Protein AF-A0A7R8ZU08-F1 (afdb_monomer_lite)

pLDDT: mean 76.24, std 17.75, range [22.89, 97.31]

Organism: NCBI:txid163714

Radius of gyration: 22.76 Å; chains: 1; bounding box: 67×49×66 Å

InterPro domains:
  IPR000109 Proton-dependent oligopeptide transporter family [PF00854] (139-379)
  IPR005279 Dipeptide/tripeptide permease [TIGR00924] (139-374)
  IPR005279 Dipeptide/tripeptide permease [cd17346] (44-387)
  IPR018456 PTR2 family proton/oligopeptide symporter, conserved site [PS01023] (153-165)
  IPR036259 MFS transporter superfamily [G3DSA:1.20.1250.20] (1-42)
  IPR036259 MFS transporter superfamily [G3DSA:1.20.1250.20] (43-139)
  IPR036259 MFS transporter superfamily [G3DSA:1.20.1250.20] (140-387)
  IPR036259 MFS transporter superfamily [SSF103473] (39-378)
  IPR050171 Major Facilitator Superfamily (MFS) Transporters [PTHR23517] (40-138)

Foldseek 3Di:
DVLLLLLLLLLLLLCLLQVCVVVVVCLVVDDPVCNCVVVDPDAPLVVVLVLLLLLLLLLLVLLCLLCQQVCQQVPVCVVVPNVRSQVLSCLLSVLVVVCVVVCVVVLVVLCQAAAFQLNSSLLVLVVSLVVLLVQLVVQPDDDDDDDDDDDDDDDDDRRNLCSNQVNLVQLVCCPVPPHNSRSSNVSSVSSVSSSVSCVVSVVSVPPHRGTPDPCQQQAQDPPRRGVVVVVSVVVVVVVVVSVVCSSVSVCVVPVVVVVVVVVLVVLLVVLVVCVVVVNPVSSVVSVVVSVVVVLVCVSCVLSVCQSHVSLVCCQPPNPPVPDHSSSSSSSSSVSCVVCVVVSVVVQVVCVVVVNRDDSVVSSVSSVVSSVVSVVSVVVSCVVRPDD

Structure (mmCIF, N/CA/C/O backbone):
data_AF-A0A7R8ZU08-F1
#
_entry.id   AF-A0A7R8ZU08-F1
#
loop_
_atom_site.group_PDB
_atom_site.id
_atom_site.type_symbol
_atom_site.label_atom_id
_atom_site.label_alt_id
_atom_site.label_comp_id
_atom_site.label_asym_id
_atom_site.label_entity_id
_atom_site.label_seq_id
_atom_site.pdbx_PDB_ins_code
_atom_site.Cartn_x
_atom_site.Cartn_y
_atom_site.Cartn_z
_atom_site.occupancy
_atom_site.B_iso_or_equiv
_atom_site.auth_seq_id
_atom_site.auth_comp_id
_atom_site.auth_asym_id
_atom_site.auth_atom_id
_atom_site.pdbx_PDB_model_num
ATOM 1 N N . MET A 1 1 ? 22.075 -8.139 -9.410 1.00 83.44 1 MET A N 1
ATOM 2 C CA . MET A 1 1 ? 20.985 -8.718 -8.588 1.00 83.44 1 MET A CA 1
ATOM 3 C C . MET A 1 1 ? 21.236 -8.792 -7.065 1.00 83.44 1 MET A C 1
ATOM 5 O O . MET A 1 1 ? 20.370 -8.357 -6.317 1.00 83.44 1 MET A O 1
ATOM 9 N N . ILE A 1 2 ? 22.359 -9.332 -6.556 1.00 86.75 2 ILE A N 1
ATOM 10 C CA . ILE A 1 2 ? 22.494 -9.688 -5.116 1.00 86.75 2 ILE A CA 1
ATOM 11 C C . ILE A 1 2 ? 22.321 -8.525 -4.121 1.00 86.75 2 ILE A C 1
ATOM 13 O O . ILE A 1 2 ? 21.662 -8.677 -3.098 1.00 86.75 2 ILE A O 1
ATOM 17 N N . TRP A 1 3 ? 22.860 -7.345 -4.424 1.00 88.62 3 TRP A N 1
ATOM 18 C CA . TRP A 1 3 ? 22.737 -6.171 -3.557 1.00 88.62 3 TRP A CA 1
ATOM 19 C C . TRP A 1 3 ? 21.302 -5.625 -3.532 1.00 88.62 3 TRP A C 1
ATOM 21 O O . TRP A 1 3 ? 20.865 -5.122 -2.503 1.00 88.62 3 TRP A O 1
ATOM 31 N N . LEU A 1 4 ? 20.539 -5.788 -4.619 1.00 90.00 4 LEU A N 1
ATOM 32 C CA . LEU A 1 4 ? 19.126 -5.412 -4.669 1.00 90.00 4 LEU A CA 1
ATOM 33 C C . LEU A 1 4 ? 18.317 -6.330 -3.748 1.00 90.00 4 LEU A C 1
ATOM 35 O O . LEU A 1 4 ? 17.561 -5.852 -2.910 1.00 90.00 4 LEU A O 1
ATOM 39 N N . VAL A 1 5 ? 18.554 -7.642 -3.825 1.00 92.62 5 VAL A N 1
ATOM 40 C CA . VAL A 1 5 ? 17.949 -8.633 -2.918 1.00 92.62 5 VAL A CA 1
ATOM 41 C C . VAL A 1 5 ? 18.252 -8.291 -1.454 1.00 92.62 5 VAL A C 1
ATOM 43 O O . VAL A 1 5 ? 17.348 -8.306 -0.619 1.00 92.62 5 VAL A O 1
ATOM 46 N N . LEU A 1 6 ? 19.498 -7.914 -1.142 1.00 93.25 6 LEU A N 1
ATOM 47 C CA . LEU A 1 6 ? 19.881 -7.462 0.198 1.00 93.25 6 LEU A CA 1
ATOM 48 C C . LEU A 1 6 ? 19.168 -6.163 0.605 1.00 93.25 6 LEU A C 1
ATOM 50 O O . LEU A 1 6 ? 18.709 -6.064 1.739 1.00 93.25 6 LEU A O 1
ATOM 54 N N . ALA A 1 7 ? 19.020 -5.190 -0.293 1.00 94.19 7 ALA A N 1
ATOM 55 C CA . ALA A 1 7 ? 18.277 -3.966 0.000 1.00 94.19 7 ALA A CA 1
ATOM 56 C C . ALA A 1 7 ? 16.815 -4.266 0.383 1.00 94.19 7 ALA A C 1
ATOM 58 O O . ALA A 1 7 ? 16.359 -3.832 1.441 1.00 94.19 7 ALA A O 1
ATOM 59 N N . TYR A 1 8 ? 16.115 -5.095 -0.403 1.00 94.25 8 TYR A N 1
ATOM 60 C CA . TYR A 1 8 ? 14.749 -5.538 -0.084 1.00 94.25 8 TYR A CA 1
ATOM 61 C C . TYR A 1 8 ? 14.681 -6.329 1.231 1.00 94.25 8 TYR A C 1
ATOM 63 O O . TYR A 1 8 ? 13.723 -6.168 1.994 1.00 94.25 8 TYR A O 1
ATOM 71 N N . LEU A 1 9 ? 15.696 -7.145 1.538 1.00 96.38 9 LEU A N 1
ATOM 72 C CA . LEU A 1 9 ? 15.795 -7.858 2.814 1.00 96.38 9 LEU A CA 1
ATOM 73 C C . LEU A 1 9 ? 15.839 -6.873 3.987 1.00 96.38 9 LEU A C 1
ATOM 75 O O . LEU A 1 9 ? 15.064 -7.007 4.933 1.00 96.38 9 LEU A O 1
ATOM 79 N N . PHE A 1 10 ? 16.702 -5.861 3.912 1.00 96.94 10 PHE A N 1
ATOM 80 C CA . PHE A 1 10 ? 16.844 -4.858 4.965 1.00 96.94 10 PHE A CA 1
ATOM 81 C C . PHE A 1 10 ? 15.614 -3.956 5.099 1.00 96.94 10 PHE A C 1
ATOM 83 O O . PHE A 1 10 ? 15.187 -3.680 6.221 1.00 96.94 10 PHE A O 1
ATOM 90 N N . HIS A 1 11 ? 14.976 -3.575 3.991 1.00 95.88 11 HIS A N 1
ATOM 91 C CA . HIS A 1 11 ? 13.705 -2.845 4.031 1.00 95.88 11 HIS A CA 1
ATOM 92 C C . HIS A 1 11 ? 12.614 -3.671 4.728 1.00 95.88 11 HIS A C 1
ATOM 94 O O . HIS A 1 11 ? 11.907 -3.154 5.593 1.00 95.88 11 HIS A O 1
ATOM 100 N N . THR A 1 12 ? 12.539 -4.973 4.433 1.00 93.88 12 THR A N 1
ATOM 101 C CA . THR A 1 12 ? 11.566 -5.893 5.047 1.00 93.88 12 THR A CA 1
ATOM 102 C C . THR A 1 12 ? 11.857 -6.145 6.527 1.00 93.88 12 THR A C 1
ATOM 104 O O . THR A 1 12 ? 10.948 -6.171 7.353 1.00 93.88 12 THR A O 1
ATOM 107 N N . ILE A 1 13 ? 13.127 -6.289 6.909 1.00 94.19 13 ILE A N 1
ATOM 108 C CA . ILE A 1 13 ? 13.530 -6.352 8.321 1.00 94.19 13 ILE A CA 1
ATOM 109 C C . ILE A 1 13 ? 13.126 -5.060 9.042 1.00 94.19 13 ILE A C 1
ATOM 111 O O . ILE A 1 13 ? 12.638 -5.114 10.173 1.00 94.19 13 ILE A O 1
ATOM 115 N N . GLY A 1 14 ? 13.301 -3.907 8.391 1.00 93.19 14 GLY A N 1
ATOM 116 C CA . GLY A 1 14 ? 12.873 -2.617 8.919 1.00 93.19 14 GLY A CA 1
ATOM 117 C C . GLY A 1 14 ? 11.361 -2.555 9.145 1.00 93.19 14 GLY A C 1
ATOM 118 O O . GLY A 1 14 ? 10.907 -2.150 10.218 1.00 93.19 14 GLY A O 1
ATOM 119 N N . GLU A 1 15 ? 10.588 -3.049 8.181 1.00 91.38 15 GLU A N 1
ATOM 120 C CA . GLU A 1 15 ? 9.133 -3.179 8.276 1.00 91.38 15 GLU A CA 1
ATOM 121 C C . GLU A 1 15 ? 8.738 -4.095 9.439 1.00 91.38 15 GLU A C 1
ATOM 123 O O . GLU A 1 15 ? 7.965 -3.693 10.303 1.00 91.38 15 GLU A O 1
ATOM 128 N N . LEU A 1 16 ? 9.328 -5.287 9.553 1.00 85.81 16 LEU A N 1
ATOM 129 C CA . LEU A 1 16 ? 9.045 -6.234 10.640 1.00 85.81 16 LEU A CA 1
ATOM 130 C C . LEU A 1 16 ? 9.432 -5.707 12.034 1.00 85.81 16 LEU A C 1
ATOM 132 O O . LEU A 1 16 ? 8.894 -6.182 13.041 1.00 85.81 16 LEU A O 1
ATOM 136 N N . CYS A 1 17 ? 10.327 -4.719 12.120 1.00 87.06 17 CYS A N 1
ATOM 137 C CA . CYS A 1 17 ? 10.595 -3.997 13.364 1.00 87.06 17 CYS A CA 1
ATOM 138 C C . CYS A 1 17 ? 9.434 -3.063 13.752 1.00 87.06 17 CYS A C 1
ATOM 140 O O . CYS A 1 17 ? 9.086 -2.982 14.935 1.00 87.06 17 CYS A O 1
ATOM 142 N N . ILE A 1 18 ? 8.819 -2.379 12.780 1.00 81.19 18 ILE A N 1
ATOM 143 C CA . ILE A 1 18 ? 7.777 -1.358 12.999 1.00 81.19 18 ILE A CA 1
ATOM 144 C C . ILE A 1 18 ? 6.359 -1.961 13.009 1.00 81.19 18 ILE A C 1
ATOM 146 O O . ILE A 1 18 ? 5.546 -1.599 13.861 1.00 81.19 18 ILE A O 1
ATOM 150 N N . SER A 1 19 ? 6.046 -2.915 12.134 1.00 67.50 19 SER A N 1
ATOM 151 C CA . SER A 1 19 ? 4.699 -3.476 11.919 1.00 67.50 19 SER A CA 1
ATOM 152 C C . SER A 1 19 ? 4.030 -4.111 13.157 1.00 67.50 19 SER A C 1
ATOM 154 O O . SER A 1 19 ? 2.831 -3.889 13.360 1.00 67.50 19 SER A O 1
ATOM 156 N N . PRO A 1 20 ? 4.742 -4.806 14.076 1.00 51.31 20 PRO A N 1
ATOM 157 C CA . PRO A 1 20 ? 4.151 -5.300 15.327 1.00 51.31 20 PRO A CA 1
ATOM 158 C C . PRO A 1 20 ? 3.705 -4.177 16.276 1.00 51.31 20 PRO A C 1
ATOM 160 O O . PRO A 1 20 ? 2.881 -4.392 17.171 1.00 51.31 20 PRO A O 1
ATOM 163 N N . VAL A 1 21 ? 4.242 -2.966 16.112 1.00 44.94 21 VAL A N 1
ATOM 164 C CA . VAL A 1 21 ? 3.836 -1.800 16.900 1.00 44.94 21 VAL A CA 1
ATOM 165 C C . VAL A 1 21 ? 2.462 -1.316 16.443 1.00 44.94 21 VAL A C 1
ATOM 167 O O . VAL A 1 21 ? 1.608 -1.095 17.292 1.00 44.94 21 VAL A O 1
ATOM 170 N N . ALA A 1 22 ? 2.189 -1.242 15.139 1.00 32.88 22 ALA A N 1
ATOM 171 C CA . ALA A 1 22 ? 0.900 -0.761 14.636 1.00 32.88 22 ALA A CA 1
ATOM 172 C C . ALA A 1 22 ? -0.268 -1.690 15.029 1.00 32.88 22 ALA A C 1
ATOM 174 O O . ALA A 1 22 ? -1.240 -1.234 15.634 1.00 32.88 22 ALA A O 1
ATOM 175 N N . LEU A 1 23 ? -0.147 -3.007 14.800 1.00 32.75 23 LEU A N 1
ATOM 176 C CA . LEU A 1 23 ? -1.212 -3.959 15.159 1.00 32.75 23 LEU A CA 1
ATOM 177 C C . LEU A 1 23 ? -1.347 -4.190 16.671 1.00 32.75 23 LEU A C 1
ATOM 179 O O . LEU A 1 23 ? -2.468 -4.374 17.155 1.00 32.75 23 LEU A O 1
ATOM 183 N N . SER A 1 24 ? -0.248 -4.170 17.441 1.00 37.25 24 SER A N 1
ATOM 184 C CA . SER A 1 24 ? -0.348 -4.336 18.900 1.00 37.25 24 SER A CA 1
ATOM 185 C C . SER A 1 24 ? -0.843 -3.076 19.613 1.00 37.25 24 SER A C 1
ATOM 187 O O . SER A 1 24 ? -1.470 -3.203 20.659 1.00 37.25 24 SER A O 1
ATOM 189 N N . PHE A 1 25 ? -0.641 -1.869 19.065 1.00 36.38 25 PHE A N 1
ATOM 190 C CA . PHE A 1 25 ? -1.242 -0.650 19.622 1.00 36.38 25 PHE A CA 1
ATOM 191 C C . PHE A 1 25 ? -2.732 -0.550 19.307 1.00 36.38 25 PHE A C 1
ATOM 193 O O . PHE A 1 25 ? -3.496 -0.200 20.201 1.00 36.38 25 PHE A O 1
ATOM 200 N N . ILE A 1 26 ? -3.167 -0.920 18.097 1.00 31.89 26 ILE A N 1
ATOM 201 C CA . ILE A 1 26 ? -4.595 -0.924 17.744 1.00 31.89 26 ILE A CA 1
ATOM 202 C C . ILE A 1 26 ? -5.356 -1.928 18.618 1.00 31.89 26 ILE A C 1
ATOM 204 O O . ILE A 1 26 ? -6.399 -1.590 19.161 1.00 31.89 26 ILE A O 1
ATOM 208 N N . THR A 1 27 ? -4.808 -3.123 18.852 1.00 34.28 27 THR A N 1
ATOM 209 C CA . THR A 1 27 ? -5.440 -4.122 19.737 1.00 34.28 27 THR A CA 1
ATOM 210 C C . THR A 1 27 ? -5.373 -3.756 21.224 1.00 34.28 27 THR A C 1
ATOM 212 O O . THR A 1 27 ? -6.292 -4.095 21.965 1.00 34.28 27 THR A O 1
ATOM 215 N N . LYS A 1 28 ? -4.332 -3.038 21.677 1.00 37.06 28 LYS A N 1
ATOM 216 C CA . LYS A 1 28 ? -4.210 -2.557 23.070 1.00 37.06 28 LYS A CA 1
ATOM 217 C C . LYS A 1 28 ? -5.029 -1.294 23.369 1.00 37.06 28 LYS A C 1
ATOM 219 O O . LYS A 1 28 ? -5.341 -1.058 24.533 1.00 37.06 28 LYS A O 1
ATOM 224 N N . LEU A 1 29 ? -5.340 -0.478 22.360 1.00 35.97 29 LEU A N 1
ATOM 225 C CA . LEU A 1 29 ? -6.128 0.758 22.489 1.00 35.97 29 LEU A CA 1
ATOM 226 C C . LEU A 1 29 ? -7.598 0.576 22.082 1.00 35.97 29 LEU A C 1
ATOM 228 O O . LEU A 1 29 ? -8.438 1.381 22.484 1.00 35.97 29 LEU A O 1
ATOM 232 N N . ALA A 1 30 ? -7.926 -0.461 21.305 1.00 28.73 30 ALA A N 1
ATOM 233 C CA . ALA A 1 30 ? -9.303 -0.784 20.958 1.00 28.73 30 ALA A CA 1
ATOM 234 C C . ALA A 1 30 ? -10.071 -1.284 22.198 1.00 28.73 30 ALA A C 1
ATOM 236 O O . ALA A 1 30 ? -9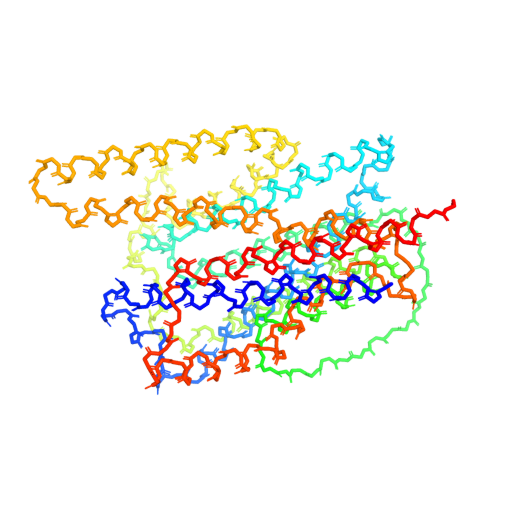.561 -2.124 22.945 1.00 28.73 30 ALA A O 1
ATOM 237 N N . PRO A 1 31 ? -11.314 -0.819 22.424 1.00 34.34 31 PRO A N 1
ATOM 238 C CA . PRO A 1 31 ? -12.162 -1.333 23.493 1.00 34.34 31 PRO A CA 1
ATOM 239 C C . PRO A 1 31 ? -12.294 -2.860 23.400 1.00 34.34 31 PRO A C 1
ATOM 241 O O . PRO A 1 31 ? -12.586 -3.392 22.329 1.00 34.34 31 PRO A O 1
ATOM 244 N N . VAL A 1 32 ? -12.152 -3.563 24.531 1.00 40.62 32 VAL A N 1
ATOM 245 C CA . VAL A 1 32 ? -12.192 -5.042 24.646 1.00 40.62 32 VAL A CA 1
ATOM 246 C C . VAL A 1 32 ? -13.411 -5.668 23.945 1.00 40.62 32 VAL A C 1
ATOM 248 O O . VAL A 1 32 ? -13.330 -6.783 23.438 1.00 40.62 32 VAL A O 1
ATOM 251 N N . LYS A 1 33 ? -14.514 -4.917 23.837 1.00 40.44 33 LYS A N 1
ATOM 252 C CA . LYS A 1 33 ? -15.749 -5.299 23.137 1.00 40.44 33 LYS A CA 1
ATOM 253 C C . LYS A 1 33 ? -15.556 -5.624 21.641 1.00 40.44 33 LYS A C 1
ATOM 255 O O . LYS A 1 33 ? -16.355 -6.379 21.103 1.00 40.44 33 LYS A O 1
ATOM 260 N N . TYR A 1 34 ? -14.510 -5.104 20.989 1.00 39.84 34 TYR A N 1
ATOM 261 C CA . TYR A 1 34 ? -14.218 -5.336 19.562 1.00 39.84 34 TYR A CA 1
ATOM 262 C C . TYR A 1 34 ? -13.004 -6.246 19.314 1.00 39.84 34 TYR A C 1
ATOM 264 O O . TYR A 1 34 ? -12.820 -6.748 18.208 1.00 39.84 34 TYR A O 1
ATOM 272 N N . ALA A 1 35 ? -12.185 -6.508 20.337 1.00 34.28 35 ALA A N 1
ATOM 273 C CA . ALA A 1 35 ? -10.999 -7.359 20.213 1.00 34.28 35 ALA A CA 1
ATOM 274 C C . ALA A 1 35 ? -11.354 -8.848 20.015 1.00 34.28 35 ALA A C 1
ATOM 276 O O . ALA A 1 35 ? -10.639 -9.574 19.325 1.00 34.28 35 ALA A O 1
ATOM 277 N N . SER A 1 36 ? -12.480 -9.300 20.578 1.00 38.19 36 SER A N 1
ATOM 278 C CA . SER A 1 36 ? -12.984 -10.676 20.458 1.00 38.19 36 SER A CA 1
ATOM 279 C C . SER A 1 36 ? -13.634 -10.992 19.104 1.00 38.19 36 SER A C 1
ATOM 281 O O . SER A 1 36 ? -13.660 -12.157 18.715 1.00 38.19 36 SER A O 1
ATOM 283 N N . LEU A 1 37 ? -14.093 -9.979 18.358 1.00 39.31 37 LEU A N 1
ATOM 284 C CA . LEU A 1 37 ? -14.611 -10.119 16.987 1.00 39.31 37 LEU A CA 1
ATOM 285 C C . LEU A 1 37 ? -13.497 -10.429 15.969 1.00 39.31 37 LEU A C 1
ATOM 287 O O . LEU A 1 37 ? -13.734 -11.128 14.990 1.00 39.31 37 LEU A O 1
ATOM 291 N N . MET A 1 38 ? -12.269 -9.968 16.231 1.00 37.38 38 MET A N 1
ATOM 292 C CA . MET A 1 38 ? -11.101 -10.144 15.350 1.00 37.38 38 MET A CA 1
ATOM 293 C C . MET A 1 38 ? -10.306 -11.433 15.624 1.00 37.38 38 MET A C 1
ATOM 295 O O . MET A 1 38 ? -9.441 -11.808 14.839 1.00 37.38 38 MET A O 1
ATOM 299 N N . MET A 1 39 ? -10.583 -12.131 16.729 1.00 38.97 39 MET A N 1
ATOM 300 C CA . MET A 1 39 ? -9.895 -13.368 17.134 1.00 38.97 39 MET A CA 1
ATOM 301 C C . MET A 1 39 ? -10.908 -14.504 17.310 1.00 38.97 39 MET A C 1
ATOM 303 O O . MET A 1 39 ? -10.998 -15.147 18.359 1.00 38.97 39 MET A O 1
ATOM 307 N N . GLY A 1 40 ? -11.725 -14.709 16.276 1.00 35.41 40 GLY A N 1
ATOM 308 C CA . GLY A 1 40 ? -12.855 -15.628 16.287 1.00 35.41 40 GLY A CA 1
ATOM 309 C C . GLY A 1 40 ? -12.448 -17.086 16.501 1.00 35.41 40 GLY A C 1
ATOM 310 O O . GLY A 1 40 ? -12.093 -17.795 15.564 1.00 35.41 40 GLY A O 1
ATOM 311 N N . LYS A 1 41 ? -12.628 -17.570 17.734 1.00 37.62 41 LYS A N 1
ATOM 312 C CA . LYS A 1 41 ? -12.643 -18.998 18.105 1.00 37.62 41 LYS A CA 1
ATOM 313 C C . LYS A 1 41 ? -13.879 -19.747 17.560 1.00 37.62 41 LYS A C 1
ATOM 315 O O . LYS A 1 41 ? -14.052 -20.927 17.836 1.00 37.62 41 LYS A O 1
ATOM 320 N N . TYR A 1 42 ? -14.721 -19.079 16.769 1.00 42.31 42 TYR A N 1
ATOM 321 C CA . TYR A 1 42 ? -15.928 -19.621 16.154 1.00 42.31 42 TYR A CA 1
ATOM 322 C C . TYR A 1 42 ? -16.154 -18.944 14.793 1.00 42.31 42 TYR A C 1
ATOM 324 O O . TYR A 1 42 ? -16.754 -17.879 14.773 1.00 42.31 42 TYR A O 1
ATOM 332 N N . HIS A 1 43 ? -15.653 -19.527 13.692 1.00 49.97 43 HIS A N 1
ATOM 333 C CA . HIS A 1 43 ? -16.273 -19.619 12.342 1.00 49.97 43 HIS A CA 1
ATOM 334 C C . HIS A 1 43 ? -15.207 -19.883 11.243 1.00 49.97 43 HIS A C 1
ATOM 336 O O . HIS A 1 43 ? -14.846 -18.983 10.482 1.00 49.97 43 HIS A O 1
ATOM 342 N N . PRO A 1 44 ? -14.716 -21.133 11.096 1.00 55.25 44 PRO A N 1
ATOM 343 C CA . PRO A 1 44 ? -13.686 -21.486 10.108 1.00 55.25 44 PRO A CA 1
ATOM 344 C C . PRO A 1 44 ? -14.074 -21.192 8.649 1.00 55.25 44 PRO A C 1
ATOM 346 O O . PRO A 1 44 ? -13.216 -20.853 7.842 1.00 55.25 44 PRO A O 1
ATOM 349 N N . LYS A 1 45 ? -15.365 -21.300 8.299 1.00 55.41 45 LYS A N 1
ATOM 350 C CA . LYS A 1 45 ? -15.838 -21.153 6.911 1.00 55.41 45 LYS A CA 1
ATOM 351 C C . LYS A 1 45 ? -15.998 -19.682 6.471 1.00 55.41 45 LYS A C 1
ATOM 353 O O . LYS A 1 45 ? -15.626 -19.309 5.360 1.00 55.41 45 LYS A O 1
ATOM 358 N N . ALA A 1 46 ? -16.454 -18.818 7.380 1.00 56.81 46 ALA A N 1
ATOM 359 C CA . ALA A 1 46 ? -16.489 -17.370 7.166 1.00 56.81 46 ALA A CA 1
ATOM 360 C C . ALA A 1 46 ? -15.068 -16.798 7.016 1.00 56.81 46 ALA A C 1
ATOM 362 O O . ALA A 1 46 ? -14.794 -16.038 6.088 1.00 56.81 46 ALA A O 1
ATOM 363 N N . LEU A 1 47 ? -14.143 -17.233 7.882 1.00 57.09 47 LEU A N 1
ATOM 364 C CA . LEU A 1 47 ? -12.732 -16.853 7.798 1.00 57.09 47 LEU A CA 1
ATOM 365 C C . LEU A 1 47 ? -12.102 -17.302 6.477 1.00 57.09 47 LEU A C 1
ATOM 367 O O . LEU A 1 47 ? -11.374 -16.534 5.863 1.00 57.09 47 LEU A O 1
ATOM 371 N N . PHE A 1 48 ? -12.413 -18.517 6.021 1.00 63.97 48 PHE A N 1
ATOM 372 C CA . PHE A 1 48 ? -11.990 -19.012 4.714 1.00 63.97 48 PHE A CA 1
ATOM 373 C C . PHE A 1 48 ? -12.464 -18.087 3.589 1.00 63.97 48 PHE A C 1
ATOM 375 O O . PHE A 1 48 ? -11.669 -17.666 2.758 1.00 63.97 48 PHE A O 1
ATOM 382 N N . THR A 1 49 ? -13.741 -17.708 3.593 1.00 64.62 49 THR A N 1
ATOM 383 C CA . THR A 1 49 ? -14.307 -16.806 2.579 1.00 64.62 49 THR A CA 1
ATOM 384 C C . THR A 1 49 ? -13.580 -15.462 2.540 1.00 64.62 49 THR A C 1
ATOM 386 O O . THR A 1 49 ? -13.171 -15.018 1.469 1.00 64.62 49 THR A O 1
ATOM 389 N N . LEU A 1 50 ? -13.379 -14.836 3.704 1.00 63.56 50 LEU A N 1
ATOM 390 C CA . LEU A 1 50 ? -12.658 -13.565 3.808 1.00 63.56 50 LEU A CA 1
ATOM 391 C C . LEU A 1 50 ? -11.194 -13.709 3.400 1.00 63.56 50 LEU A C 1
ATO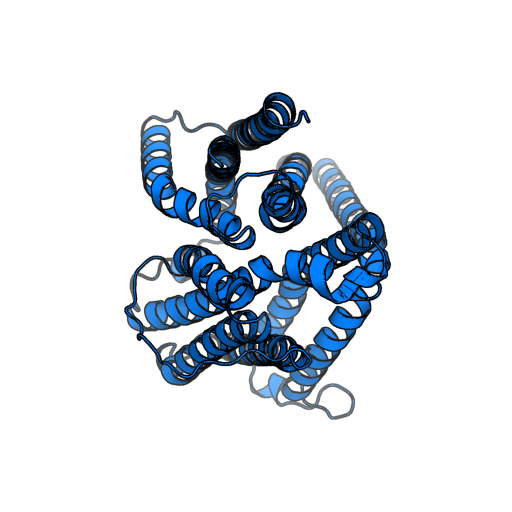M 393 O O . LEU A 1 50 ? -10.677 -12.860 2.687 1.00 63.56 50 LEU A O 1
ATOM 397 N N . PHE A 1 51 ? -10.547 -14.805 3.791 1.00 66.44 51 PHE A N 1
ATOM 398 C CA . PHE A 1 51 ? -9.175 -15.103 3.402 1.00 66.44 51 PHE A CA 1
ATOM 399 C C . PHE A 1 51 ? -9.019 -15.172 1.882 1.00 66.44 51 PHE A C 1
ATOM 401 O O . PHE A 1 51 ? -8.063 -14.619 1.352 1.00 66.44 51 PHE A O 1
ATOM 408 N N . PHE A 1 52 ? -9.939 -15.835 1.176 1.00 70.19 52 PHE A N 1
ATOM 409 C CA . PHE A 1 52 ? -9.875 -15.930 -0.283 1.00 70.19 52 PHE A CA 1
ATOM 410 C C . PHE A 1 52 ? -10.207 -14.623 -0.977 1.00 70.19 52 PHE A C 1
ATOM 412 O O . PHE A 1 52 ? -9.522 -14.269 -1.932 1.00 70.19 52 PHE A O 1
ATOM 419 N N . ALA A 1 53 ? -11.237 -13.920 -0.508 1.00 69.00 53 ALA A N 1
ATOM 420 C CA . ALA A 1 53 ? -11.572 -12.607 -1.038 1.00 69.00 53 ALA A CA 1
ATOM 421 C C . ALA A 1 53 ? -10.368 -11.658 -0.914 1.00 69.00 53 ALA A C 1
ATOM 423 O O . ALA A 1 53 ? -9.964 -11.054 -1.902 1.00 69.00 53 ALA A O 1
ATOM 424 N N . GLU A 1 54 ? -9.736 -11.624 0.262 1.00 70.06 54 GLU A N 1
ATOM 425 C CA . GLU A 1 54 ? -8.534 -10.831 0.523 1.00 70.06 54 GLU A CA 1
ATOM 426 C C . GLU A 1 54 ? -7.338 -11.306 -0.314 1.00 70.06 54 GLU A C 1
ATOM 428 O O . GLU A 1 54 ? -6.617 -10.493 -0.876 1.00 70.06 54 GLU A O 1
ATOM 433 N N . LEU A 1 55 ? -7.124 -12.620 -0.450 1.00 74.88 55 LEU A N 1
ATOM 434 C CA . LEU A 1 55 ? -6.033 -13.169 -1.262 1.00 74.88 55 LEU A CA 1
ATOM 435 C C . LEU A 1 55 ? -6.117 -12.680 -2.709 1.00 74.88 55 LEU A C 1
ATOM 437 O O . LEU A 1 55 ? -5.113 -12.246 -3.271 1.00 74.88 55 LEU A O 1
ATOM 441 N N . TRP A 1 56 ? -7.305 -12.754 -3.305 1.00 78.00 56 TRP A N 1
ATOM 442 C CA . TRP A 1 56 ? -7.530 -12.386 -4.700 1.00 78.00 56 TRP A CA 1
ATOM 443 C C . TRP A 1 56 ? -7.517 -10.879 -4.939 1.00 78.00 56 TRP A C 1
ATOM 445 O O . TRP A 1 56 ? -6.983 -10.432 -5.953 1.00 78.00 56 TRP A O 1
ATOM 455 N N . GLU A 1 57 ? -8.042 -10.104 -3.992 1.00 80.38 57 GLU A N 1
ATOM 456 C CA . GLU A 1 57 ? -7.930 -8.644 -3.983 1.00 80.38 57 GLU A CA 1
ATOM 457 C C . GLU A 1 57 ? -6.453 -8.229 -3.978 1.00 80.38 57 GLU A C 1
ATOM 459 O O . GLU A 1 57 ? -6.014 -7.502 -4.872 1.00 80.38 57 GLU A O 1
ATOM 464 N N . ARG A 1 58 ? -5.659 -8.786 -3.054 1.00 78.62 58 ARG A N 1
ATOM 465 C CA . ARG A 1 58 ? -4.229 -8.477 -2.924 1.00 78.62 58 ARG A CA 1
ATOM 466 C C . ARG A 1 58 ? -3.450 -8.947 -4.137 1.00 78.62 58 ARG A C 1
ATOM 468 O O . ARG A 1 58 ? -2.581 -8.223 -4.614 1.00 78.62 58 ARG A O 1
ATOM 475 N N . PHE A 1 59 ? -3.779 -10.125 -4.663 1.00 78.19 59 PHE A N 1
ATOM 476 C CA . PHE A 1 59 ? -3.197 -10.606 -5.909 1.00 78.19 59 PHE A CA 1
ATOM 477 C C . PHE A 1 59 ? -3.441 -9.601 -7.044 1.00 78.19 59 PHE A C 1
ATOM 479 O O . PHE A 1 59 ? -2.496 -9.141 -7.675 1.00 78.19 59 PHE A O 1
ATOM 486 N N . SER A 1 60 ? -4.687 -9.176 -7.261 1.00 74.88 60 SER A N 1
ATOM 487 C CA . SER A 1 60 ? -4.998 -8.195 -8.306 1.00 74.88 60 SER A CA 1
ATOM 488 C C . SER A 1 60 ? -4.236 -6.884 -8.098 1.00 74.88 60 SER A C 1
ATOM 490 O O . SER A 1 60 ? -3.566 -6.400 -9.011 1.00 74.88 60 SER A O 1
ATOM 492 N N . PHE A 1 61 ? -4.295 -6.338 -6.882 1.00 82.50 61 PHE A N 1
ATOM 493 C CA . PHE A 1 61 ? -3.700 -5.049 -6.549 1.00 82.50 61 PHE A CA 1
ATOM 494 C C . PHE A 1 61 ? -2.179 -5.043 -6.729 1.00 82.50 61 PHE A C 1
ATOM 496 O O . PHE A 1 61 ? -1.651 -4.179 -7.428 1.00 82.50 61 PHE A O 1
ATOM 503 N N . TYR A 1 62 ? -1.465 -6.002 -6.132 1.00 82.12 62 TYR A N 1
ATOM 504 C CA . TYR A 1 62 ? -0.002 -6.042 -6.206 1.00 82.12 62 TYR A CA 1
ATOM 505 C C . TYR A 1 62 ? 0.504 -6.453 -7.591 1.00 82.12 62 TYR A C 1
ATOM 507 O O . TYR A 1 62 ? 1.545 -5.958 -8.015 1.00 82.12 62 TYR A O 1
ATOM 515 N N . GLY A 1 63 ? -0.236 -7.293 -8.323 1.00 72.31 63 GLY A N 1
ATOM 516 C CA . GLY A 1 63 ? 0.094 -7.645 -9.706 1.00 72.31 63 GLY A CA 1
ATOM 517 C C . GLY A 1 63 ? 0.024 -6.438 -10.633 1.00 72.31 63 GLY A C 1
ATOM 518 O O . GLY A 1 63 ? 0.989 -6.137 -11.333 1.00 72.31 63 GLY A O 1
ATOM 519 N N . MET A 1 64 ? -1.079 -5.688 -10.573 1.00 83.88 64 MET A N 1
ATOM 520 C CA . MET A 1 64 ? -1.234 -4.442 -11.327 1.00 83.88 64 MET A CA 1
ATOM 521 C C . MET A 1 64 ? -0.178 -3.409 -10.913 1.00 83.88 64 MET A C 1
ATOM 523 O O . MET A 1 64 ? 0.511 -2.845 -11.764 1.00 83.88 64 MET A O 1
ATOM 527 N N . ARG A 1 65 ? 0.014 -3.211 -9.603 1.00 82.19 65 ARG A N 1
ATOM 528 C CA . ARG A 1 65 ? 0.982 -2.258 -9.039 1.00 82.19 65 ARG A CA 1
ATOM 529 C C . ARG A 1 65 ? 2.432 -2.566 -9.446 1.00 82.19 65 ARG A C 1
ATOM 531 O O . ARG A 1 65 ? 3.225 -1.631 -9.582 1.00 82.19 65 ARG A O 1
ATOM 538 N N . ALA A 1 66 ? 2.765 -3.841 -9.664 1.00 75.69 66 ALA A N 1
ATOM 539 C CA . ALA A 1 66 ? 4.074 -4.273 -10.147 1.00 75.69 66 ALA A CA 1
ATOM 540 C C . ALA A 1 66 ? 4.369 -3.834 -11.586 1.00 75.69 66 ALA A C 1
ATOM 542 O O . ALA A 1 66 ? 5.503 -3.477 -11.906 1.00 75.69 66 ALA A O 1
ATOM 543 N N . LEU A 1 67 ? 3.336 -3.818 -12.428 1.00 76.19 67 LEU A N 1
ATOM 544 C CA . LEU A 1 67 ? 3.423 -3.448 -13.839 1.00 76.19 67 LEU A CA 1
ATOM 545 C C . LEU A 1 67 ? 3.277 -1.939 -14.060 1.00 76.19 67 LEU A C 1
ATOM 547 O O . LEU A 1 67 ? 3.897 -1.388 -14.965 1.00 76.19 67 LEU A O 1
ATOM 551 N N . LEU A 1 68 ? 2.473 -1.263 -13.235 1.00 76.75 68 LEU A N 1
ATOM 552 C CA . LEU A 1 68 ? 1.991 0.097 -13.486 1.00 76.75 68 LEU A CA 1
ATOM 553 C C . LEU A 1 68 ? 3.108 1.110 -13.783 1.00 76.75 68 LEU A C 1
ATOM 555 O O . LEU A 1 68 ? 3.010 1.863 -14.748 1.00 76.75 68 LEU A O 1
ATOM 559 N N . ILE A 1 69 ? 4.179 1.130 -12.981 1.00 86.56 69 ILE A N 1
ATOM 560 C CA . ILE A 1 69 ? 5.281 2.087 -13.176 1.00 86.56 69 ILE A CA 1
ATOM 561 C C . ILE A 1 69 ? 6.066 1.809 -14.468 1.00 86.56 69 ILE A C 1
ATOM 563 O O . ILE A 1 69 ? 6.455 2.744 -15.171 1.00 86.56 69 ILE A O 1
ATOM 567 N N . LEU A 1 70 ? 6.255 0.534 -14.818 1.00 76.25 70 LEU A N 1
ATOM 568 C CA . LEU A 1 70 ? 6.945 0.125 -16.042 1.00 76.25 70 LEU A CA 1
ATOM 569 C C . LEU A 1 70 ? 6.087 0.430 -17.269 1.00 76.25 70 LEU A C 1
ATOM 571 O O . LEU A 1 70 ? 6.587 1.018 -18.219 1.00 76.25 70 LEU A O 1
ATOM 575 N N . TYR A 1 71 ? 4.789 0.129 -17.222 1.00 76.12 71 TYR A N 1
ATOM 576 C CA . TYR A 1 71 ? 3.850 0.460 -18.293 1.00 76.12 71 TYR A CA 1
ATOM 577 C C . TYR A 1 71 ? 3.792 1.971 -18.555 1.00 76.12 71 TYR A C 1
ATOM 579 O O . TYR A 1 71 ? 3.903 2.415 -19.698 1.00 76.12 71 TYR A O 1
ATOM 587 N N . MET A 1 72 ? 3.682 2.784 -17.498 1.00 82.25 72 MET A N 1
ATOM 588 C CA . MET A 1 72 ? 3.634 4.239 -17.654 1.00 82.25 72 MET A CA 1
ATOM 589 C C . MET A 1 72 ? 4.912 4.799 -18.286 1.00 82.25 72 MET A C 1
ATOM 591 O O . MET A 1 72 ? 4.832 5.667 -19.151 1.00 82.25 72 MET A O 1
ATOM 595 N N . THR A 1 73 ? 6.081 4.306 -17.874 1.00 80.12 73 THR A N 1
ATOM 596 C CA . THR A 1 73 ? 7.370 4.832 -18.353 1.00 80.12 73 THR A CA 1
ATOM 597 C C . THR A 1 73 ? 7.792 4.292 -19.713 1.00 80.12 73 THR A C 1
ATOM 599 O O . THR A 1 73 ? 8.376 5.037 -20.494 1.00 80.12 73 THR A O 1
ATOM 602 N N . LYS A 1 74 ? 7.502 3.020 -20.007 1.00 76.38 74 LYS A N 1
ATOM 603 C CA . LYS A 1 74 ? 7.919 2.354 -21.248 1.00 76.38 74 LYS A CA 1
ATOM 604 C C . LYS A 1 74 ? 6.904 2.449 -22.380 1.00 76.38 74 LYS A C 1
ATOM 606 O O . LYS A 1 74 ? 7.289 2.244 -23.519 1.00 76.38 74 LYS A O 1
ATOM 611 N N . VAL A 1 75 ? 5.630 2.701 -22.078 1.00 73.75 75 VAL A N 1
ATOM 612 C CA . VAL A 1 75 ? 4.557 2.686 -23.084 1.00 73.75 75 VAL A CA 1
ATOM 613 C C . VAL A 1 75 ? 3.794 4.004 -23.073 1.00 73.75 75 VAL A C 1
ATOM 615 O O . VAL A 1 75 ? 3.811 4.743 -24.053 1.00 73.75 75 VAL A O 1
ATOM 618 N N . LEU A 1 76 ? 3.147 4.343 -21.955 1.00 69.38 76 LEU A N 1
ATOM 619 C CA . LEU A 1 76 ? 2.189 5.455 -21.931 1.00 69.38 76 LEU A CA 1
ATOM 620 C C . LEU A 1 76 ? 2.848 6.823 -22.176 1.00 69.38 76 LEU A C 1
ATOM 622 O O . LEU A 1 76 ? 2.306 7.666 -22.893 1.00 69.38 76 LEU A O 1
ATOM 626 N N . PHE A 1 77 ? 4.021 7.048 -21.583 1.00 79.19 77 PHE A N 1
ATOM 627 C CA . PHE A 1 77 ? 4.736 8.324 -21.645 1.00 79.19 77 PHE A CA 1
ATOM 628 C C . PHE A 1 77 ? 6.064 8.247 -22.397 1.00 79.19 77 PHE A C 1
ATOM 630 O O . PHE A 1 77 ? 6.852 9.184 -22.316 1.00 79.19 77 PHE A O 1
ATOM 637 N N . GLU A 1 78 ? 6.298 7.184 -23.170 1.00 75.62 78 GLU A N 1
ATOM 638 C CA . GLU A 1 78 ? 7.533 7.002 -23.947 1.00 75.62 78 GLU A CA 1
ATOM 639 C C . GLU A 1 78 ? 7.848 8.229 -24.827 1.00 75.62 78 GLU A C 1
ATOM 641 O O . GLU A 1 78 ? 8.975 8.724 -24.860 1.00 75.62 78 GLU A O 1
ATOM 646 N N . HIS A 1 79 ? 6.814 8.801 -25.454 1.00 76.69 79 HIS A N 1
ATOM 647 C CA . HIS A 1 79 ? 6.896 9.995 -26.305 1.00 76.69 79 HIS A CA 1
ATOM 648 C C . HIS A 1 79 ? 7.426 11.261 -25.600 1.00 76.69 79 HIS A C 1
ATOM 650 O O . HIS A 1 79 ? 7.782 12.227 -26.274 1.00 76.69 79 HIS A O 1
ATOM 656 N N . MET A 1 80 ? 7.464 11.289 -24.264 1.00 82.31 80 MET A N 1
ATOM 657 C CA . MET A 1 80 ? 7.945 12.426 -23.466 1.00 82.31 80 MET A CA 1
ATOM 658 C C . MET A 1 80 ? 9.460 12.377 -23.205 1.00 82.31 80 MET A C 1
ATOM 660 O O . MET A 1 80 ? 9.999 13.284 -22.569 1.00 82.31 80 MET A O 1
ATOM 664 N N . GLY A 1 81 ? 10.149 11.329 -23.674 1.00 83.50 81 GLY A N 1
ATOM 665 C CA . GLY A 1 81 ? 11.534 11.042 -23.309 1.00 83.50 81 GLY A CA 1
ATOM 666 C C . GLY A 1 81 ? 11.649 10.491 -21.884 1.00 83.50 81 GLY A C 1
ATOM 667 O O . GLY A 1 81 ? 10.755 10.663 -21.059 1.00 83.50 81 GLY A O 1
ATOM 668 N N . GLN A 1 82 ? 12.762 9.820 -21.581 1.00 86.75 82 GLN A N 1
ATOM 669 C CA . GLN A 1 82 ? 12.909 9.047 -20.341 1.00 86.75 82 GLN A CA 1
ATOM 670 C C . GLN A 1 82 ? 12.683 9.879 -19.067 1.00 86.75 82 GLN A C 1
ATOM 672 O O . GLN A 1 82 ? 11.925 9.470 -18.193 1.00 86.75 82 GLN A O 1
ATOM 677 N N . GLU A 1 83 ? 13.302 11.059 -18.966 1.00 90.25 83 GLU A N 1
ATOM 678 C CA . GLU A 1 83 ? 13.155 11.929 -17.792 1.00 90.25 83 GLU A CA 1
ATOM 679 C C . GLU A 1 83 ? 11.712 12.440 -17.639 1.00 90.25 83 GLU A C 1
ATOM 681 O O . GLU A 1 83 ? 11.147 12.400 -16.546 1.00 90.25 83 GLU A O 1
ATOM 686 N N . GLY A 1 84 ? 11.080 12.854 -18.743 1.00 88.56 84 GLY A N 1
ATOM 687 C CA . GLY A 1 84 ? 9.687 13.305 -18.744 1.00 88.56 84 GLY A CA 1
ATOM 688 C C . GLY A 1 84 ? 8.706 12.190 -18.372 1.00 88.56 84 GLY A C 1
ATOM 689 O O . GLY A 1 84 ? 7.784 12.414 -17.581 1.00 88.56 84 GLY A O 1
ATOM 690 N N . ALA A 1 85 ? 8.936 10.983 -18.894 1.00 81.81 85 ALA A N 1
ATOM 691 C CA . ALA A 1 85 ? 8.153 9.792 -18.593 1.00 81.81 85 ALA A CA 1
ATOM 692 C C . ALA A 1 85 ? 8.253 9.414 -17.110 1.00 81.81 85 ALA A C 1
ATOM 694 O O . ALA A 1 85 ? 7.228 9.187 -16.466 1.00 81.81 85 ALA A O 1
ATOM 695 N N . ASP A 1 86 ? 9.466 9.413 -16.551 1.00 91.44 86 ASP A N 1
ATOM 696 C CA . ASP A 1 86 ? 9.717 9.099 -15.144 1.00 91.44 86 ASP A CA 1
ATOM 697 C C . ASP A 1 86 ? 9.024 10.092 -14.209 1.00 91.44 86 ASP A C 1
ATOM 699 O O . ASP A 1 86 ? 8.300 9.681 -13.302 1.00 91.44 86 ASP A O 1
ATOM 703 N N . VAL A 1 87 ? 9.192 11.400 -14.441 1.00 91.56 87 VAL A N 1
ATOM 704 C CA . VAL A 1 87 ? 8.576 12.442 -13.603 1.00 91.56 87 VAL A CA 1
ATOM 705 C C . VAL A 1 87 ? 7.054 12.305 -13.600 1.00 91.56 87 VAL A C 1
ATOM 707 O O . VAL A 1 87 ? 6.433 12.331 -12.530 1.00 91.56 87 VAL A O 1
ATOM 710 N N . ARG A 1 88 ? 6.441 12.108 -14.775 1.00 82.81 88 ARG A N 1
ATOM 711 C CA . ARG A 1 88 ? 4.984 11.946 -14.875 1.00 82.81 88 ARG A CA 1
ATOM 712 C C . ARG A 1 88 ? 4.511 10.646 -14.224 1.00 82.81 88 ARG A C 1
ATOM 714 O O . ARG A 1 88 ? 3.538 10.667 -13.469 1.00 82.81 88 ARG A O 1
ATOM 721 N N . ALA A 1 89 ? 5.213 9.541 -14.460 1.00 82.31 89 ALA A N 1
ATOM 722 C CA . ALA A 1 89 ? 4.882 8.239 -13.893 1.00 82.31 89 ALA A CA 1
ATOM 723 C C . ALA A 1 89 ? 5.015 8.225 -12.362 1.00 82.31 89 ALA A C 1
ATOM 725 O O . ALA A 1 89 ? 4.121 7.721 -11.683 1.00 82.31 89 ALA A O 1
ATOM 726 N N . TYR A 1 90 ? 6.067 8.826 -11.795 1.00 92.62 90 TYR A N 1
ATOM 727 C CA . TYR A 1 90 ? 6.220 8.967 -10.344 1.00 92.62 90 TYR A CA 1
ATOM 728 C C . TYR A 1 90 ? 5.113 9.820 -9.723 1.00 92.62 90 TYR A C 1
ATOM 730 O O . TYR A 1 90 ? 4.585 9.448 -8.673 1.00 92.62 90 TYR A O 1
ATOM 738 N N . GLY A 1 91 ? 4.731 10.925 -10.373 1.00 86.88 91 GLY A N 1
ATOM 739 C CA . GLY A 1 91 ? 3.625 11.774 -9.924 1.00 86.88 91 GLY A CA 1
ATOM 740 C C . GLY A 1 91 ? 2.305 11.006 -9.844 1.00 86.88 91 GLY A C 1
ATOM 741 O O . GLY A 1 91 ? 1.649 10.999 -8.799 1.00 86.88 91 GLY A O 1
ATOM 742 N N . ILE A 1 92 ? 1.952 10.285 -10.912 1.00 80.62 92 ILE A N 1
ATOM 743 C CA . ILE A 1 92 ? 0.731 9.464 -10.966 1.00 80.62 92 ILE A CA 1
ATOM 744 C C . ILE A 1 92 ? 0.795 8.315 -9.956 1.00 80.62 92 ILE A C 1
ATOM 746 O O . ILE A 1 92 ? -0.165 8.098 -9.219 1.00 80.62 92 ILE A O 1
ATOM 750 N N . TYR A 1 93 ? 1.921 7.604 -9.866 1.00 86.38 93 TYR A N 1
ATOM 751 C CA . TYR A 1 93 ? 2.086 6.483 -8.939 1.00 86.38 93 TYR A CA 1
ATOM 752 C C . TYR A 1 93 ? 1.976 6.926 -7.472 1.00 86.38 93 TYR A C 1
ATOM 754 O O . TYR A 1 93 ? 1.326 6.263 -6.661 1.00 86.38 93 TYR A O 1
ATOM 762 N N . GLY A 1 94 ? 2.575 8.071 -7.127 1.00 89.44 94 GLY A N 1
ATOM 763 C CA . GLY A 1 94 ? 2.474 8.669 -5.797 1.00 89.44 94 GLY A CA 1
ATOM 764 C C . GLY A 1 94 ? 1.048 9.114 -5.461 1.00 89.44 94 GLY A C 1
ATOM 765 O O . GLY A 1 94 ? 0.551 8.811 -4.374 1.00 89.44 94 GLY A O 1
ATOM 766 N N . ALA A 1 95 ? 0.362 9.771 -6.402 1.00 86.62 95 ALA A N 1
ATOM 767 C CA . ALA A 1 95 ? -1.039 10.158 -6.241 1.00 86.62 95 ALA A CA 1
ATOM 768 C C . ALA A 1 95 ? -1.961 8.935 -6.102 1.00 86.62 95 ALA A C 1
ATOM 770 O O . ALA A 1 95 ? -2.842 8.927 -5.241 1.00 86.62 95 ALA A O 1
ATOM 771 N N . TYR A 1 96 ? -1.716 7.874 -6.875 1.00 86.81 96 TYR A N 1
ATOM 772 C CA . TYR A 1 96 ? -2.416 6.596 -6.751 1.00 86.81 96 TYR A CA 1
ATOM 773 C C . TYR A 1 96 ? -2.249 6.000 -5.353 1.00 86.81 96 TYR A C 1
ATOM 775 O O . TYR A 1 96 ? -3.248 5.709 -4.696 1.00 86.81 96 TYR A O 1
ATOM 783 N N . GLY A 1 97 ? -1.013 5.904 -4.849 1.00 87.81 97 GLY A N 1
ATOM 784 C CA . GLY A 1 97 ? -0.751 5.434 -3.487 1.00 87.81 97 GLY A CA 1
ATOM 785 C C . GLY A 1 97 ? -1.484 6.265 -2.428 1.00 87.81 97 GLY A C 1
ATOM 786 O O . GLY A 1 97 ? -2.158 5.711 -1.559 1.00 87.81 97 GLY A O 1
ATOM 787 N N . ALA A 1 98 ? -1.433 7.595 -2.534 1.00 89.94 98 ALA A N 1
ATOM 788 C CA . ALA A 1 98 ? -2.125 8.488 -1.607 1.00 89.94 98 ALA A CA 1
ATOM 789 C C . ALA A 1 98 ? -3.652 8.293 -1.613 1.00 89.94 98 ALA A C 1
ATOM 791 O O . ALA A 1 98 ? -4.271 8.235 -0.548 1.00 89.94 98 ALA A O 1
ATOM 792 N N . LEU A 1 99 ? -4.266 8.163 -2.793 1.00 86.00 99 LEU A N 1
ATOM 793 C CA . LEU A 1 99 ? -5.708 7.948 -2.924 1.00 86.00 99 LEU A CA 1
ATOM 794 C C . LEU A 1 99 ? -6.129 6.564 -2.421 1.00 86.00 99 LEU A C 1
ATOM 796 O O . LEU A 1 99 ? -7.147 6.465 -1.738 1.00 86.00 99 LEU A O 1
ATOM 800 N N . VAL A 1 100 ? -5.343 5.519 -2.688 1.00 88.06 100 VAL A N 1
ATOM 801 C CA . VAL A 1 100 ? -5.601 4.158 -2.185 1.00 88.06 100 VAL A CA 1
ATOM 802 C C . VAL A 1 100 ? -5.570 4.111 -0.657 1.00 88.06 100 VAL A C 1
ATOM 804 O O . VAL A 1 100 ? -6.393 3.420 -0.064 1.00 88.06 100 VAL A O 1
ATOM 807 N N . TYR A 1 101 ? -4.688 4.874 -0.005 1.00 87.25 101 TYR A N 1
ATOM 808 C CA . TYR A 1 101 ? -4.670 4.973 1.459 1.00 87.25 101 TYR A CA 1
ATOM 809 C C . TYR A 1 101 ? -5.730 5.937 2.023 1.00 87.25 101 TYR A C 1
ATOM 811 O O . TYR A 1 101 ? -6.210 5.734 3.139 1.00 87.25 101 TYR A O 1
ATOM 819 N N . GLY A 1 102 ? -6.126 6.971 1.273 1.00 87.00 102 GLY A N 1
ATOM 820 C CA . GLY A 1 102 ? -7.091 7.983 1.719 1.00 87.00 102 GLY A CA 1
ATOM 821 C C . GLY A 1 102 ? -8.564 7.597 1.533 1.00 87.00 102 GLY A C 1
ATOM 822 O O . GLY A 1 102 ? -9.378 7.780 2.440 1.00 87.00 102 GLY A O 1
ATOM 823 N N . MET A 1 103 ? -8.927 7.032 0.379 1.00 86.38 103 MET A N 1
ATOM 824 C CA . MET A 1 103 ? -10.310 6.675 0.030 1.00 86.38 103 MET A CA 1
ATOM 825 C C . MET A 1 103 ? -10.979 5.665 0.979 1.00 86.38 103 MET A C 1
ATOM 827 O O . MET A 1 103 ? -12.185 5.805 1.208 1.00 86.38 103 MET A O 1
ATOM 831 N N . PRO A 1 104 ? -10.267 4.704 1.604 1.00 87.06 104 PRO A N 1
ATOM 832 C CA . PRO A 1 104 ? -10.850 3.827 2.616 1.00 87.06 104 PRO A CA 1
ATOM 833 C C . PRO A 1 104 ? -11.462 4.568 3.807 1.00 87.06 104 PRO A C 1
ATOM 835 O O . PRO A 1 104 ? -12.412 4.058 4.393 1.00 87.06 104 PRO A O 1
ATOM 838 N N . VAL A 1 105 ? -10.998 5.780 4.146 1.00 84.44 105 VAL A N 1
ATOM 839 C CA . VAL A 1 105 ? -11.630 6.599 5.197 1.00 84.44 105 VAL A CA 1
ATOM 840 C C . VAL A 1 105 ? -13.070 6.939 4.808 1.00 84.44 105 VAL A C 1
ATOM 842 O O . VAL A 1 105 ? -13.988 6.797 5.612 1.00 84.44 105 VAL A O 1
ATOM 845 N N . ILE A 1 106 ? -13.289 7.335 3.553 1.00 86.00 106 ILE A N 1
ATOM 846 C CA . ILE A 1 106 ? -14.619 7.659 3.027 1.00 86.00 106 ILE A CA 1
ATOM 847 C C . ILE A 1 106 ? -15.443 6.376 2.860 1.00 86.00 106 ILE A C 1
ATOM 849 O O . ILE A 1 106 ? -16.583 6.313 3.320 1.00 86.00 106 ILE A O 1
ATOM 853 N N . GLY A 1 107 ? -14.861 5.336 2.256 1.00 81.94 107 GLY A N 1
ATOM 854 C CA . GLY A 1 107 ? -15.529 4.049 2.042 1.00 81.94 107 GLY A CA 1
ATOM 855 C C . GLY A 1 107 ? -15.969 3.374 3.345 1.00 81.94 107 GLY A C 1
ATOM 856 O O . GLY A 1 107 ? -17.096 2.886 3.431 1.00 81.94 107 GLY A O 1
ATOM 857 N N . GLY A 1 108 ? -15.126 3.414 4.380 1.00 77.25 108 GLY A N 1
ATOM 858 C CA . GLY A 1 108 ? -15.432 2.911 5.719 1.00 77.25 108 GLY A CA 1
ATOM 859 C C . GLY A 1 108 ? -16.587 3.672 6.366 1.00 77.25 108 GLY A C 1
ATOM 860 O O . GLY A 1 108 ? -17.554 3.056 6.805 1.00 77.25 108 GLY A O 1
ATOM 861 N N . LEU A 1 109 ? -16.569 5.011 6.312 1.00 82.25 109 LEU A N 1
ATOM 862 C CA . LEU A 1 109 ? -17.671 5.836 6.823 1.00 82.25 109 LEU A CA 1
ATOM 863 C C . LEU A 1 109 ? -19.006 5.546 6.119 1.00 82.25 109 LEU A C 1
ATOM 865 O O . LEU A 1 109 ? -20.056 5.565 6.765 1.00 82.25 109 LEU A O 1
ATOM 869 N N . LEU A 1 110 ? -18.985 5.284 4.808 1.00 81.75 110 LEU A N 1
ATOM 870 C CA . LEU A 1 110 ? -20.183 4.915 4.047 1.00 81.75 110 LEU A CA 1
ATOM 871 C C . LEU A 1 110 ? -20.681 3.507 4.404 1.00 81.75 110 LEU A C 1
ATOM 873 O O . LEU A 1 110 ? -21.893 3.307 4.543 1.00 81.75 110 LEU A O 1
ATOM 877 N N . ALA A 1 111 ? -19.767 2.551 4.585 1.00 78.69 111 ALA A N 1
ATOM 878 C CA . ALA A 1 111 ? -20.093 1.195 5.019 1.00 78.69 111 ALA A CA 1
ATOM 879 C C . ALA A 1 111 ? -20.739 1.200 6.414 1.00 78.69 111 ALA A C 1
ATOM 881 O O . ALA A 1 111 ? -21.821 0.635 6.582 1.00 78.69 111 ALA A O 1
ATOM 882 N N . ASP A 1 112 ? -20.129 1.913 7.363 1.00 78.12 112 ASP A N 1
ATOM 883 C CA . ASP A 1 112 ? -20.564 1.993 8.762 1.00 78.12 112 ASP A CA 1
ATOM 884 C C . ASP A 1 112 ? -21.922 2.675 8.930 1.00 78.12 112 ASP A C 1
ATOM 886 O O . ASP A 1 112 ? -22.691 2.326 9.824 1.00 78.12 112 ASP A O 1
ATOM 890 N N . ARG A 1 113 ? -22.218 3.689 8.108 1.00 78.81 113 ARG A N 1
ATOM 891 C CA . ARG A 1 113 ? -23.417 4.525 8.283 1.00 78.81 113 ARG A CA 1
ATOM 892 C C . ARG A 1 113 ? -24.603 4.094 7.436 1.00 78.81 113 ARG A C 1
ATOM 894 O O . ARG A 1 113 ? -25.738 4.382 7.821 1.00 78.81 113 ARG A O 1
ATOM 901 N N . PHE A 1 114 ? -24.355 3.476 6.282 1.00 79.25 114 PHE A N 1
ATOM 902 C CA . PHE A 1 114 ? -25.395 3.237 5.282 1.00 79.25 114 PHE A CA 1
ATOM 903 C C . PHE A 1 114 ? -25.320 1.840 4.673 1.00 79.25 114 PHE A C 1
ATOM 905 O O . PHE A 1 114 ? -26.265 1.067 4.796 1.00 79.25 114 PHE A O 1
ATOM 912 N N . PHE A 1 115 ? -24.228 1.527 3.978 1.00 78.50 115 PHE A N 1
ATOM 913 C CA . PHE A 1 115 ? -24.218 0.456 2.979 1.00 78.50 115 PHE A CA 1
ATOM 914 C C . PHE A 1 115 ? -24.026 -0.945 3.583 1.00 78.50 115 PHE A C 1
ATOM 916 O O . PHE A 1 115 ? -24.486 -1.933 3.008 1.00 78.50 115 PHE A O 1
ATOM 923 N N . GLY A 1 116 ? -23.404 -1.032 4.762 1.00 74.56 116 GLY A N 1
ATOM 924 C CA . GLY A 1 116 ? -22.984 -2.289 5.374 1.00 74.56 116 GLY A CA 1
ATOM 925 C C . GLY A 1 116 ? -21.767 -2.902 4.673 1.00 74.56 116 GLY A C 1
ATOM 926 O O . GLY A 1 116 ? -21.563 -2.749 3.467 1.00 74.56 116 GLY A O 1
ATOM 927 N N . PHE A 1 117 ? -20.945 -3.631 5.428 1.00 74.56 117 PHE A N 1
ATOM 928 C CA . PHE A 1 117 ? -19.676 -4.171 4.932 1.00 74.56 117 PHE A CA 1
ATOM 929 C C . PHE A 1 117 ? -19.833 -5.138 3.752 1.00 74.56 117 PHE A C 1
ATOM 931 O O . PHE A 1 117 ? -19.023 -5.093 2.830 1.00 74.56 117 PHE A O 1
ATOM 938 N N . ARG A 1 118 ? -20.888 -5.968 3.715 1.00 76.94 118 ARG A N 1
ATOM 939 C CA . ARG A 1 118 ? -21.091 -6.930 2.613 1.00 76.94 118 ARG A CA 1
ATOM 940 C C . ARG A 1 118 ? -21.277 -6.237 1.269 1.00 76.94 118 ARG A C 1
ATOM 942 O O . ARG A 1 118 ? -20.602 -6.580 0.301 1.00 76.94 118 ARG A O 1
ATOM 949 N N . LYS A 1 119 ? -22.178 -5.249 1.212 1.00 78.75 119 LYS A N 1
ATOM 950 C CA . LYS A 1 119 ? -22.447 -4.505 -0.026 1.00 78.75 119 LYS A CA 1
ATOM 951 C C . LYS A 1 119 ? -21.244 -3.661 -0.432 1.00 78.75 119 LYS A C 1
ATOM 953 O O . LYS A 1 119 ? -20.952 -3.586 -1.620 1.00 78.75 119 LYS A O 1
ATOM 958 N N . SER A 1 120 ? -20.521 -3.089 0.534 1.00 82.81 120 SER A N 1
ATOM 959 C CA . SER A 1 120 ? -19.299 -2.324 0.265 1.00 82.81 120 SER A CA 1
ATOM 960 C C . SER A 1 120 ? -18.184 -3.184 -0.331 1.00 82.81 120 SER A C 1
ATOM 962 O O . SER A 1 120 ? -17.570 -2.763 -1.307 1.00 82.81 120 SER A O 1
ATOM 964 N N . ILE A 1 121 ? -17.957 -4.395 0.194 1.00 80.50 121 ILE A N 1
ATOM 965 C CA . ILE A 1 121 ? -16.955 -5.334 -0.345 1.00 80.50 121 ILE A CA 1
ATOM 966 C C . ILE A 1 121 ? -17.310 -5.734 -1.782 1.00 80.50 121 ILE A C 1
ATOM 968 O O . ILE A 1 121 ? -16.447 -5.705 -2.656 1.00 80.50 121 ILE A O 1
ATOM 972 N N . ILE A 1 122 ? -18.581 -6.055 -2.053 1.00 84.69 122 ILE A N 1
ATOM 973 C CA . ILE A 1 122 ? -19.029 -6.435 -3.403 1.00 84.69 122 ILE A CA 1
ATOM 974 C C . ILE A 1 122 ? -18.897 -5.257 -4.374 1.00 84.69 122 ILE A C 1
ATOM 976 O O . ILE A 1 122 ? -18.323 -5.420 -5.448 1.00 84.69 122 ILE A O 1
ATOM 980 N N . LEU A 1 123 ? -19.395 -4.071 -4.006 1.00 86.00 123 LEU A N 1
ATOM 981 C CA . LEU A 1 123 ? -19.326 -2.882 -4.857 1.00 86.00 123 LEU A CA 1
ATOM 982 C C . LEU A 1 123 ? -17.874 -2.493 -5.153 1.00 86.00 123 LEU A C 1
ATOM 984 O O . LEU A 1 123 ? -17.518 -2.317 -6.315 1.00 86.00 123 LEU A O 1
ATOM 988 N N . GLY A 1 124 ? -17.033 -2.405 -4.118 1.00 84.38 124 GLY A N 1
ATOM 989 C CA . GLY A 1 124 ? -15.611 -2.101 -4.271 1.00 84.38 124 GLY A CA 1
ATOM 990 C C . GLY A 1 124 ? -14.895 -3.138 -5.133 1.00 84.38 124 GLY A C 1
ATOM 991 O O . GLY A 1 124 ? -14.148 -2.774 -6.039 1.00 84.38 124 GLY A O 1
ATOM 992 N N . GLY A 1 125 ? -15.191 -4.423 -4.925 1.00 79.88 125 GLY A N 1
ATOM 993 C CA . GLY A 1 125 ? -14.618 -5.503 -5.716 1.00 79.88 125 GLY A CA 1
ATOM 994 C C . GLY A 1 125 ? -15.026 -5.478 -7.193 1.00 79.88 125 GLY A C 1
ATOM 995 O O . GLY A 1 125 ? -14.179 -5.692 -8.058 1.00 79.88 125 GLY A O 1
ATOM 996 N N . ILE A 1 126 ? -16.289 -5.162 -7.502 1.00 83.38 126 ILE A N 1
ATOM 997 C CA . ILE A 1 126 ? -16.764 -4.984 -8.885 1.00 83.38 126 ILE A CA 1
ATOM 998 C C . ILE A 1 126 ? -16.067 -3.790 -9.541 1.00 83.38 126 ILE A C 1
ATOM 1000 O O . ILE A 1 126 ? -15.567 -3.923 -10.655 1.00 83.38 126 ILE A O 1
ATOM 1004 N N . LEU A 1 127 ? -16.003 -2.641 -8.859 1.00 81.31 127 LEU A N 1
ATOM 1005 C CA . LEU A 1 127 ? -15.323 -1.452 -9.383 1.00 81.31 127 LEU A CA 1
ATOM 1006 C C . LEU A 1 127 ? -13.840 -1.730 -9.649 1.00 81.31 127 LEU A C 1
ATOM 1008 O O . LEU A 1 127 ? -13.320 -1.329 -10.689 1.00 81.31 127 LEU A O 1
ATOM 1012 N N . MET A 1 128 ? -13.178 -2.467 -8.754 1.00 81.31 128 MET A N 1
ATOM 1013 C CA . MET A 1 128 ? -11.786 -2.852 -8.943 1.00 81.31 128 MET A CA 1
ATOM 1014 C C . MET A 1 128 ? -11.617 -3.821 -10.117 1.00 81.31 128 MET A C 1
ATOM 1016 O O . MET A 1 128 ? -10.737 -3.598 -10.946 1.00 81.31 128 MET A O 1
ATOM 1020 N N . ALA A 1 129 ? -12.463 -4.849 -10.243 1.00 75.19 129 ALA A N 1
ATOM 1021 C CA . ALA A 1 129 ? -12.424 -5.767 -11.383 1.00 75.19 129 ALA A CA 1
ATOM 1022 C C . ALA A 1 129 ? -12.627 -5.022 -12.712 1.00 75.19 129 ALA A C 1
ATOM 1024 O O . ALA A 1 129 ? -11.844 -5.205 -13.641 1.00 75.19 129 ALA A O 1
ATOM 1025 N N . LEU A 1 130 ? -13.626 -4.132 -12.784 1.00 74.94 130 LEU A N 1
ATOM 1026 C CA . LEU A 1 130 ? -13.876 -3.292 -13.959 1.00 74.94 130 LEU A CA 1
ATOM 1027 C C . LEU A 1 130 ? -12.663 -2.421 -14.300 1.00 74.94 130 LEU A C 1
ATOM 1029 O O . LEU A 1 130 ? -12.268 -2.382 -15.460 1.00 74.94 130 LEU A O 1
ATOM 1033 N N . GLY A 1 131 ? -12.040 -1.779 -13.307 1.00 68.69 131 GLY A N 1
ATOM 1034 C CA . GLY A 1 131 ? -10.828 -0.984 -13.517 1.00 68.69 131 GLY A CA 1
ATOM 1035 C C . GLY A 1 131 ? -9.676 -1.796 -14.117 1.00 68.69 131 GLY A C 1
ATOM 1036 O O . GLY A 1 131 ? -9.051 -1.356 -15.077 1.00 68.69 131 GLY A O 1
ATOM 1037 N N . HIS A 1 132 ? -9.437 -3.013 -13.618 1.00 72.50 132 HIS A N 1
ATOM 1038 C CA . HIS A 1 132 ? -8.403 -3.898 -14.166 1.00 72.50 132 HIS A CA 1
ATOM 1039 C C . HIS A 1 132 ? -8.736 -4.377 -15.584 1.00 72.50 132 HIS A C 1
ATOM 1041 O O . HIS A 1 132 ? -7.846 -4.430 -16.429 1.00 72.50 132 HIS A O 1
ATOM 1047 N N . PHE A 1 133 ? -10.005 -4.681 -15.877 1.00 70.56 133 PHE A N 1
ATOM 1048 C CA . PHE A 1 133 ? -10.419 -5.027 -17.238 1.00 70.56 133 PHE A CA 1
ATOM 1049 C C . PHE A 1 133 ? -10.252 -3.855 -18.204 1.00 70.56 133 PHE A C 1
ATOM 1051 O O . PHE A 1 133 ? -9.806 -4.077 -19.321 1.00 70.56 133 PHE A O 1
ATOM 1058 N N . VAL A 1 134 ? -10.550 -2.620 -17.790 1.00 67.94 134 VAL A N 1
ATOM 1059 C CA . VAL A 1 134 ? -10.299 -1.431 -18.621 1.00 67.94 134 VAL A CA 1
ATOM 1060 C C . VAL A 1 134 ? -8.808 -1.307 -18.947 1.00 67.94 134 VAL A C 1
ATOM 1062 O O . VAL A 1 134 ? -8.467 -1.184 -20.120 1.00 67.94 134 VAL A O 1
ATOM 1065 N N . LEU A 1 135 ? -7.924 -1.456 -17.951 1.00 64.06 135 LEU A N 1
ATOM 1066 C CA . LEU A 1 135 ? -6.470 -1.470 -18.173 1.00 64.06 135 LEU A CA 1
ATOM 1067 C C . LEU A 1 135 ? -6.023 -2.611 -19.105 1.00 64.06 135 LEU A C 1
ATOM 1069 O O . LEU A 1 135 ? -5.126 -2.423 -19.921 1.00 64.06 135 LEU A O 1
ATOM 1073 N N . GLY A 1 136 ? -6.656 -3.785 -19.018 1.00 57.69 136 GLY A N 1
ATOM 1074 C CA . GLY A 1 136 ? -6.391 -4.909 -19.921 1.00 57.69 136 GLY A CA 1
ATOM 1075 C C . GLY A 1 136 ? -6.903 -4.696 -21.351 1.00 57.69 136 GLY A C 1
ATOM 1076 O O . GLY A 1 136 ? -6.288 -5.174 -22.299 1.00 57.69 136 GLY A O 1
ATOM 1077 N N . LEU A 1 137 ? -8.006 -3.962 -21.534 1.00 55.84 137 LEU A N 1
ATOM 1078 C CA . LEU A 1 137 ? -8.615 -3.704 -22.845 1.00 55.84 137 LEU A CA 1
ATOM 1079 C C . LEU A 1 137 ? -7.875 -2.628 -23.657 1.00 55.84 137 LEU A C 1
ATOM 1081 O O . LEU A 1 137 ? -7.920 -2.677 -24.887 1.00 55.84 137 LEU A O 1
ATOM 1085 N N . GLU A 1 138 ? -7.183 -1.692 -23.001 1.00 49.00 138 GLU A N 1
ATOM 1086 C CA . GLU A 1 138 ? -6.380 -0.654 -23.671 1.00 49.00 138 GLU A CA 1
ATOM 1087 C C . GLU A 1 138 ? -5.091 -1.188 -24.326 1.00 49.00 138 GLU A C 1
ATOM 1089 O O . GLU A 1 138 ? -4.518 -0.514 -25.178 1.00 49.00 138 GLU A O 1
ATOM 1094 N N . GLY A 1 139 ? -4.664 -2.423 -24.030 1.00 44.38 139 GLY A N 1
ATOM 1095 C CA . GLY A 1 139 ? -3.455 -3.031 -24.610 1.00 44.38 139 GLY A CA 1
ATOM 1096 C C . GLY A 1 139 ? -3.542 -3.435 -26.092 1.00 44.38 139 GLY A C 1
ATOM 1097 O O . GLY A 1 139 ? -2.614 -4.046 -26.620 1.00 44.38 139 GLY A O 1
ATOM 1098 N N . LYS A 1 140 ? -4.622 -3.099 -26.806 1.00 38.50 140 LYS A N 1
ATOM 1099 C CA . LYS A 1 140 ? -4.771 -3.422 -28.233 1.00 38.50 140 LYS A CA 1
ATOM 1100 C C . LYS A 1 140 ? -4.168 -2.352 -29.140 1.00 38.50 140 LYS A C 1
ATOM 1102 O O . LYS A 1 140 ? -4.923 -1.560 -29.683 1.00 38.50 140 LYS A O 1
ATOM 1107 N N . PHE A 1 141 ? -2.851 -2.404 -29.370 1.00 36.19 141 PHE A N 1
ATOM 1108 C CA . PHE A 1 141 ? -2.217 -1.902 -30.608 1.00 36.19 141 PHE A CA 1
ATOM 1109 C C . PHE A 1 141 ? -0.863 -2.550 -30.965 1.00 36.19 141 PHE A C 1
ATOM 1111 O O . PHE A 1 141 ? -0.126 -1.978 -31.760 1.00 36.19 141 PHE A O 1
ATOM 1118 N N . TYR A 1 142 ? -0.535 -3.752 -30.474 1.00 36.66 142 TYR A N 1
ATOM 1119 C CA . TYR A 1 142 ? 0.661 -4.472 -30.939 1.00 36.66 142 TYR A CA 1
ATOM 1120 C C . TYR A 1 142 ? 0.390 -5.979 -31.069 1.00 36.66 142 TYR A C 1
ATOM 1122 O O . TYR A 1 142 ? -0.089 -6.616 -30.137 1.00 36.66 142 TYR A O 1
ATOM 1130 N N . GLU A 1 143 ? 0.629 -6.532 -32.261 1.00 35.09 143 GLU A N 1
ATOM 1131 C CA . GLU A 1 143 ? 0.440 -7.954 -32.581 1.00 35.09 143 GLU A CA 1
ATOM 1132 C C . GLU A 1 143 ? 1.543 -8.826 -31.963 1.00 35.09 143 GLU A C 1
ATOM 1134 O O . GLU A 1 143 ? 2.718 -8.494 -32.111 1.00 35.09 143 GLU A O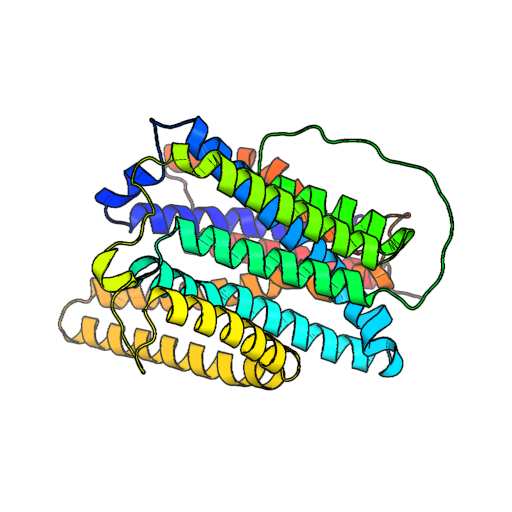 1
ATOM 1139 N N . GLN A 1 144 ? 1.192 -9.988 -31.386 1.00 36.75 144 GLN A N 1
ATOM 1140 C CA . GLN A 1 144 ? 2.095 -11.147 -31.272 1.00 36.75 144 GLN A CA 1
ATOM 1141 C C . GLN A 1 144 ? 1.328 -12.485 -31.110 1.00 36.75 144 GLN A C 1
ATOM 1143 O O . GLN A 1 144 ? 0.389 -12.603 -30.329 1.00 36.75 144 GLN A O 1
ATOM 1148 N N . ASN A 1 145 ? 1.725 -13.482 -31.915 1.00 31.72 145 ASN A N 1
ATOM 1149 C CA . ASN A 1 145 ? 1.149 -14.827 -32.115 1.00 31.72 145 ASN A CA 1
ATOM 1150 C C . ASN A 1 145 ? 1.789 -15.905 -31.201 1.00 31.72 145 ASN A C 1
ATOM 1152 O O . ASN A 1 145 ? 3.010 -15.995 -31.215 1.00 31.72 145 ASN A O 1
ATOM 1156 N N . ASP A 1 146 ? 1.005 -16.803 -30.567 1.00 31.39 146 ASP A N 1
ATOM 1157 C CA . ASP A 1 146 ? 1.165 -18.295 -30.547 1.00 31.39 146 ASP A CA 1
ATOM 1158 C C . ASP A 1 146 ? 0.024 -18.957 -29.716 1.00 31.39 146 ASP A C 1
ATOM 1160 O O . ASP A 1 146 ? -0.272 -18.507 -28.606 1.00 31.39 146 ASP A O 1
ATOM 1164 N N . PRO A 1 147 ? -0.638 -20.028 -30.207 1.00 39.12 147 PRO A N 1
ATOM 1165 C CA . PRO A 1 147 ? -1.676 -20.761 -29.484 1.00 39.12 147 PRO A CA 1
ATOM 1166 C C . PRO A 1 147 ? -1.128 -21.980 -28.714 1.00 39.12 147 PRO A C 1
ATOM 1168 O O . PRO A 1 147 ? -0.953 -23.043 -29.305 1.00 39.12 147 PRO A O 1
ATOM 1171 N N . ARG A 1 148 ? -0.953 -21.876 -27.385 1.00 33.00 148 ARG A N 1
ATOM 1172 C CA . ARG A 1 148 ? -0.803 -22.996 -26.409 1.00 33.00 148 ARG A CA 1
ATOM 1173 C C . ARG A 1 148 ? -0.872 -22.433 -24.968 1.00 33.00 148 ARG A C 1
ATOM 1175 O O . ARG A 1 148 ? 0.077 -21.826 -24.504 1.00 33.00 148 ARG A O 1
ATOM 1182 N N . LYS A 1 149 ? -2.056 -22.379 -24.345 1.00 31.11 149 LYS A N 1
ATOM 1183 C CA . LYS A 1 149 ? -2.632 -23.322 -23.348 1.00 31.11 149 LYS A CA 1
ATOM 1184 C C . LYS A 1 149 ? -1.966 -23.397 -21.956 1.00 31.11 149 LYS A C 1
ATOM 1186 O O . LYS A 1 149 ? -0.910 -23.995 -21.803 1.00 31.11 149 LYS A O 1
ATOM 1191 N N . ASP A 1 150 ? -2.726 -22.878 -20.984 1.00 30.11 150 ASP A N 1
ATOM 1192 C CA . ASP A 1 150 ? -3.074 -23.313 -19.614 1.00 30.11 150 ASP A CA 1
ATOM 1193 C C . ASP A 1 150 ? -2.203 -24.279 -18.787 1.00 30.11 150 ASP A C 1
ATOM 1195 O O . ASP A 1 150 ? -1.834 -25.373 -19.211 1.00 30.11 150 ASP A O 1
ATOM 1199 N N . GLY A 1 151 ? -2.126 -23.947 -17.489 1.00 22.89 151 GLY A N 1
ATOM 1200 C CA . GLY A 1 151 ? -1.905 -24.864 -16.368 1.00 22.89 151 GLY A CA 1
ATOM 1201 C C . GLY A 1 151 ? -2.536 -24.309 -15.081 1.00 22.89 151 GLY A C 1
ATOM 1202 O O . GLY A 1 151 ? -2.150 -23.250 -14.598 1.00 22.89 151 GLY A O 1
ATOM 1203 N N . ALA A 1 152 ? -3.547 -25.004 -14.555 1.00 24.33 152 ALA A N 1
ATOM 1204 C CA . ALA A 1 152 ? -4.412 -24.566 -13.462 1.00 24.33 152 ALA A CA 1
ATOM 1205 C C . ALA A 1 152 ? -3.771 -24.613 -12.055 1.00 24.33 152 ALA A C 1
ATOM 1207 O O . ALA A 1 152 ? -3.097 -25.570 -11.690 1.00 24.33 152 ALA A O 1
ATOM 1208 N N . PHE A 1 153 ? -4.087 -23.578 -11.268 1.00 35.62 153 PHE A N 1
ATOM 1209 C CA . PHE A 1 153 ? -4.346 -23.518 -9.819 1.00 35.62 153 PHE A CA 1
ATOM 1210 C C . PHE A 1 153 ? -3.971 -24.715 -8.928 1.00 35.62 153 PHE A C 1
ATOM 1212 O O . PHE A 1 153 ? -4.555 -25.786 -9.060 1.00 35.62 153 PHE A O 1
ATOM 1219 N N . THR A 1 154 ? -3.222 -24.460 -7.840 1.00 28.38 154 THR A N 1
ATOM 1220 C CA . THR A 1 154 ? -3.431 -25.134 -6.536 1.00 28.38 154 THR A CA 1
ATOM 1221 C C . THR A 1 154 ? -2.954 -24.277 -5.342 1.00 28.38 154 THR A C 1
ATOM 1223 O O . THR A 1 154 ? -1.800 -24.276 -4.943 1.00 28.38 154 THR A O 1
ATOM 1226 N N . ILE A 1 155 ? -3.900 -23.494 -4.830 1.00 25.22 155 ILE A N 1
ATOM 1227 C CA . ILE A 1 155 ? -4.224 -23.102 -3.446 1.00 25.22 155 ILE A CA 1
ATOM 1228 C C . ILE A 1 155 ? -3.276 -23.460 -2.261 1.00 25.22 155 ILE A C 1
ATOM 1230 O O . ILE A 1 155 ? -3.044 -24.636 -2.008 1.00 25.22 155 ILE A O 1
ATOM 1234 N N . PHE A 1 156 ? -2.895 -22.445 -1.450 1.00 31.42 156 PHE A N 1
ATOM 1235 C CA . PHE A 1 156 ? -3.154 -22.266 0.013 1.00 31.42 156 PHE A CA 1
ATOM 1236 C C . PHE A 1 156 ? -1.995 -21.732 0.901 1.00 31.42 156 PHE A C 1
ATOM 1238 O O . PHE A 1 156 ? -0.903 -22.283 0.921 1.00 31.42 156 PHE A O 1
ATOM 1245 N N . TYR A 1 157 ? -2.353 -20.757 1.766 1.00 31.64 157 TYR A N 1
ATOM 1246 C CA . TYR A 1 157 ? -1.995 -20.603 3.205 1.00 31.64 157 TYR A CA 1
ATOM 1247 C C . TYR A 1 157 ? -1.389 -19.304 3.804 1.00 31.64 157 TYR A C 1
ATOM 1249 O O . TYR A 1 157 ? -1.208 -19.241 5.013 1.00 31.64 157 TYR A O 1
ATOM 1257 N N . MET A 1 158 ? -1.245 -18.192 3.080 1.00 36.50 158 MET A N 1
ATOM 1258 C CA . MET A 1 158 ? -0.969 -16.853 3.654 1.00 36.50 158 MET A CA 1
ATOM 1259 C C . MET A 1 158 ? -1.523 -15.753 2.729 1.00 36.50 158 MET A C 1
ATOM 1261 O O . MET A 1 158 ? -0.782 -15.152 1.973 1.00 36.50 158 MET A O 1
ATOM 1265 N N . GLY A 1 159 ? -2.834 -15.505 2.735 1.00 35.28 159 GLY A N 1
ATOM 1266 C CA . GLY A 1 159 ? -3.557 -14.841 1.638 1.00 35.28 159 GLY A CA 1
ATOM 1267 C C . GLY A 1 159 ? -3.025 -13.479 1.195 1.00 35.28 159 GLY A C 1
ATOM 1268 O O . GLY A 1 159 ? -2.852 -13.272 0.001 1.00 35.28 159 GLY A O 1
ATOM 1269 N N . VAL A 1 160 ? -2.666 -12.595 2.127 1.00 47.16 160 VAL A N 1
ATOM 1270 C CA . VAL A 1 160 ? -2.142 -11.261 1.782 1.00 47.16 160 VAL A CA 1
ATOM 1271 C C . VAL A 1 160 ? -0.752 -11.350 1.149 1.00 47.16 160 VAL A C 1
ATOM 1273 O O . VAL A 1 160 ? -0.550 -10.872 0.038 1.00 47.16 160 VAL A O 1
ATOM 1276 N N . ASN A 1 161 ? 0.195 -12.018 1.817 1.00 50.75 161 ASN A N 1
ATOM 1277 C CA . ASN A 1 161 ? 1.577 -12.107 1.339 1.00 50.75 161 ASN A CA 1
ATOM 1278 C C . ASN A 1 161 ? 1.744 -13.098 0.182 1.00 50.75 161 ASN A C 1
ATOM 1280 O O . ASN A 1 161 ? 2.615 -12.895 -0.646 1.00 50.75 161 ASN A O 1
ATOM 1284 N N . ILE A 1 162 ? 0.904 -14.132 0.071 1.00 63.97 162 ILE A N 1
ATOM 1285 C CA . ILE A 1 162 ? 0.876 -15.034 -1.089 1.00 63.97 162 ILE A CA 1
ATOM 1286 C C . ILE A 1 162 ? 0.286 -14.318 -2.294 1.00 63.97 162 ILE A C 1
ATOM 1288 O O . ILE A 1 162 ? 0.863 -14.424 -3.368 1.00 63.97 162 ILE A O 1
ATOM 1292 N N . GLY A 1 163 ? -0.816 -13.575 -2.134 1.00 57.84 163 GLY A N 1
ATOM 1293 C CA . GLY A 1 163 ? -1.350 -12.734 -3.204 1.00 57.84 163 GLY A CA 1
ATOM 1294 C C . GLY A 1 163 ? -0.298 -11.730 -3.679 1.00 57.84 163 GLY A C 1
ATOM 1295 O O . GLY A 1 163 ? 0.030 -11.704 -4.861 1.00 57.84 163 GLY A O 1
ATOM 1296 N N . ALA A 1 164 ? 0.318 -11.000 -2.744 1.00 60.91 164 ALA A N 1
ATOM 1297 C CA . ALA A 1 164 ? 1.390 -10.042 -3.020 1.00 60.91 164 ALA A CA 1
ATOM 1298 C C . ALA A 1 164 ? 2.674 -10.666 -3.596 1.00 60.91 164 ALA A C 1
ATOM 1300 O O . ALA A 1 164 ? 3.383 -10.008 -4.347 1.00 60.91 164 ALA A O 1
ATOM 1301 N N . PHE A 1 165 ? 2.994 -11.916 -3.249 1.00 73.88 165 PHE A N 1
ATOM 1302 C CA . PHE A 1 165 ? 4.161 -12.641 -3.758 1.00 73.88 165 PHE A CA 1
ATOM 1303 C C . PHE A 1 165 ? 3.914 -13.222 -5.150 1.00 73.88 165 PHE A C 1
ATOM 1305 O O . PHE A 1 165 ? 4.728 -13.037 -6.048 1.00 73.88 165 PHE A O 1
ATOM 1312 N N . LEU A 1 166 ? 2.790 -13.919 -5.339 1.00 77.81 166 LEU A N 1
ATOM 1313 C CA . LEU A 1 166 ? 2.458 -14.593 -6.592 1.00 77.81 166 LEU A CA 1
ATOM 1314 C C . LEU A 1 166 ? 2.059 -13.604 -7.684 1.00 77.81 166 LEU A C 1
ATOM 1316 O O . LEU A 1 166 ? 2.300 -13.878 -8.857 1.00 77.81 166 LEU A O 1
ATOM 1320 N N . ALA A 1 167 ? 1.453 -12.472 -7.333 1.00 75.25 167 ALA A N 1
ATOM 1321 C CA . ALA A 1 167 ? 0.937 -11.565 -8.343 1.00 75.25 167 ALA A CA 1
ATOM 1322 C C . ALA A 1 167 ? 2.008 -10.889 -9.199 1.00 75.25 167 ALA A C 1
ATOM 1324 O O . ALA A 1 167 ? 1.870 -10.962 -10.418 1.00 75.25 167 ALA A O 1
ATOM 1325 N N . PRO A 1 168 ? 3.096 -10.317 -8.647 1.00 70.31 168 PRO A N 1
ATOM 1326 C CA . PRO A 1 168 ? 4.195 -9.816 -9.464 1.00 70.31 168 PRO A CA 1
ATOM 1327 C C . PRO A 1 168 ? 4.864 -10.922 -10.286 1.00 70.31 168 PRO A C 1
ATOM 1329 O O . PRO A 1 168 ? 5.300 -10.659 -11.397 1.00 70.31 168 PRO A O 1
ATOM 1332 N N . LEU A 1 169 ? 4.911 -12.165 -9.789 1.00 81.75 169 LEU A N 1
ATOM 1333 C CA . LEU A 1 169 ? 5.487 -13.287 -10.538 1.00 81.75 169 LEU A CA 1
ATOM 1334 C C . LEU A 1 169 ? 4.645 -13.635 -11.768 1.00 81.75 169 LEU A C 1
ATOM 1336 O O . LEU A 1 169 ? 5.177 -13.713 -12.868 1.00 81.75 169 LEU A O 1
ATOM 1340 N N . TRP A 1 170 ? 3.334 -13.817 -11.615 1.00 82.31 170 TRP A N 1
ATOM 1341 C CA . TRP A 1 170 ? 2.483 -14.233 -12.732 1.00 82.31 170 TRP A CA 1
ATOM 1342 C C . TRP A 1 170 ? 2.065 -13.068 -13.632 1.00 82.31 170 TRP A C 1
ATOM 1344 O O . TRP A 1 170 ? 2.151 -13.186 -14.853 1.00 82.31 170 TRP A O 1
ATOM 1354 N N . CYS A 1 171 ? 1.663 -11.930 -13.057 1.00 75.94 171 CYS A N 1
ATOM 1355 C CA . CYS A 1 171 ? 1.300 -10.745 -13.839 1.00 75.94 171 CYS A CA 1
ATOM 1356 C C . CYS A 1 171 ? 2.540 -10.122 -14.493 1.00 75.94 171 CYS A C 1
ATOM 1358 O O . CYS A 1 171 ? 2.451 -9.714 -15.643 1.00 75.94 171 CYS A O 1
ATOM 1360 N N . GLY A 1 172 ? 3.692 -10.110 -13.808 1.00 65.25 172 GLY A N 1
ATOM 1361 C CA . GLY A 1 172 ? 4.985 -9.696 -14.370 1.00 65.25 172 GLY A CA 1
ATOM 1362 C C . GLY A 1 172 ? 5.434 -10.583 -15.523 1.00 65.25 172 GLY A C 1
ATOM 1363 O O . GLY A 1 172 ? 5.752 -10.085 -16.598 1.00 65.25 172 GLY A O 1
ATOM 1364 N N . PHE A 1 173 ? 5.386 -11.907 -15.335 1.00 79.94 173 PHE A N 1
ATOM 1365 C CA . PHE A 1 173 ? 5.738 -12.868 -16.382 1.00 79.94 173 PHE A CA 1
ATOM 1366 C C . PHE A 1 173 ? 4.865 -12.719 -17.632 1.00 79.94 173 PHE A C 1
ATOM 1368 O O . PHE A 1 173 ? 5.402 -12.690 -18.735 1.00 79.94 173 PHE A O 1
ATOM 1375 N N . LEU A 1 174 ? 3.539 -12.629 -17.474 1.00 76.25 174 LEU A N 1
ATOM 1376 C CA . LEU A 1 174 ? 2.627 -12.446 -18.606 1.00 76.25 174 LEU A CA 1
ATOM 1377 C C . LEU A 1 174 ? 2.761 -11.052 -19.227 1.00 76.25 174 LEU A C 1
ATOM 1379 O O . LEU A 1 174 ? 2.890 -10.940 -20.440 1.00 76.25 174 LEU A O 1
ATOM 1383 N N . GLY A 1 175 ? 2.791 -10.014 -18.391 1.00 64.19 175 GLY A N 1
ATOM 1384 C CA . GLY A 1 175 ? 2.881 -8.615 -18.799 1.00 64.19 175 GLY A CA 1
ATOM 1385 C C . GLY A 1 175 ? 4.107 -8.315 -19.654 1.00 64.19 175 GLY A C 1
ATOM 1386 O O . GLY A 1 175 ? 3.983 -7.729 -20.725 1.00 64.19 175 GLY A O 1
ATOM 1387 N N . GLU A 1 176 ? 5.284 -8.745 -19.195 1.00 67.12 176 GLU A N 1
ATOM 1388 C CA . GLU A 1 176 ? 6.554 -8.407 -19.844 1.00 67.12 176 GLU A CA 1
ATOM 1389 C C . GLU A 1 176 ? 6.943 -9.377 -20.976 1.00 67.12 176 GLU A C 1
ATOM 1391 O O . GLU A 1 176 ? 7.628 -8.951 -21.902 1.00 67.12 176 GLU A O 1
ATOM 1396 N N . ASN A 1 177 ? 6.495 -10.644 -20.954 1.00 67.19 177 ASN A N 1
ATOM 1397 C CA . ASN A 1 177 ? 6.859 -11.626 -21.996 1.00 67.19 177 ASN A CA 1
ATOM 1398 C C . ASN A 1 177 ? 5.774 -11.872 -23.057 1.00 67.19 177 ASN A C 1
ATOM 1400 O O . ASN A 1 177 ? 6.109 -12.317 -24.151 1.00 67.19 177 ASN A O 1
ATOM 1404 N N . TYR A 1 178 ? 4.494 -11.654 -22.736 1.00 66.62 178 TYR A N 1
ATOM 1405 C CA . TYR A 1 178 ? 3.361 -11.996 -23.614 1.00 66.62 178 TYR A CA 1
ATOM 1406 C C . TYR A 1 178 ? 2.460 -10.801 -23.942 1.00 66.62 178 TYR A C 1
ATOM 1408 O O . TYR A 1 178 ? 1.685 -10.879 -24.891 1.00 66.62 178 TYR A O 1
ATOM 1416 N N . GLY A 1 179 ? 2.556 -9.710 -23.180 1.00 59.91 179 GLY A N 1
ATOM 1417 C CA . GLY A 1 179 ? 1.798 -8.481 -23.397 1.00 59.91 179 GLY A CA 1
ATOM 1418 C C . GLY A 1 179 ? 1.184 -7.938 -22.109 1.00 59.91 179 GLY A C 1
ATOM 1419 O O . GLY A 1 179 ? 0.690 -8.682 -21.258 1.00 59.91 179 GLY A O 1
ATOM 1420 N N . TRP A 1 180 ? 1.201 -6.611 -21.963 1.00 63.31 180 TRP A N 1
ATOM 1421 C CA . TRP A 1 180 ? 0.682 -5.915 -20.781 1.00 63.31 180 TRP A CA 1
ATOM 1422 C C . TRP A 1 180 ? -0.807 -6.197 -20.540 1.00 63.31 180 TRP A C 1
ATOM 1424 O O . TRP A 1 180 ? -1.240 -6.281 -19.389 1.00 63.31 180 TRP A O 1
ATOM 1434 N N . ASP A 1 181 ? -1.572 -6.410 -21.612 1.00 60.56 181 ASP A N 1
ATOM 1435 C CA . ASP A 1 181 ? -2.975 -6.820 -21.582 1.00 60.56 181 ASP A CA 1
ATOM 1436 C C . ASP A 1 181 ? -3.169 -8.148 -20.848 1.00 60.56 181 ASP A C 1
ATOM 1438 O O . ASP A 1 181 ? -4.070 -8.246 -20.015 1.00 60.56 181 ASP A O 1
ATOM 1442 N N . TRP A 1 182 ? -2.305 -9.140 -21.071 1.00 68.12 182 TRP A N 1
ATOM 1443 C CA . TRP A 1 182 ? -2.348 -10.420 -20.358 1.00 68.12 182 TRP A CA 1
ATOM 1444 C C . TRP A 1 182 ? -2.013 -10.270 -18.876 1.00 68.12 182 TRP A C 1
ATOM 1446 O O . TRP A 1 182 ? -2.681 -10.873 -18.032 1.00 68.12 182 TRP A O 1
ATOM 1456 N N . GLY A 1 183 ? -1.027 -9.432 -18.546 1.00 68.75 183 GLY A N 1
ATOM 1457 C CA . GLY A 1 183 ? -0.674 -9.115 -17.160 1.00 68.75 183 GLY A CA 1
ATOM 1458 C C . GLY A 1 183 ? -1.828 -8.452 -16.395 1.00 68.75 183 GLY A C 1
ATOM 1459 O O . GLY A 1 183 ? -2.218 -8.925 -15.324 1.00 68.75 183 GLY A O 1
ATOM 1460 N N . PHE A 1 184 ? -2.428 -7.398 -16.960 1.00 60.19 184 PHE A N 1
ATOM 1461 C CA . PHE A 1 184 ? -3.565 -6.700 -16.345 1.00 60.19 184 PHE A CA 1
ATOM 1462 C C . PHE A 1 184 ? -4.854 -7.535 -16.354 1.00 60.19 184 PHE A C 1
ATOM 1464 O O . PHE A 1 184 ? -5.600 -7.525 -15.371 1.00 60.19 184 PHE A O 1
ATOM 1471 N N . SER A 1 185 ? -5.099 -8.315 -17.411 1.00 77.31 185 SER A N 1
ATOM 1472 C CA . SER A 1 185 ? -6.255 -9.217 -17.492 1.00 77.31 185 SER A CA 1
ATOM 1473 C C . SER A 1 185 ? -6.169 -10.338 -16.463 1.00 77.31 185 SER A C 1
ATOM 1475 O O . SER A 1 185 ? -7.185 -10.668 -15.852 1.00 77.31 185 SER A O 1
ATOM 1477 N N . LEU A 1 186 ? -4.976 -10.891 -16.206 1.00 82.38 186 LEU A N 1
ATOM 1478 C CA . LEU A 1 186 ? -4.788 -11.887 -15.150 1.00 82.38 186 LEU A CA 1
ATOM 1479 C C . LEU A 1 186 ? -5.118 -11.308 -13.766 1.00 82.38 186 LEU A C 1
ATOM 1481 O O . LEU A 1 186 ? -5.786 -11.973 -12.971 1.00 82.38 186 LEU A O 1
ATOM 1485 N N . ALA A 1 187 ? -4.713 -10.064 -13.492 1.00 68.88 187 ALA A N 1
ATOM 1486 C CA . ALA A 1 187 ? -5.112 -9.364 -12.272 1.00 68.88 187 ALA A CA 1
ATOM 1487 C C . ALA A 1 187 ? -6.647 -9.208 -12.192 1.00 68.88 187 ALA A C 1
ATOM 1489 O O . ALA A 1 187 ? -7.248 -9.575 -11.181 1.00 68.88 187 ALA A O 1
ATOM 1490 N N . GLY A 1 188 ? -7.297 -8.785 -13.285 1.00 70.81 188 GLY A N 1
ATOM 1491 C CA . GLY A 1 188 ? -8.759 -8.660 -13.375 1.00 70.81 188 GLY A CA 1
ATOM 1492 C C . GLY A 1 188 ? -9.516 -9.978 -13.161 1.00 70.81 188 GLY A C 1
ATOM 1493 O O . GLY A 1 188 ? -10.493 -10.011 -12.408 1.00 70.81 188 GLY A O 1
ATOM 1494 N N . VAL A 1 189 ? -9.041 -11.082 -13.747 1.00 82.19 189 VAL A N 1
ATOM 1495 C CA . VAL A 1 189 ? -9.569 -12.437 -13.498 1.00 82.19 189 VAL A CA 1
ATOM 1496 C C . VAL A 1 189 ? -9.407 -12.810 -12.029 1.00 82.19 189 VAL A C 1
ATOM 1498 O O . VAL A 1 189 ? -10.362 -13.295 -11.421 1.00 82.19 189 VAL A O 1
ATOM 1501 N N . GLY A 1 190 ? -8.237 -12.539 -11.442 1.00 74.06 190 GLY A N 1
ATOM 1502 C CA . GLY A 1 190 ? -7.997 -12.737 -10.017 1.00 74.06 190 GLY A CA 1
ATOM 1503 C C . GLY A 1 190 ? -9.040 -12.015 -9.166 1.00 74.06 190 GLY A C 1
ATOM 1504 O O . GLY A 1 190 ? -9.698 -12.645 -8.337 1.00 74.06 190 GLY A O 1
ATOM 1505 N N . MET A 1 191 ? -9.286 -10.731 -9.434 1.00 82.75 191 MET A N 1
ATOM 1506 C CA . MET A 1 191 ? -10.299 -9.971 -8.705 1.00 82.75 191 MET A CA 1
ATOM 1507 C C . MET A 1 191 ? -11.715 -10.522 -8.900 1.00 82.75 191 MET A C 1
ATOM 1509 O O . MET A 1 191 ? -12.462 -10.653 -7.927 1.00 82.75 191 MET A O 1
ATOM 1513 N N . LEU A 1 192 ? -12.092 -10.884 -10.130 1.00 81.19 192 LEU A N 1
ATOM 1514 C CA . LEU A 1 192 ? -13.401 -11.474 -10.416 1.00 81.19 192 LEU A CA 1
ATOM 1515 C C . LEU A 1 192 ? -13.612 -12.762 -9.611 1.00 81.19 192 LEU A C 1
ATOM 1517 O O . LEU A 1 192 ? -14.671 -12.938 -9.009 1.00 81.19 192 LEU A O 1
ATOM 1521 N N . VAL A 1 193 ? -12.597 -13.627 -9.534 1.00 82.00 193 VAL A N 1
ATOM 1522 C CA . VAL A 1 193 ? -12.634 -14.825 -8.684 1.00 82.00 193 VAL A CA 1
ATOM 1523 C C . VAL A 1 193 ? -12.840 -14.439 -7.217 1.00 82.00 193 VAL A C 1
ATOM 1525 O O . VAL A 1 193 ? -13.705 -15.021 -6.563 1.00 82.00 193 VAL A O 1
ATOM 1528 N N . GLY A 1 194 ? -12.130 -13.427 -6.710 1.00 70.12 194 GLY A N 1
ATOM 1529 C CA . GLY A 1 194 ? -12.322 -12.902 -5.352 1.00 70.12 194 GLY A CA 1
ATOM 1530 C C . GLY A 1 194 ? -13.760 -12.447 -5.072 1.00 70.12 194 GLY A C 1
ATOM 1531 O O . GLY A 1 194 ? -14.351 -12.855 -4.066 1.00 70.12 194 GLY A O 1
ATOM 1532 N N . VAL A 1 195 ? -14.354 -11.672 -5.989 1.00 75.12 195 VAL A N 1
ATOM 1533 C CA . VAL A 1 195 ? -15.758 -11.225 -5.895 1.00 75.12 195 VAL A CA 1
ATOM 1534 C C . VAL A 1 195 ? -16.712 -12.412 -5.909 1.00 75.12 195 VAL A C 1
ATOM 1536 O O . VAL A 1 195 ? -17.608 -12.473 -5.068 1.00 75.12 195 VAL A O 1
ATOM 1539 N N . LEU A 1 196 ? -16.535 -13.359 -6.833 1.00 83.06 196 LEU A N 1
ATOM 1540 C CA . LEU A 1 196 ? -17.413 -14.524 -6.955 1.00 83.06 196 LEU A CA 1
ATOM 1541 C C . LEU A 1 196 ? -17.336 -15.409 -5.706 1.00 83.06 196 LEU A C 1
ATOM 1543 O O . LEU A 1 196 ? -18.375 -15.811 -5.181 1.00 83.06 196 LEU A O 1
ATOM 1547 N N . VAL A 1 197 ? -16.132 -15.658 -5.178 1.00 76.44 197 VAL A N 1
ATOM 1548 C CA . VAL A 1 197 ? -15.947 -16.421 -3.935 1.00 76.44 197 VAL A CA 1
ATOM 1549 C C . VAL A 1 197 ? -16.680 -15.750 -2.777 1.00 76.44 197 VAL A C 1
ATOM 1551 O O . VAL A 1 197 ? -17.420 -16.433 -2.063 1.00 76.44 197 VAL A O 1
ATOM 1554 N N . PHE A 1 198 ? -16.533 -14.431 -2.612 1.00 71.00 198 PHE A N 1
ATOM 1555 C CA . PHE A 1 198 ? -17.244 -13.691 -1.571 1.00 71.00 198 PHE A CA 1
ATOM 1556 C C . PHE A 1 198 ? -18.762 -13.736 -1.784 1.00 71.00 198 PHE A C 1
ATOM 1558 O O . PHE A 1 198 ? -19.502 -14.091 -0.869 1.00 71.00 198 PHE A O 1
ATOM 1565 N N . TYR A 1 199 ? -19.229 -13.440 -2.999 1.00 80.25 199 TYR A N 1
ATOM 1566 C CA . TYR A 1 199 ? -20.647 -13.368 -3.339 1.00 80.25 199 TYR A CA 1
ATOM 1567 C C . TYR A 1 199 ? -21.378 -14.692 -3.094 1.00 80.25 199 TYR A C 1
ATOM 1569 O O . TYR A 1 199 ? -22.443 -14.694 -2.476 1.00 80.25 199 TYR A O 1
ATOM 1577 N N . PHE A 1 200 ? -20.810 -15.823 -3.519 1.00 82.19 200 PHE A N 1
ATOM 1578 C CA . PHE A 1 200 ? -21.440 -17.132 -3.319 1.00 82.19 200 PHE A CA 1
ATOM 1579 C C . PHE A 1 200 ? -21.318 -17.650 -1.884 1.00 82.19 200 PHE A C 1
ATOM 1581 O O . PHE A 1 200 ? -22.137 -18.458 -1.444 1.00 82.19 200 PHE A O 1
ATOM 1588 N N . SER A 1 201 ? -20.331 -17.170 -1.129 1.00 70.31 201 SER A N 1
ATOM 1589 C CA . SER A 1 201 ? -20.064 -17.647 0.229 1.00 70.31 201 SER A CA 1
ATOM 1590 C C . SER A 1 201 ? -20.597 -16.722 1.326 1.00 70.31 201 SER A C 1
ATOM 1592 O O . SER A 1 201 ? -20.558 -17.087 2.500 1.00 70.31 201 SER A O 1
ATOM 1594 N N . GLN A 1 202 ? -21.157 -15.559 0.976 1.00 67.94 202 GLN A N 1
ATOM 1595 C CA . GLN A 1 202 ? -21.575 -14.544 1.949 1.00 67.94 202 GLN A CA 1
ATOM 1596 C C . GLN A 1 202 ? -22.670 -14.999 2.929 1.00 67.94 202 GLN A C 1
ATOM 1598 O O . GLN A 1 202 ? -22.791 -14.460 4.027 1.00 67.94 202 GLN A O 1
ATOM 1603 N N . ASN A 1 203 ? -23.447 -16.027 2.580 1.00 70.88 203 ASN A N 1
ATOM 1604 C CA . ASN A 1 203 ? -24.480 -16.581 3.464 1.00 70.88 203 ASN A CA 1
ATOM 1605 C C . ASN A 1 203 ? -23.890 -17.200 4.744 1.00 70.88 203 ASN A C 1
ATOM 1607 O O . ASN A 1 203 ? -24.592 -17.369 5.737 1.00 70.88 203 ASN A O 1
ATOM 1611 N N . GLN A 1 204 ? -22.590 -17.504 4.748 1.00 64.62 204 GLN A N 1
ATOM 1612 C CA . GLN A 1 204 ? -21.876 -18.058 5.899 1.00 64.62 204 GLN A CA 1
ATOM 1613 C C . GLN A 1 204 ? -21.645 -17.033 7.022 1.00 64.62 204 GLN A C 1
ATOM 1615 O O . GLN A 1 204 ? -21.208 -17.414 8.107 1.00 64.62 204 GLN A O 1
ATOM 1620 N N . PHE A 1 205 ? -21.928 -15.750 6.772 1.00 56.03 205 PHE A N 1
ATOM 1621 C CA . PHE A 1 205 ? -21.750 -14.657 7.729 1.00 56.03 205 PHE A CA 1
ATOM 1622 C C . PHE A 1 205 ? -23.008 -14.364 8.578 1.00 56.03 205 PHE A C 1
ATOM 1624 O O . PHE A 1 205 ? -22.997 -13.423 9.366 1.00 56.03 205 PHE A O 1
ATOM 1631 N N . GLY A 1 206 ? -24.105 -15.122 8.436 1.00 67.31 206 GLY A N 1
ATOM 1632 C CA . GLY A 1 206 ? -25.332 -14.912 9.227 1.00 67.31 206 GLY A CA 1
ATOM 1633 C C . GLY A 1 206 ? -25.950 -13.527 8.994 1.00 67.31 206 GLY A C 1
ATOM 1634 O O . GLY A 1 206 ? -26.180 -13.162 7.839 1.00 67.31 206 GLY A O 1
ATOM 1635 N N . ASP A 1 207 ? -26.135 -12.740 10.059 1.00 65.69 207 ASP A N 1
ATOM 1636 C CA . ASP A 1 207 ? -26.614 -11.344 10.007 1.00 65.69 207 ASP A CA 1
ATOM 1637 C C . ASP A 1 207 ? -25.480 -10.292 10.021 1.00 65.69 207 ASP A C 1
ATOM 1639 O O . ASP A 1 207 ? -25.716 -9.094 9.855 1.00 65.69 207 ASP A O 1
ATOM 1643 N N . GLU A 1 208 ? -24.223 -10.716 10.163 1.00 59.62 208 GLU A N 1
ATOM 1644 C CA . GLU A 1 208 ? -23.084 -9.806 10.322 1.00 59.62 208 GLU A CA 1
ATOM 1645 C C . GLU A 1 208 ? -22.709 -9.095 9.013 1.00 59.62 208 GLU A C 1
ATOM 1647 O O . GLU A 1 208 ? -22.509 -9.732 7.977 1.00 59.62 208 GLU A O 1
ATOM 1652 N N . GLY A 1 209 ? -22.555 -7.770 9.036 1.00 57.97 209 GLY A N 1
ATOM 1653 C CA . GLY A 1 209 ? -22.144 -6.979 7.866 1.00 57.97 209 GLY A CA 1
ATOM 1654 C C . GLY A 1 209 ? -23.274 -6.558 6.917 1.00 57.97 209 GLY A C 1
ATOM 1655 O O . GLY A 1 209 ? -22.989 -6.009 5.847 1.00 57.97 209 GLY A O 1
ATOM 1656 N N . TYR A 1 210 ? -24.538 -6.783 7.291 1.00 73.06 210 TYR A N 1
ATOM 1657 C CA . TYR A 1 210 ? -25.681 -6.121 6.656 1.00 73.06 210 TYR A CA 1
ATOM 1658 C C . TYR A 1 210 ? -25.726 -4.613 6.976 1.00 73.06 210 TYR A C 1
ATOM 1660 O O . TYR A 1 210 ? -25.059 -4.159 7.908 1.00 73.06 210 TYR A O 1
ATOM 1668 N N . PRO A 1 211 ? -26.490 -3.818 6.198 1.00 73.44 211 PRO A N 1
ATOM 1669 C CA . PRO A 1 211 ? -26.732 -2.411 6.500 1.00 73.44 211 PRO A CA 1
ATOM 1670 C C . PRO A 1 211 ? -27.199 -2.202 7.952 1.00 73.44 211 PRO A C 1
ATOM 1672 O O . PRO A 1 211 ? -28.089 -2.937 8.386 1.00 73.44 211 PRO A O 1
ATOM 1675 N N . PRO A 1 212 ? -26.685 -1.183 8.671 1.00 71.94 212 PRO A N 1
ATOM 1676 C CA . PRO A 1 212 ? -27.088 -0.902 10.054 1.00 71.94 212 PRO A CA 1
ATOM 1677 C C . PRO A 1 212 ? -28.589 -0.620 10.189 1.00 71.94 212 PRO A C 1
ATOM 1679 O O . PRO A 1 212 ? -29.208 -0.964 11.189 1.00 71.94 212 PRO A O 1
ATOM 1682 N N . ASP A 1 213 ? -29.166 0.020 9.169 1.00 81.06 213 ASP A N 1
ATOM 1683 C CA . ASP A 1 213 ? -30.588 0.328 9.080 1.00 81.06 213 ASP A CA 1
ATOM 1684 C C . ASP A 1 213 ? -31.051 0.184 7.623 1.00 81.06 213 ASP A C 1
ATOM 1686 O O . ASP A 1 213 ? -30.768 1.015 6.753 1.00 81.06 213 ASP A O 1
ATOM 1690 N N . THR A 1 214 ? -31.761 -0.909 7.347 1.00 80.12 214 THR A N 1
ATOM 1691 C CA . THR A 1 214 ? -32.256 -1.239 6.004 1.00 80.12 214 THR A CA 1
ATOM 1692 C C . THR A 1 214 ? -33.393 -0.326 5.548 1.00 80.12 214 THR A C 1
ATOM 1694 O O . THR A 1 214 ? -33.511 -0.071 4.346 1.00 80.12 214 THR A O 1
ATOM 1697 N N . ALA A 1 215 ? -34.197 0.203 6.474 1.00 80.38 215 ALA A N 1
ATOM 1698 C CA . ALA A 1 215 ? -35.269 1.142 6.160 1.00 80.38 215 ALA A CA 1
ATOM 1699 C C . ALA A 1 215 ? -34.680 2.495 5.758 1.00 80.38 215 ALA A C 1
ATOM 1701 O O . ALA A 1 215 ? -35.031 3.036 4.709 1.00 80.38 215 ALA A O 1
ATOM 1702 N N . LYS A 1 216 ? -33.701 2.992 6.519 1.00 81.06 216 LYS A N 1
ATOM 1703 C CA . LYS A 1 216 ? -32.962 4.216 6.185 1.00 81.06 216 LYS A CA 1
ATOM 1704 C C . LYS A 1 216 ? -32.167 4.083 4.889 1.00 81.06 216 LYS A C 1
ATOM 1706 O O . LYS A 1 216 ? -32.073 5.051 4.139 1.00 81.06 216 LYS A O 1
ATOM 1711 N N . LEU A 1 217 ? -31.616 2.906 4.593 1.00 81.69 217 LEU A N 1
ATOM 1712 C CA . LEU A 1 217 ? -30.890 2.671 3.344 1.00 81.69 217 LEU A CA 1
ATOM 1713 C C . LEU A 1 217 ? -31.799 2.810 2.105 1.00 81.69 217 LEU A C 1
ATOM 1715 O O . LEU A 1 217 ? -31.393 3.397 1.099 1.00 81.69 217 LEU A O 1
ATOM 1719 N N . LYS A 1 218 ? -33.028 2.287 2.182 1.00 84.19 218 LYS A N 1
ATOM 1720 C CA . LYS A 1 218 ? -34.004 2.333 1.081 1.00 84.19 218 LYS A CA 1
ATOM 1721 C C . LYS A 1 218 ? -34.836 3.615 1.049 1.00 84.19 218 LYS A C 1
ATOM 1723 O O . LYS A 1 218 ? -35.426 3.915 0.014 1.00 84.19 218 LYS A O 1
ATOM 1728 N N . ALA A 1 219 ? -34.883 4.361 2.150 1.00 80.38 219 ALA A N 1
ATOM 1729 C CA . ALA A 1 219 ? -35.600 5.624 2.222 1.00 80.38 219 ALA A CA 1
ATOM 1730 C C . ALA A 1 219 ? -35.038 6.640 1.209 1.00 80.38 219 ALA A C 1
ATOM 1732 O O . ALA A 1 219 ? -33.813 6.728 1.052 1.00 80.38 219 ALA A O 1
ATOM 1733 N N . PRO A 1 220 ? -35.908 7.415 0.534 1.00 78.44 220 PRO A N 1
ATOM 1734 C CA . PRO A 1 220 ? -35.476 8.513 -0.318 1.00 78.44 220 PRO A CA 1
ATOM 1735 C C . PRO A 1 220 ? -34.758 9.554 0.542 1.00 78.44 220 PRO A C 1
ATOM 1737 O O . PRO A 1 220 ? -35.268 9.976 1.580 1.00 78.44 220 PRO A O 1
ATOM 1740 N N . ALA A 1 221 ? -33.559 9.937 0.121 1.00 79.12 221 ALA A N 1
ATOM 1741 C CA . ALA A 1 221 ? -32.722 10.894 0.821 1.00 79.12 221 ALA A CA 1
ATOM 1742 C C . ALA A 1 221 ? -32.705 12.225 0.065 1.00 79.12 221 ALA A C 1
ATOM 1744 O O . ALA A 1 221 ? -33.564 13.078 0.278 1.00 79.12 221 ALA A O 1
ATOM 1745 N N . PHE A 1 222 ? -31.747 12.405 -0.841 1.00 74.62 222 PHE A N 1
ATOM 1746 C CA . PHE A 1 222 ? -31.562 13.645 -1.586 1.00 74.62 222 PHE A CA 1
ATOM 1747 C C . PHE A 1 222 ? -32.133 13.517 -3.002 1.00 74.62 222 PHE A C 1
ATOM 1749 O O . PHE A 1 222 ? -31.891 12.518 -3.676 1.00 74.62 222 PHE A O 1
ATOM 1756 N N . LEU A 1 223 ? -32.904 14.517 -3.450 1.00 81.12 223 LEU A N 1
ATOM 1757 C CA . LEU A 1 223 ? -33.565 14.541 -4.770 1.00 81.12 223 LEU A CA 1
ATOM 1758 C C . LEU A 1 223 ? -34.438 13.302 -5.072 1.00 81.12 223 LEU A C 1
ATOM 1760 O O . LEU A 1 223 ? -34.602 12.915 -6.224 1.00 81.12 223 LEU A O 1
ATOM 1764 N N . GLY A 1 224 ? -34.992 12.654 -4.042 1.00 82.81 224 GLY A N 1
ATOM 1765 C CA . GLY A 1 224 ? -35.801 11.437 -4.195 1.00 82.81 224 GLY A CA 1
ATOM 1766 C C . GLY A 1 224 ? -34.995 10.156 -4.453 1.00 82.81 224 GLY A C 1
ATOM 1767 O O . GLY A 1 224 ? -35.584 9.085 -4.574 1.00 82.81 224 GLY A O 1
ATOM 1768 N N . ILE A 1 225 ? -33.662 10.237 -4.492 1.00 86.44 225 ILE A N 1
ATOM 1769 C CA . ILE A 1 225 ? -32.768 9.086 -4.649 1.00 86.44 225 ILE A CA 1
ATOM 1770 C C . ILE A 1 225 ? -32.568 8.425 -3.279 1.00 86.44 225 ILE A C 1
ATOM 1772 O O . ILE A 1 225 ? -32.323 9.112 -2.284 1.00 86.44 225 ILE A O 1
ATOM 1776 N N . SER A 1 226 ? -32.680 7.095 -3.204 1.00 89.44 226 SER A N 1
ATOM 1777 C CA . SER A 1 226 ? -32.432 6.359 -1.959 1.00 89.44 226 SER A CA 1
ATOM 1778 C C . SER A 1 226 ? -30.962 6.426 -1.544 1.00 89.44 226 SER A C 1
ATOM 1780 O O . SER A 1 226 ? -30.079 6.591 -2.386 1.00 89.44 226 SER A O 1
ATOM 1782 N N . ASN A 1 227 ? -30.672 6.251 -0.252 1.00 84.94 227 ASN A N 1
ATOM 1783 C CA . ASN A 1 227 ? -29.281 6.197 0.218 1.00 84.94 227 ASN A CA 1
ATOM 1784 C C . ASN A 1 227 ? -28.486 5.073 -0.469 1.00 84.94 227 ASN A C 1
ATOM 1786 O O . ASN A 1 227 ? -27.301 5.240 -0.736 1.00 84.94 227 ASN A O 1
ATOM 1790 N N . GLU A 1 228 ? -29.133 3.954 -0.808 1.00 86.69 228 GLU A N 1
ATOM 1791 C CA . GLU A 1 228 ? -28.510 2.858 -1.558 1.00 86.69 228 GLU A CA 1
ATOM 1792 C C . GLU A 1 228 ? -28.010 3.303 -2.934 1.00 86.69 228 GLU A C 1
ATOM 1794 O O . GLU A 1 228 ? -26.831 3.151 -3.254 1.00 86.69 228 GLU A O 1
ATOM 1799 N N . VAL A 1 229 ? -28.896 3.895 -3.735 1.00 86.81 229 VAL A N 1
ATOM 1800 C CA . VAL A 1 229 ? -28.552 4.358 -5.083 1.00 86.81 229 VAL A CA 1
ATOM 1801 C C . VAL A 1 229 ? -27.582 5.537 -5.009 1.00 86.81 229 VAL A C 1
ATOM 1803 O O . VAL A 1 229 ? -26.635 5.603 -5.789 1.00 86.81 229 VAL A O 1
ATOM 1806 N N . GLY A 1 230 ? -27.758 6.424 -4.027 1.00 87.62 230 GLY A N 1
ATOM 1807 C CA . GLY A 1 230 ? -26.859 7.545 -3.775 1.00 87.62 230 GLY A CA 1
ATOM 1808 C C . GLY A 1 230 ? -25.424 7.097 -3.500 1.00 87.62 230 GLY A C 1
ATOM 1809 O O . GLY A 1 230 ? -24.504 7.644 -4.098 1.00 87.62 230 GLY A O 1
ATOM 1810 N N . VAL A 1 231 ? -25.218 6.071 -2.664 1.00 87.12 231 VAL A N 1
ATOM 1811 C CA . VAL A 1 231 ? -23.876 5.520 -2.401 1.00 87.12 231 VAL A CA 1
ATOM 1812 C C . VAL A 1 231 ? -23.256 4.943 -3.672 1.00 87.12 231 VAL A C 1
ATOM 1814 O O . VAL A 1 231 ? -22.100 5.245 -3.952 1.00 87.12 231 VAL A O 1
ATOM 1817 N N . VAL A 1 232 ? -24.009 4.189 -4.481 1.00 88.44 232 VAL A N 1
ATOM 1818 C CA . VAL A 1 232 ? -23.497 3.644 -5.755 1.00 88.44 232 VAL A CA 1
ATOM 1819 C C . VAL A 1 232 ? -23.093 4.763 -6.719 1.00 88.44 232 VAL A C 1
ATOM 1821 O O . VAL A 1 232 ? -21.995 4.723 -7.274 1.00 88.44 232 VAL A O 1
ATOM 1824 N N . ILE A 1 233 ? -23.939 5.786 -6.884 1.00 88.62 233 ILE A N 1
ATOM 1825 C CA . ILE A 1 233 ? -23.636 6.955 -7.724 1.00 88.62 233 ILE A CA 1
ATOM 1826 C C . ILE A 1 233 ? -22.378 7.660 -7.210 1.00 88.62 233 ILE A C 1
ATOM 1828 O O . ILE A 1 233 ? -21.472 7.933 -7.993 1.00 88.62 233 ILE A O 1
ATOM 1832 N N . LEU A 1 234 ? -22.286 7.914 -5.902 1.00 89.06 234 LEU A N 1
ATOM 1833 C CA . LEU A 1 234 ? -21.118 8.548 -5.293 1.00 89.06 234 LEU A CA 1
ATOM 1834 C C . LEU A 1 234 ? -19.846 7.719 -5.486 1.00 89.06 234 LEU A C 1
ATOM 1836 O O . LEU A 1 234 ? -18.802 8.301 -5.758 1.00 89.06 234 LEU A O 1
ATOM 1840 N N . SER A 1 235 ? -19.912 6.389 -5.393 1.00 85.44 235 SER A N 1
ATOM 1841 C CA . SER A 1 235 ? -18.761 5.519 -5.655 1.00 85.44 235 SER A CA 1
ATOM 1842 C C . SER A 1 235 ? -18.300 5.594 -7.113 1.00 85.44 235 SER A C 1
ATOM 1844 O O . SER A 1 235 ? -17.101 5.690 -7.357 1.00 85.44 235 SER A O 1
ATOM 1846 N N . ILE A 1 236 ? -19.221 5.620 -8.082 1.00 82.44 236 ILE A N 1
ATOM 1847 C CA . ILE A 1 236 ? -18.877 5.785 -9.506 1.00 82.44 236 ILE A CA 1
ATOM 1848 C C . ILE A 1 236 ? -18.281 7.177 -9.763 1.00 82.44 236 ILE A C 1
ATOM 1850 O O . ILE A 1 236 ? -17.247 7.302 -10.419 1.00 82.44 236 ILE A O 1
ATOM 1854 N N . LEU A 1 237 ? -18.887 8.227 -9.203 1.00 84.69 237 LEU A N 1
ATOM 1855 C CA . LEU A 1 237 ? -18.359 9.590 -9.295 1.00 84.69 237 LEU A CA 1
ATOM 1856 C C . LEU A 1 237 ? -16.983 9.713 -8.632 1.00 84.69 237 LEU A C 1
ATOM 1858 O O . LEU A 1 237 ? -16.126 10.423 -9.150 1.00 84.69 237 LEU A O 1
ATOM 1862 N N . ALA A 1 238 ? -16.743 9.003 -7.526 1.00 82.56 238 ALA A N 1
ATOM 1863 C CA . ALA A 1 238 ? -15.447 8.969 -6.858 1.00 82.56 238 ALA A CA 1
ATOM 1864 C C . ALA A 1 238 ? -14.364 8.316 -7.728 1.00 82.56 238 ALA A C 1
ATOM 1866 O O . ALA A 1 238 ? -13.232 8.791 -7.712 1.00 82.56 238 ALA A O 1
ATOM 1867 N N . VAL A 1 239 ? -14.699 7.291 -8.526 1.00 77.62 239 VAL A N 1
ATOM 1868 C CA . VAL A 1 239 ? -13.775 6.721 -9.526 1.00 77.62 239 VAL A CA 1
ATOM 1869 C C . VAL A 1 239 ? -13.429 7.761 -10.594 1.00 77.62 239 VAL A C 1
ATOM 1871 O O . VAL A 1 239 ? -12.253 7.955 -10.892 1.00 77.62 239 VAL A O 1
ATOM 1874 N N . GLY A 1 240 ? -14.424 8.483 -11.120 1.00 75.00 240 GLY A N 1
ATOM 1875 C CA . GLY A 1 240 ? -14.190 9.568 -12.081 1.00 75.00 240 GLY A CA 1
ATOM 1876 C C . GLY A 1 240 ? -13.339 10.702 -11.501 1.00 75.00 240 GLY A C 1
ATOM 1877 O O . GLY A 1 240 ? -12.384 11.150 -12.132 1.00 75.00 240 GLY A O 1
ATOM 1878 N N . LEU A 1 241 ? -13.625 11.122 -10.265 1.00 82.50 241 LEU A N 1
ATOM 1879 C CA . LEU A 1 241 ? -12.825 12.113 -9.544 1.00 82.50 241 LEU A CA 1
ATOM 1880 C C . LEU A 1 241 ? -11.390 11.621 -9.330 1.00 82.50 241 LEU A C 1
ATOM 1882 O O . LEU A 1 241 ? -10.454 12.382 -9.551 1.00 82.50 241 LEU A O 1
ATOM 1886 N N . ALA A 1 242 ? -11.207 10.362 -8.927 1.00 78.38 242 ALA A N 1
ATOM 1887 C CA . ALA A 1 242 ? -9.885 9.770 -8.767 1.00 78.38 242 ALA A CA 1
ATOM 1888 C C . ALA A 1 242 ? -9.117 9.770 -10.094 1.00 78.38 242 ALA A C 1
ATOM 1890 O O . ALA A 1 242 ? -7.964 10.182 -10.108 1.00 78.38 242 ALA A O 1
ATOM 1891 N N . ALA A 1 243 ? -9.752 9.408 -11.212 1.00 73.44 243 ALA A N 1
ATOM 1892 C CA . ALA A 1 243 ? -9.123 9.461 -12.532 1.00 73.44 243 ALA A CA 1
ATOM 1893 C C . ALA A 1 243 ? -8.662 10.884 -12.904 1.00 73.44 243 ALA A C 1
ATOM 1895 O O . ALA A 1 243 ? -7.522 11.068 -13.326 1.00 73.44 243 ALA A O 1
ATOM 1896 N N . VAL A 1 244 ? -9.501 11.901 -12.666 1.00 76.00 244 VAL A N 1
ATOM 1897 C CA . VAL A 1 244 ? -9.133 13.314 -12.884 1.00 76.00 244 VAL A CA 1
ATOM 1898 C C . VAL A 1 244 ? -7.967 13.734 -11.985 1.00 76.00 244 VAL A C 1
ATOM 1900 O O . VAL A 1 244 ? -7.036 14.384 -12.455 1.00 76.00 244 VAL A O 1
ATOM 1903 N N . LEU A 1 245 ? -7.993 13.347 -10.706 1.00 77.44 245 LEU A N 1
ATOM 1904 C CA . LEU A 1 245 ? -6.921 13.639 -9.751 1.00 77.44 245 LEU A CA 1
ATOM 1905 C C . LEU A 1 245 ? -5.609 12.928 -10.096 1.00 77.44 245 LEU A C 1
ATOM 1907 O O . LEU A 1 245 ? -4.552 13.458 -9.776 1.00 77.44 245 LEU A O 1
ATOM 1911 N N . LEU A 1 246 ? -5.658 11.756 -10.731 1.00 77.56 246 LEU A N 1
ATOM 1912 C CA . LEU A 1 246 ? -4.467 11.056 -11.212 1.00 77.56 246 LEU A CA 1
ATOM 1913 C C . LEU A 1 246 ? -3.874 11.747 -12.440 1.00 77.56 246 LEU A C 1
ATOM 1915 O O . LEU A 1 246 ? -2.670 12.005 -12.465 1.00 77.56 246 LEU A O 1
ATOM 1919 N N . ASP A 1 247 ? -4.700 12.109 -13.424 1.00 71.88 247 ASP A N 1
ATOM 1920 C CA . ASP A 1 247 ? -4.229 12.861 -14.593 1.00 71.88 247 ASP A CA 1
ATOM 1921 C C . ASP A 1 247 ? -3.638 14.222 -14.177 1.00 71.88 247 ASP A C 1
ATOM 1923 O O . ASP A 1 247 ? -2.546 14.600 -14.602 1.00 71.88 247 ASP A O 1
ATOM 1927 N N . HIS A 1 248 ? -4.288 14.891 -13.219 1.00 80.81 248 HIS A N 1
ATOM 1928 C CA . HIS A 1 248 ? -3.834 16.137 -12.597 1.00 80.81 248 HIS A CA 1
ATOM 1929 C C . HIS A 1 248 ? -3.169 15.886 -11.233 1.00 80.81 248 HIS A C 1
ATOM 1931 O O . HIS A 1 248 ? -3.482 16.554 -10.243 1.00 80.81 248 HIS A O 1
ATOM 1937 N N . ASN A 1 249 ? -2.234 14.930 -11.171 1.00 77.88 249 ASN A N 1
ATOM 1938 C CA . ASN A 1 249 ? -1.576 14.498 -9.925 1.00 77.88 249 ASN A CA 1
ATOM 1939 C C . ASN A 1 249 ? -0.950 15.639 -9.103 1.00 77.88 249 ASN A C 1
ATOM 1941 O O . ASN A 1 249 ? -0.903 15.541 -7.878 1.00 77.88 249 ASN A O 1
ATOM 1945 N N . SER A 1 250 ? -0.566 16.753 -9.736 1.00 86.31 250 SER A N 1
ATOM 1946 C CA . SER A 1 250 ? -0.079 17.953 -9.047 1.00 86.31 250 SER A CA 1
ATOM 1947 C C . SER A 1 250 ? -1.070 18.485 -8.005 1.00 86.31 250 SER A C 1
ATOM 1949 O O . SER A 1 250 ? -0.652 18.950 -6.945 1.00 86.31 250 SER A O 1
ATOM 1951 N N . ILE A 1 251 ? -2.380 18.354 -8.243 1.00 89.56 251 ILE A N 1
ATOM 1952 C CA . ILE A 1 251 ? -3.416 18.715 -7.269 1.00 89.56 251 ILE A CA 1
ATOM 1953 C C . ILE A 1 251 ? -3.236 17.893 -5.994 1.00 89.56 251 ILE A C 1
ATOM 1955 O O . ILE A 1 251 ? -3.231 18.457 -4.900 1.00 89.56 251 ILE A O 1
ATOM 1959 N N . VAL A 1 252 ? -3.054 16.575 -6.115 1.00 87.69 252 VAL A N 1
ATOM 1960 C CA . VAL A 1 252 ? -2.831 15.681 -4.968 1.00 87.69 252 VAL A CA 1
ATOM 1961 C C . VAL A 1 252 ? -1.508 16.024 -4.285 1.00 87.69 252 VAL A C 1
ATOM 1963 O O . VAL A 1 252 ? -1.481 16.207 -3.068 1.00 87.69 252 VAL A O 1
ATOM 1966 N N . THR A 1 253 ? -0.436 16.198 -5.062 1.00 87.19 253 THR A N 1
ATOM 1967 C CA . THR A 1 253 ? 0.903 16.533 -4.559 1.00 87.19 253 THR A CA 1
ATOM 1968 C C . THR A 1 253 ? 0.915 17.805 -3.719 1.00 87.19 253 THR A C 1
ATOM 1970 O O . THR A 1 253 ? 1.553 17.828 -2.669 1.00 87.19 253 THR A O 1
ATOM 1973 N N . TYR A 1 254 ? 0.212 18.856 -4.148 1.00 90.31 254 TYR A N 1
ATOM 1974 C CA . TYR A 1 254 ? 0.192 20.119 -3.414 1.00 90.31 254 TYR A CA 1
ATOM 1975 C C . TYR A 1 254 ? -0.865 20.151 -2.313 1.00 90.31 254 TYR A C 1
ATOM 1977 O O . TYR A 1 254 ? -0.578 20.663 -1.237 1.00 90.31 254 TYR A O 1
ATOM 1985 N N . SER A 1 255 ? -2.065 19.603 -2.528 1.00 91.25 255 SER A N 1
ATOM 1986 C CA . SER A 1 255 ? -3.155 19.681 -1.539 1.00 91.25 255 SER A CA 1
ATOM 1987 C C . SER A 1 255 ? -2.930 18.794 -0.312 1.00 91.25 255 SER A C 1
ATOM 1989 O O . SER A 1 255 ? -3.267 19.192 0.807 1.00 91.25 255 SER A O 1
ATOM 1991 N N . LEU A 1 256 ? -2.338 17.612 -0.492 1.00 89.19 256 LEU A N 1
ATOM 1992 C CA . LEU A 1 256 ? -2.204 16.630 0.578 1.00 89.19 256 LEU A CA 1
ATOM 1993 C C . LEU A 1 256 ? -1.284 17.102 1.723 1.00 89.19 256 LEU A C 1
ATOM 1995 O O . LEU A 1 256 ? -1.690 16.966 2.880 1.00 89.19 256 LEU A O 1
ATOM 1999 N N . PRO A 1 257 ? -0.113 17.728 1.472 1.00 90.00 257 PRO A N 1
ATOM 2000 C CA . PRO A 1 257 ? 0.692 18.335 2.530 1.00 90.00 257 PRO A CA 1
ATOM 2001 C C . PRO A 1 257 ? -0.062 19.388 3.347 1.00 90.00 257 PRO A C 1
ATOM 2003 O O . PRO A 1 257 ? 0.089 19.415 4.567 1.00 90.00 257 PRO A O 1
ATOM 2006 N N . PHE A 1 258 ? -0.907 20.218 2.720 1.00 92.69 258 PHE A N 1
ATOM 2007 C CA . PHE A 1 258 ? -1.722 21.195 3.453 1.00 92.69 258 PHE A CA 1
ATOM 2008 C C . PHE A 1 258 ? -2.771 20.517 4.335 1.00 92.69 258 PHE A C 1
ATOM 2010 O O . PHE A 1 258 ? -2.951 20.921 5.485 1.00 92.69 258 PHE A O 1
ATOM 2017 N N . LEU A 1 259 ? -3.429 19.464 3.837 1.00 91.00 259 LEU A N 1
ATOM 2018 C CA . LEU A 1 259 ? -4.377 18.679 4.629 1.00 91.00 259 LEU A CA 1
ATOM 2019 C C . LEU A 1 259 ? -3.688 18.041 5.843 1.00 91.00 259 LEU A C 1
ATOM 2021 O O . LEU A 1 259 ? -4.171 18.173 6.968 1.00 91.00 259 LEU A O 1
ATOM 2025 N N . ILE A 1 260 ? -2.537 17.397 5.628 1.00 90.31 260 ILE A N 1
ATOM 2026 C CA . ILE A 1 260 ? -1.741 16.775 6.693 1.00 90.31 260 ILE A CA 1
ATOM 2027 C C . ILE A 1 260 ? -1.289 17.835 7.700 1.00 90.31 260 ILE A C 1
ATOM 2029 O O . ILE A 1 260 ? -1.467 17.643 8.901 1.00 90.31 260 ILE A O 1
ATOM 2033 N N . ALA A 1 261 ? -0.767 18.974 7.238 1.00 92.06 261 ALA A N 1
ATOM 2034 C CA . ALA A 1 261 ? -0.369 20.073 8.111 1.00 92.06 261 ALA A CA 1
ATOM 2035 C C . ALA A 1 261 ? -1.550 20.575 8.954 1.00 92.06 261 ALA A C 1
ATOM 2037 O O . ALA A 1 261 ? -1.400 20.746 10.161 1.00 92.06 261 ALA A O 1
ATOM 2038 N N . GLY A 1 262 ? -2.736 20.730 8.358 1.00 94.56 262 GLY A N 1
ATOM 2039 C CA . GLY A 1 262 ? -3.956 21.099 9.075 1.00 94.56 262 GLY A CA 1
ATOM 2040 C C . GLY A 1 262 ? -4.329 20.098 10.172 1.00 94.56 262 GLY A C 1
ATOM 2041 O O . GLY A 1 262 ? -4.603 20.501 11.303 1.00 94.56 262 GLY A O 1
ATOM 2042 N N . VAL A 1 263 ? -4.273 18.795 9.878 1.00 90.81 263 VAL A N 1
ATOM 2043 C CA . VAL A 1 263 ? -4.531 17.730 10.866 1.00 90.81 263 VAL A CA 1
ATOM 2044 C C . VAL A 1 263 ? -3.488 17.745 11.987 1.00 90.81 263 VAL A C 1
ATOM 2046 O O . VAL A 1 263 ? -3.850 17.651 13.160 1.00 90.81 263 VAL A O 1
ATOM 2049 N N . LEU A 1 264 ? -2.204 17.906 11.661 1.00 91.75 264 LEU A N 1
ATOM 2050 C CA . LEU A 1 264 ? -1.129 17.958 12.656 1.00 91.75 264 LEU A CA 1
ATOM 2051 C C . LEU A 1 264 ? -1.231 19.200 13.547 1.00 91.75 264 LEU A C 1
ATOM 2053 O O . LEU A 1 264 ? -1.078 19.085 14.764 1.00 91.75 264 LEU A O 1
ATOM 2057 N N . ILE A 1 265 ? -1.542 20.362 12.966 1.00 95.62 265 ILE A N 1
ATOM 2058 C CA . ILE A 1 265 ? -1.804 21.599 13.709 1.00 95.62 265 ILE A CA 1
ATOM 2059 C C . ILE A 1 265 ? -2.999 21.394 14.637 1.00 95.62 265 ILE A C 1
ATOM 2061 O O . ILE A 1 265 ? -2.899 21.706 15.819 1.00 95.62 265 ILE A O 1
ATOM 2065 N N . TYR A 1 266 ? -4.093 20.807 14.147 1.00 94.38 266 TYR A N 1
ATOM 2066 C CA . TYR A 1 266 ? -5.261 20.508 14.972 1.00 94.38 266 TYR A CA 1
ATOM 2067 C C . TYR A 1 266 ? -4.915 19.595 16.158 1.00 94.38 266 TYR A C 1
ATOM 2069 O O . TYR A 1 266 ? -5.257 19.921 17.297 1.00 94.38 266 TYR A O 1
ATOM 2077 N N . ILE A 1 267 ? -4.198 18.489 15.922 1.00 91.62 267 ILE A N 1
ATOM 2078 C CA . ILE A 1 267 ? -3.768 17.565 16.984 1.00 91.62 267 ILE A CA 1
ATOM 2079 C C . ILE A 1 267 ? -2.873 18.291 17.994 1.00 91.62 267 ILE A C 1
ATOM 2081 O O . ILE A 1 267 ? -3.057 18.127 19.202 1.00 91.62 267 ILE A O 1
ATOM 2085 N N . LEU A 1 268 ? -1.938 19.123 17.527 1.00 93.31 268 LEU A N 1
ATOM 2086 C CA . LEU A 1 268 ? -1.055 19.899 18.392 1.00 93.31 268 LEU A CA 1
ATOM 2087 C C . LEU A 1 268 ? -1.845 20.910 19.234 1.00 93.31 268 LEU A C 1
ATOM 2089 O O . LEU A 1 268 ? -1.716 20.912 20.458 1.00 93.31 268 LEU A O 1
ATOM 2093 N N . SER A 1 269 ? -2.714 21.713 18.623 1.00 95.12 269 SER A N 1
ATOM 2094 C CA . SER A 1 269 ? -3.562 22.676 19.332 1.00 95.12 269 SER A CA 1
ATOM 2095 C C . SER A 1 269 ? -4.468 21.990 20.357 1.00 95.12 269 SER A C 1
ATOM 2097 O O . SER A 1 269 ? -4.569 22.446 21.497 1.00 95.12 269 SER A O 1
ATOM 2099 N N . TYR A 1 270 ? -5.080 20.861 19.992 1.00 93.12 270 TYR A N 1
ATOM 2100 C CA . TYR A 1 270 ? -5.923 20.080 20.896 1.00 93.12 270 TYR A CA 1
ATOM 2101 C C . TYR A 1 270 ? -5.121 19.477 22.057 1.00 93.12 270 TYR A C 1
ATOM 2103 O O . TYR A 1 270 ? -5.567 19.510 23.202 1.00 93.12 270 TYR A O 1
ATOM 2111 N N . SER A 1 271 ? -3.903 18.997 21.793 1.00 92.44 271 SER A N 1
ATOM 2112 C CA . SER A 1 271 ? -3.016 18.475 22.836 1.00 92.44 271 SER A CA 1
ATOM 2113 C C . SER A 1 271 ? -2.607 19.545 23.850 1.00 92.44 271 SER A C 1
ATOM 2115 O O . SER A 1 271 ? -2.635 19.281 25.049 1.00 92.44 271 SER A O 1
ATOM 2117 N N . ILE A 1 272 ? -2.293 20.763 23.393 1.00 94.88 272 ILE A N 1
ATOM 2118 C CA . ILE A 1 272 ? -1.950 21.897 24.263 1.00 94.88 272 ILE A CA 1
ATOM 2119 C C . ILE A 1 272 ? -3.156 22.277 25.121 1.00 94.88 272 ILE A C 1
ATOM 2121 O O . ILE A 1 272 ? -3.006 22.488 26.325 1.00 94.88 272 ILE A O 1
ATOM 2125 N N . LYS A 1 273 ? -4.354 22.296 24.522 1.00 94.88 273 LYS A N 1
ATOM 2126 C CA . LYS A 1 273 ? -5.599 22.542 25.250 1.00 94.88 273 LYS A CA 1
ATOM 2127 C C . LYS A 1 273 ? -5.811 21.515 26.368 1.00 94.88 273 LYS A C 1
ATOM 2129 O O . LYS A 1 273 ? -6.021 21.918 27.502 1.00 94.88 273 LYS A O 1
ATOM 2134 N N . LEU A 1 274 ? -5.664 20.216 26.090 1.00 93.38 274 LEU A N 1
ATOM 2135 C CA . LEU A 1 274 ? -5.794 19.164 27.112 1.00 93.38 274 LEU A CA 1
ATOM 2136 C C . LEU A 1 274 ? -4.808 19.341 28.275 1.00 93.38 274 LEU A C 1
ATOM 2138 O O . LEU A 1 274 ? -5.200 19.218 29.434 1.00 93.38 274 LEU A O 1
ATOM 2142 N N . VAL A 1 275 ? -3.544 19.673 27.983 1.00 93.31 275 VAL A N 1
ATOM 2143 C CA . VAL A 1 275 ? -2.541 19.947 29.029 1.00 93.31 275 VAL A CA 1
ATOM 2144 C C . VAL A 1 275 ? -2.941 21.162 29.870 1.00 93.31 275 VAL A C 1
ATOM 2146 O O . VAL A 1 275 ? -2.794 21.125 31.093 1.00 93.31 275 VAL A O 1
ATOM 2149 N N . SER A 1 276 ? -3.443 22.220 29.227 1.00 94.94 276 SER A N 1
ATOM 2150 C CA . SER A 1 276 ? -3.905 23.442 29.895 1.00 94.94 276 SER A CA 1
ATOM 2151 C C . SER A 1 276 ? -5.142 23.203 30.765 1.00 94.94 276 SER A C 1
ATOM 2153 O O . SER A 1 276 ? -5.233 23.766 31.852 1.00 94.94 276 SER A O 1
ATOM 2155 N N . ASP A 1 277 ? -6.054 22.336 30.322 1.00 94.12 277 ASP A N 1
ATOM 2156 C CA . ASP A 1 277 ? -7.292 21.975 31.027 1.00 94.12 277 ASP A CA 1
ATOM 2157 C C . ASP A 1 277 ? -7.044 20.989 32.195 1.00 94.12 277 ASP A C 1
ATOM 2159 O O . ASP A 1 277 ? -7.974 20.583 32.890 1.00 94.12 277 ASP A O 1
ATOM 2163 N N . GLY A 1 278 ? -5.784 20.608 32.441 1.00 92.69 278 GLY A N 1
ATOM 2164 C CA . GLY A 1 278 ? -5.366 19.753 33.556 1.00 92.69 278 GLY A CA 1
ATOM 2165 C C . GLY A 1 278 ? -5.150 18.280 33.195 1.00 92.69 278 GLY A C 1
ATOM 2166 O O . GLY A 1 278 ? -4.533 17.554 33.980 1.00 92.69 278 GLY A O 1
ATOM 2167 N N . ASP A 1 279 ? -5.544 17.835 31.997 1.00 93.50 279 ASP A N 1
ATOM 2168 C CA . ASP A 1 279 ? -5.299 16.472 31.502 1.00 93.50 279 ASP A CA 1
ATOM 2169 C C . ASP A 1 279 ? -3.925 16.357 30.818 1.00 93.50 279 ASP A C 1
ATOM 2171 O O . ASP A 1 279 ? -3.770 16.164 29.604 1.00 93.50 279 ASP A O 1
ATOM 2175 N N . LYS A 1 280 ? -2.876 16.482 31.639 1.00 91.12 280 LYS A N 1
ATOM 2176 C CA . LYS A 1 280 ? -1.482 16.426 31.176 1.00 91.12 280 LYS A CA 1
ATOM 2177 C C . LYS A 1 280 ? -1.147 15.106 30.484 1.00 91.12 280 LYS A C 1
ATOM 2179 O O . LYS A 1 280 ? -0.385 15.101 29.520 1.00 91.12 280 LYS A O 1
ATOM 2184 N N . VAL A 1 281 ? -1.703 13.993 30.966 1.00 87.38 281 VAL A N 1
ATOM 2185 C CA . VAL A 1 281 ? -1.384 12.657 30.450 1.00 87.38 281 VAL A CA 1
ATOM 2186 C C . VAL A 1 281 ? -1.953 12.475 29.045 1.00 87.38 281 VAL A C 1
ATOM 2188 O O . VAL A 1 281 ? -1.227 12.008 28.163 1.00 87.38 281 VAL A O 1
ATOM 2191 N N . ALA A 1 282 ? -3.213 12.852 28.803 1.00 84.31 282 ALA A N 1
ATOM 2192 C CA . ALA A 1 282 ? -3.799 12.747 27.468 1.00 84.31 282 ALA A CA 1
ATOM 2193 C C . ALA A 1 282 ? -3.097 13.673 26.465 1.00 84.31 282 ALA A C 1
ATOM 2195 O O . ALA A 1 282 ? -2.745 13.233 25.368 1.00 84.31 282 ALA A O 1
ATOM 2196 N N . GLY A 1 283 ? -2.810 14.917 26.859 1.00 86.25 283 GLY A N 1
ATOM 2197 C CA . GLY A 1 283 ? -2.095 15.863 26.003 1.00 86.25 283 GLY A CA 1
ATOM 2198 C C . GLY A 1 283 ? -0.684 15.390 25.625 1.00 86.25 283 GLY A C 1
ATOM 2199 O O . GLY A 1 283 ? -0.331 15.375 24.446 1.00 86.25 283 GLY A O 1
ATOM 2200 N N . GLN A 1 284 ? 0.101 14.894 26.588 1.00 87.88 284 GLN A N 1
ATOM 2201 C CA . GLN A 1 284 ? 1.447 14.364 26.321 1.00 87.88 284 GLN A CA 1
ATOM 2202 C C . GLN A 1 284 ? 1.437 13.113 25.431 1.00 87.88 284 GLN A C 1
ATOM 2204 O O . GLN A 1 284 ? 2.344 12.930 24.617 1.00 87.88 284 GLN A O 1
ATOM 2209 N N . ARG A 1 285 ? 0.410 12.258 25.529 1.00 85.56 285 ARG A N 1
ATOM 2210 C CA . ARG A 1 285 ? 0.257 11.111 24.615 1.00 85.56 285 ARG A CA 1
ATOM 2211 C C . ARG A 1 285 ? 0.108 11.563 23.164 1.00 85.56 285 ARG A C 1
ATOM 2213 O O . ARG A 1 285 ? 0.694 10.938 22.285 1.00 85.56 285 ARG A O 1
ATOM 2220 N N . LEU A 1 286 ? -0.617 12.654 22.910 1.00 85.44 286 LEU A N 1
ATOM 2221 C CA . LEU A 1 286 ? -0.745 13.213 21.561 1.00 85.44 286 LEU A CA 1
ATOM 2222 C C . LEU A 1 286 ? 0.584 13.774 21.040 1.00 85.44 286 LEU A C 1
ATOM 2224 O O . LEU A 1 286 ? 0.883 13.602 19.862 1.00 85.44 286 LEU A O 1
ATOM 2228 N N . TRP A 1 287 ? 1.431 14.352 21.897 1.00 87.75 287 TRP A N 1
ATOM 2229 C CA . TRP A 1 287 ? 2.787 14.754 21.490 1.00 87.75 287 TRP A CA 1
ATOM 2230 C C . TRP A 1 287 ? 3.630 13.559 21.047 1.00 87.75 287 TRP A C 1
ATOM 2232 O O . TRP A 1 287 ? 4.318 13.631 20.030 1.00 87.75 287 TRP A O 1
ATOM 2242 N N . VAL A 1 288 ? 3.534 12.433 21.762 1.00 85.50 288 VAL A N 1
ATOM 2243 C CA . VAL A 1 288 ? 4.196 11.188 21.348 1.00 85.50 288 VAL A CA 1
ATOM 2244 C C . VAL A 1 288 ? 3.669 10.723 19.990 1.00 85.50 288 VAL A C 1
ATOM 2246 O O . VAL A 1 288 ? 4.469 10.348 19.137 1.00 85.50 288 VAL A O 1
ATOM 2249 N N . VAL A 1 289 ? 2.355 10.793 19.748 1.00 84.62 289 VAL A N 1
ATOM 2250 C CA . VAL A 1 289 ? 1.765 10.458 18.438 1.00 84.62 289 VAL A CA 1
ATOM 2251 C C . VAL A 1 289 ? 2.336 11.340 17.326 1.00 84.62 289 VAL A C 1
ATOM 2253 O O . VAL A 1 289 ? 2.702 10.802 16.287 1.00 84.62 289 VAL A O 1
ATOM 2256 N N . LEU A 1 290 ? 2.481 12.651 17.543 1.00 87.12 290 LEU A N 1
ATOM 2257 C CA . LEU A 1 290 ? 3.071 13.568 16.555 1.00 87.12 290 LEU A CA 1
ATOM 2258 C C . LEU A 1 290 ? 4.520 13.187 16.207 1.00 87.12 290 LEU A C 1
ATOM 2260 O O . LEU A 1 290 ? 4.883 13.134 15.032 1.00 87.12 290 LEU A O 1
ATOM 2264 N N . VAL A 1 291 ? 5.335 12.866 17.217 1.00 88.31 291 VAL A N 1
ATOM 2265 C CA . VAL A 1 291 ? 6.726 12.428 17.011 1.00 88.31 291 VAL A CA 1
ATOM 2266 C C . VAL A 1 291 ? 6.779 11.090 16.271 1.00 88.31 291 VAL A C 1
ATOM 2268 O O . VAL A 1 291 ? 7.542 10.937 15.319 1.00 88.31 291 VAL A O 1
ATOM 2271 N N . LEU A 1 292 ? 5.956 10.117 16.673 1.00 85.56 292 LEU A N 1
ATOM 2272 C CA . LEU A 1 292 ? 5.902 8.814 16.008 1.00 85.56 292 LEU A CA 1
ATOM 2273 C C . LEU A 1 292 ? 5.404 8.938 14.565 1.00 85.56 292 LEU A C 1
ATOM 2275 O O . LEU A 1 292 ? 5.947 8.274 13.687 1.00 85.56 292 LEU A O 1
ATOM 2279 N N . PHE A 1 293 ? 4.427 9.809 14.304 1.00 87.31 293 PHE A N 1
ATOM 2280 C CA . PHE A 1 293 ? 3.907 10.074 12.964 1.00 87.31 293 PHE A CA 1
ATOM 2281 C C . PHE A 1 293 ? 4.988 10.622 12.025 1.00 87.31 293 PHE A C 1
ATOM 2283 O O . PHE A 1 293 ? 5.084 10.182 10.879 1.00 87.31 293 PHE A O 1
ATOM 2290 N N . PHE A 1 294 ? 5.842 11.525 12.511 1.00 89.56 294 PHE A N 1
ATOM 2291 C CA . PHE A 1 294 ? 6.967 12.051 11.736 1.00 89.56 294 PHE A CA 1
ATOM 2292 C C . PHE A 1 294 ? 7.913 10.932 11.267 1.00 89.56 294 PHE A C 1
ATOM 2294 O O . PHE A 1 294 ? 8.153 10.776 10.069 1.00 89.56 294 PHE A O 1
ATOM 2301 N N . PHE A 1 295 ? 8.390 10.094 12.192 1.00 90.31 295 PHE A N 1
ATOM 2302 C CA . PHE A 1 295 ? 9.281 8.977 11.855 1.00 90.31 295 PHE A CA 1
ATOM 2303 C C . PHE A 1 295 ? 8.598 7.901 11.007 1.00 90.31 295 PHE A C 1
ATOM 2305 O O . PHE A 1 295 ? 9.224 7.322 10.120 1.00 90.31 295 PHE A O 1
ATOM 2312 N N . HIS A 1 296 ? 7.311 7.654 11.248 1.00 89.62 296 HIS A N 1
ATOM 2313 C CA . HIS A 1 296 ? 6.501 6.742 10.448 1.00 89.62 296 HIS A CA 1
ATOM 2314 C C . HIS A 1 296 ? 6.391 7.204 8.995 1.00 89.62 296 HIS A C 1
ATOM 2316 O O . HIS A 1 296 ? 6.568 6.402 8.083 1.00 89.62 296 HIS A O 1
ATOM 2322 N N . THR A 1 297 ? 6.165 8.502 8.786 1.00 89.94 297 THR A N 1
ATOM 2323 C CA . THR A 1 297 ? 6.076 9.095 7.447 1.00 89.94 297 THR A CA 1
ATOM 2324 C C . THR A 1 297 ? 7.389 8.928 6.690 1.00 89.94 297 THR A C 1
ATOM 2326 O O . THR A 1 297 ? 7.372 8.507 5.539 1.00 89.94 297 THR A O 1
ATOM 2329 N N . ILE A 1 298 ? 8.533 9.181 7.338 1.00 93.12 298 ILE A N 1
ATOM 2330 C CA . ILE A 1 298 ? 9.854 8.978 6.721 1.00 93.12 298 ILE A CA 1
ATOM 2331 C C . ILE A 1 298 ? 10.060 7.511 6.339 1.00 93.12 298 ILE A C 1
ATOM 2333 O O . ILE A 1 298 ? 10.493 7.223 5.225 1.00 93.12 298 ILE A O 1
ATOM 2337 N N . PHE A 1 299 ? 9.737 6.586 7.249 1.00 94.69 299 PHE A N 1
ATOM 2338 C CA . PHE A 1 299 ? 9.887 5.159 6.985 1.00 94.69 299 PHE A CA 1
ATOM 2339 C C . PHE A 1 299 ? 9.088 4.736 5.749 1.00 94.69 299 PHE A C 1
ATOM 2341 O O . PHE A 1 299 ? 9.660 4.136 4.845 1.00 94.69 299 PHE A O 1
ATOM 2348 N N . TRP A 1 300 ? 7.800 5.086 5.677 1.00 92.31 300 TRP A N 1
ATOM 2349 C CA . TRP A 1 300 ? 6.952 4.691 4.550 1.00 92.31 300 TRP A CA 1
ATOM 2350 C C . TRP A 1 300 ? 7.265 5.446 3.261 1.00 92.31 300 TRP A C 1
ATOM 2352 O O . TRP A 1 300 ? 7.189 4.849 2.195 1.00 92.31 300 TRP A O 1
ATOM 2362 N N . ALA A 1 301 ? 7.702 6.705 3.327 1.00 92.12 301 ALA A N 1
ATOM 2363 C CA . ALA A 1 301 ? 8.159 7.436 2.143 1.00 92.12 301 ALA A CA 1
ATOM 2364 C C . ALA A 1 301 ? 9.380 6.775 1.478 1.00 92.12 301 ALA A C 1
ATOM 2366 O O . ALA A 1 301 ? 9.531 6.829 0.258 1.00 92.12 301 ALA A O 1
ATOM 2367 N N . LEU A 1 302 ? 10.250 6.152 2.275 1.00 94.00 302 LEU A N 1
ATOM 2368 C CA . LEU A 1 302 ? 11.378 5.360 1.790 1.00 94.00 302 LEU A CA 1
ATOM 2369 C C . LEU A 1 302 ? 10.931 3.949 1.385 1.00 94.00 302 LEU A C 1
ATOM 2371 O O . LEU A 1 302 ? 11.262 3.479 0.306 1.00 94.00 302 LEU A O 1
ATOM 2375 N N . PHE A 1 303 ? 10.124 3.281 2.205 1.00 94.00 303 PHE A N 1
ATOM 2376 C CA . PHE A 1 303 ? 9.667 1.920 1.931 1.00 94.00 303 PHE A CA 1
ATOM 2377 C C . PHE A 1 303 ? 8.849 1.823 0.630 1.00 94.00 303 PHE A C 1
ATOM 2379 O O . PHE A 1 303 ? 9.084 0.932 -0.184 1.00 94.00 303 PHE A O 1
ATOM 2386 N N . GLU A 1 304 ? 7.930 2.761 0.385 1.00 91.19 304 GLU A N 1
ATOM 2387 C CA . GLU A 1 304 ? 7.015 2.728 -0.768 1.00 91.19 304 GLU A CA 1
ATOM 2388 C C . GLU A 1 304 ? 7.713 2.942 -2.123 1.00 91.19 304 GLU A C 1
ATOM 2390 O O . GLU A 1 304 ? 7.154 2.613 -3.173 1.00 91.19 304 GLU A O 1
ATOM 2395 N N . GLN A 1 305 ? 8.966 3.408 -2.127 1.00 91.62 305 GLN A N 1
ATOM 2396 C CA . GLN A 1 305 ? 9.792 3.487 -3.337 1.00 91.62 305 GLN A CA 1
ATOM 2397 C C . GLN A 1 305 ? 10.152 2.114 -3.915 1.00 91.62 305 GLN A C 1
ATOM 2399 O O . GLN A 1 305 ? 10.500 2.014 -5.094 1.00 91.62 305 GLN A O 1
ATOM 2404 N N . ALA A 1 306 ? 10.015 1.046 -3.120 1.00 88.69 306 ALA A N 1
ATOM 2405 C CA . ALA A 1 306 ? 10.161 -0.338 -3.564 1.00 88.69 306 ALA A CA 1
ATOM 2406 C C . ALA A 1 306 ? 9.230 -0.704 -4.728 1.00 88.69 306 ALA A C 1
ATOM 2408 O O . ALA A 1 306 ? 9.554 -1.614 -5.489 1.00 88.69 306 ALA A O 1
ATOM 2409 N N . GLY A 1 307 ? 8.098 -0.005 -4.866 1.00 84.69 307 GLY A N 1
ATOM 2410 C CA . GLY A 1 307 ? 7.148 -0.210 -5.957 1.00 84.69 307 GLY A CA 1
ATOM 2411 C C . GLY A 1 307 ? 7.316 0.735 -7.154 1.00 84.69 307 GLY A C 1
ATOM 2412 O O . GLY A 1 307 ? 6.644 0.541 -8.166 1.00 84.69 307 GLY A O 1
ATOM 2413 N N . SER A 1 308 ? 8.180 1.750 -7.056 1.00 91.19 308 SER A N 1
ATOM 2414 C CA . SER A 1 308 ? 8.348 2.793 -8.077 1.00 91.19 308 SER A CA 1
ATOM 2415 C C . SER A 1 308 ? 9.811 2.945 -8.502 1.00 91.19 308 SER A C 1
ATOM 2417 O O . SER A 1 308 ? 10.260 2.258 -9.418 1.00 91.19 308 SER A O 1
ATOM 2419 N N . SER A 1 309 ? 10.575 3.815 -7.842 1.00 92.38 309 SER A N 1
ATOM 2420 C CA . SER A 1 309 ? 11.945 4.156 -8.238 1.00 92.38 309 SER A CA 1
ATOM 2421 C C . SER A 1 309 ? 12.894 2.962 -8.177 1.00 92.38 309 SER A C 1
ATOM 2423 O O . SER A 1 309 ? 13.732 2.820 -9.063 1.00 92.38 309 SER A O 1
ATOM 2425 N N . LEU A 1 310 ? 12.739 2.055 -7.205 1.00 92.06 310 LEU A N 1
ATOM 2426 C CA . LEU A 1 310 ? 13.568 0.846 -7.132 1.00 92.06 310 LEU A CA 1
ATOM 2427 C C . LEU A 1 310 ? 13.263 -0.155 -8.251 1.00 92.06 310 LEU A C 1
ATOM 2429 O O . LEU A 1 310 ? 14.170 -0.866 -8.670 1.00 92.06 310 LEU A O 1
ATOM 2433 N N . VAL A 1 311 ? 12.035 -0.172 -8.777 1.00 90.88 311 VAL A N 1
ATOM 2434 C CA . VAL A 1 311 ? 11.661 -1.021 -9.920 1.00 90.88 311 VAL A CA 1
ATOM 2435 C C . VAL A 1 311 ? 12.288 -0.487 -11.201 1.00 90.88 311 VAL A C 1
ATOM 2437 O O . VAL A 1 311 ? 12.905 -1.248 -11.938 1.00 90.88 311 VAL A O 1
ATOM 2440 N N . LEU A 1 312 ? 12.202 0.824 -11.446 1.00 91.12 312 LEU A N 1
ATOM 2441 C CA . LEU A 1 312 ? 12.873 1.444 -12.597 1.00 91.12 312 LEU A CA 1
ATOM 2442 C C . LEU A 1 312 ? 14.397 1.359 -12.478 1.00 91.12 312 LEU A C 1
ATOM 2444 O O . LEU A 1 312 ? 15.100 1.200 -13.476 1.00 91.12 312 LEU A O 1
ATOM 2448 N N . PHE A 1 313 ? 14.923 1.426 -11.255 1.00 91.00 313 PHE A N 1
ATOM 2449 C CA . PHE A 1 313 ? 16.337 1.197 -11.004 1.00 91.00 313 PHE A CA 1
ATOM 2450 C C . PHE A 1 313 ? 16.736 -0.246 -11.324 1.00 91.00 313 PHE A C 1
ATOM 2452 O O . PHE A 1 313 ? 17.724 -0.438 -12.030 1.00 91.00 313 PHE A O 1
ATOM 2459 N N . ALA A 1 314 ? 15.954 -1.233 -10.868 1.00 91.06 314 ALA A N 1
ATOM 2460 C CA . ALA A 1 314 ? 16.135 -2.649 -11.185 1.00 91.06 314 ALA A CA 1
ATOM 2461 C C . ALA A 1 314 ? 16.142 -2.900 -12.697 1.00 91.06 314 ALA A C 1
ATOM 2463 O O . ALA A 1 314 ? 17.047 -3.546 -13.209 1.00 91.06 314 ALA A O 1
ATOM 2464 N N . ASP A 1 315 ? 15.177 -2.319 -13.403 1.00 89.56 315 ASP A N 1
ATOM 2465 C CA . ASP A 1 315 ? 15.009 -2.460 -14.848 1.00 89.56 315 ASP A CA 1
ATOM 2466 C C . ASP A 1 315 ? 16.202 -1.944 -15.662 1.00 89.56 315 ASP A C 1
ATOM 2468 O O . ASP A 1 315 ? 16.584 -2.540 -16.664 1.00 89.56 315 ASP A O 1
ATOM 2472 N N . ARG A 1 316 ? 16.802 -0.832 -15.229 1.00 89.50 316 ARG A N 1
ATOM 2473 C CA . ARG A 1 316 ? 17.778 -0.092 -16.045 1.00 89.50 316 ARG A CA 1
ATOM 2474 C C . ARG A 1 316 ? 19.225 -0.265 -15.603 1.00 89.50 316 ARG A C 1
ATOM 2476 O O . ARG A 1 316 ? 20.129 -0.046 -16.399 1.00 89.50 316 ARG A O 1
ATOM 2483 N N . ASN A 1 317 ? 19.456 -0.594 -14.333 1.00 88.06 317 ASN A N 1
ATOM 2484 C CA . ASN A 1 317 ? 20.787 -0.520 -13.715 1.00 88.06 317 ASN A CA 1
ATOM 2485 C C . ASN A 1 317 ? 21.241 -1.848 -13.103 1.00 88.06 317 ASN A C 1
ATOM 2487 O O . ASN A 1 317 ? 22.295 -1.912 -12.467 1.00 88.06 317 ASN A O 1
ATOM 2491 N N . VAL A 1 318 ? 20.444 -2.907 -13.231 1.00 87.44 318 VAL A N 1
ATOM 2492 C CA . VAL A 1 318 ? 20.729 -4.192 -12.597 1.00 87.44 318 VAL A CA 1
ATOM 2493 C C . VAL A 1 318 ? 20.717 -5.271 -13.655 1.00 87.44 318 VAL A C 1
ATOM 2495 O O . VAL A 1 318 ? 19.738 -5.432 -14.368 1.00 87.44 318 VAL A O 1
ATOM 2498 N N . ASP A 1 319 ? 21.787 -6.064 -13.718 1.00 87.94 319 ASP A N 1
ATOM 2499 C CA . ASP A 1 319 ? 21.698 -7.353 -14.395 1.00 87.94 319 ASP A CA 1
ATOM 2500 C C . ASP A 1 319 ? 20.717 -8.232 -13.612 1.00 87.94 319 ASP A C 1
ATOM 2502 O O . ASP A 1 319 ? 20.985 -8.668 -12.476 1.00 87.94 319 ASP A O 1
ATOM 2506 N N . MET A 1 320 ? 19.547 -8.394 -14.220 1.00 87.69 320 MET A N 1
ATOM 2507 C CA . MET A 1 320 ? 18.407 -9.112 -13.688 1.00 87.69 320 MET A CA 1
ATOM 2508 C C . MET A 1 320 ? 18.448 -10.615 -13.991 1.00 87.69 320 MET A C 1
ATOM 2510 O O . MET A 1 320 ? 17.561 -11.344 -13.549 1.00 87.69 320 MET A O 1
ATOM 2514 N N . MET A 1 321 ? 19.466 -11.105 -14.712 1.00 86.88 321 MET A N 1
ATOM 2515 C CA . MET A 1 321 ? 19.669 -12.535 -14.982 1.00 86.88 321 MET A CA 1
ATOM 2516 C C . MET A 1 321 ? 18.434 -13.225 -15.604 1.00 86.88 321 MET A C 1
ATOM 2518 O O . MET A 1 321 ? 18.127 -14.374 -15.290 1.00 86.88 321 MET A O 1
ATOM 2522 N N . GLY A 1 322 ? 17.705 -12.507 -16.466 1.00 81.50 322 GLY A N 1
ATOM 2523 C CA . GLY A 1 322 ? 16.486 -12.990 -17.128 1.00 81.50 322 GLY A CA 1
ATOM 2524 C C . GLY A 1 322 ? 15.196 -12.875 -16.305 1.00 81.50 322 GLY A C 1
ATOM 2525 O O . GLY A 1 322 ? 14.146 -13.306 -16.775 1.00 81.50 322 GLY A O 1
ATOM 2526 N N . ILE A 1 323 ? 15.244 -12.298 -15.099 1.00 84.00 323 ILE A N 1
ATOM 2527 C CA . ILE A 1 323 ? 14.061 -12.044 -14.264 1.00 84.00 323 ILE A CA 1
ATOM 2528 C C . ILE A 1 323 ? 13.491 -10.649 -14.580 1.00 84.00 323 ILE A C 1
ATOM 2530 O O . ILE A 1 323 ? 14.218 -9.668 -14.480 1.00 84.00 323 ILE A O 1
ATOM 2534 N N . PRO A 1 324 ? 12.201 -10.499 -14.907 1.00 85.50 324 PRO A N 1
ATOM 2535 C CA . PRO A 1 324 ? 11.618 -9.179 -15.137 1.00 85.50 324 PRO A CA 1
ATOM 2536 C C . PRO A 1 324 ? 11.685 -8.258 -13.908 1.00 85.50 324 PRO A C 1
ATOM 2538 O O . PRO A 1 324 ? 11.554 -8.705 -12.763 1.00 85.50 324 PRO A O 1
ATOM 2541 N N . ALA A 1 325 ? 11.875 -6.956 -14.128 1.00 86.31 325 ALA A N 1
ATOM 2542 C CA . ALA A 1 325 ? 12.075 -5.992 -13.044 1.00 86.31 325 ALA A CA 1
ATOM 2543 C C . ALA A 1 325 ? 10.858 -5.890 -12.111 1.00 86.31 325 ALA A C 1
ATOM 2545 O O . ALA A 1 325 ? 11.027 -5.733 -10.898 1.00 86.31 325 ALA A O 1
ATOM 2546 N N . SER A 1 326 ? 9.641 -6.059 -12.642 1.00 82.12 326 SER A N 1
ATOM 2547 C CA . SER A 1 326 ? 8.401 -6.097 -11.850 1.00 82.12 326 SER A CA 1
ATOM 2548 C C . SER A 1 326 ? 8.421 -7.179 -10.763 1.00 82.12 326 SER A C 1
ATOM 2550 O O . SER A 1 326 ? 7.902 -6.968 -9.663 1.00 82.12 326 SER A O 1
ATOM 2552 N N . MET A 1 327 ? 9.089 -8.312 -11.012 1.00 88.25 327 MET A N 1
ATOM 2553 C CA . MET A 1 327 ? 9.157 -9.434 -10.072 1.00 88.25 327 MET A CA 1
ATOM 2554 C C . MET A 1 327 ? 9.968 -9.118 -8.815 1.00 88.25 327 MET A C 1
ATOM 2556 O O . MET A 1 327 ? 9.807 -9.805 -7.807 1.00 88.25 327 MET A O 1
ATOM 2560 N 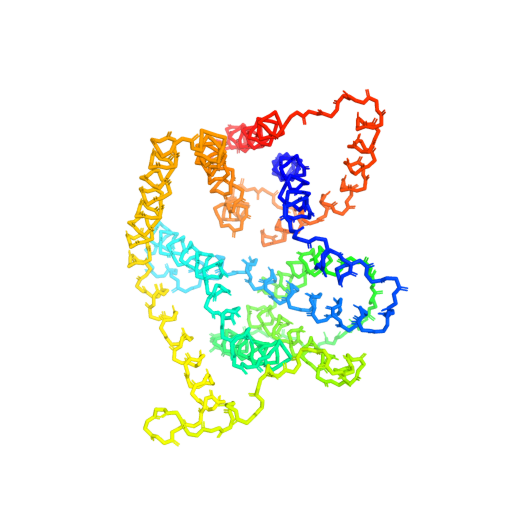N . THR A 1 328 ? 10.794 -8.069 -8.815 1.00 91.94 328 THR A N 1
ATOM 2561 C CA . THR A 1 328 ? 11.510 -7.627 -7.603 1.00 91.94 328 THR A CA 1
ATOM 2562 C C . THR A 1 328 ? 10.554 -7.235 -6.476 1.00 91.94 328 THR A C 1
ATOM 2564 O O . THR A 1 328 ? 10.881 -7.422 -5.303 1.00 91.94 328 THR A O 1
ATOM 2567 N N . GLN A 1 329 ? 9.326 -6.809 -6.803 1.00 88.00 329 GLN A N 1
ATOM 2568 C CA . GLN A 1 329 ? 8.287 -6.533 -5.806 1.00 88.00 329 GLN A CA 1
ATOM 2569 C C . GLN A 1 329 ? 7.844 -7.784 -5.032 1.00 88.00 329 GLN A C 1
ATOM 2571 O O . GLN A 1 329 ? 7.305 -7.654 -3.937 1.00 88.00 329 GLN A O 1
ATOM 2576 N N . SER A 1 330 ? 8.126 -8.993 -5.536 1.00 88.75 330 SER A N 1
ATOM 2577 C CA . SER A 1 330 ? 7.873 -10.247 -4.812 1.00 88.75 330 SER A CA 1
ATOM 2578 C C . SER A 1 330 ? 8.878 -10.505 -3.677 1.00 88.75 330 SER A C 1
ATOM 2580 O O . SER A 1 330 ? 8.595 -11.293 -2.772 1.00 88.75 330 SER A O 1
ATOM 2582 N N . PHE A 1 331 ? 10.035 -9.830 -3.666 1.00 92.81 331 PHE A N 1
ATOM 2583 C CA . PHE A 1 331 ? 11.062 -10.050 -2.643 1.00 92.81 331 PHE A CA 1
ATOM 2584 C C . PHE A 1 331 ? 10.583 -9.654 -1.246 1.00 92.81 331 PHE A C 1
ATOM 2586 O O . PHE A 1 331 ? 10.809 -10.400 -0.297 1.00 92.81 331 PHE A O 1
ATOM 2593 N N . ASN A 1 332 ? 9.885 -8.522 -1.107 1.00 90.44 332 ASN A N 1
ATOM 2594 C CA . ASN A 1 332 ? 9.348 -8.096 0.187 1.00 90.44 332 ASN A CA 1
ATOM 2595 C C . ASN A 1 332 ? 8.368 -9.124 0.790 1.00 90.44 332 ASN A C 1
ATOM 2597 O O . ASN A 1 332 ? 8.667 -9.637 1.871 1.00 90.44 332 ASN A O 1
ATOM 2601 N N . PRO A 1 333 ? 7.268 -9.525 0.122 1.00 83.38 333 PRO A N 1
ATOM 2602 C CA . PRO A 1 333 ? 6.355 -10.512 0.685 1.00 83.38 333 PRO A CA 1
ATOM 2603 C C . PRO A 1 333 ? 7.020 -11.881 0.890 1.00 83.38 333 PRO A C 1
ATOM 2605 O O . PRO A 1 333 ? 6.713 -12.547 1.879 1.00 83.38 333 PRO A O 1
ATOM 2608 N N . LEU A 1 334 ? 7.980 -12.285 0.044 1.00 87.62 334 LEU A N 1
ATOM 2609 C CA . LEU A 1 334 ? 8.800 -13.480 0.285 1.00 87.62 334 LEU A CA 1
ATOM 2610 C C . LEU A 1 334 ? 9.550 -13.389 1.620 1.00 87.62 334 LEU A C 1
ATOM 2612 O O . LEU A 1 334 ? 9.467 -14.299 2.447 1.00 87.62 334 LEU A O 1
ATOM 2616 N N . PHE A 1 335 ? 10.257 -12.285 1.858 1.00 90.38 335 PHE A N 1
ATOM 2617 C CA . PHE A 1 335 ? 10.977 -12.076 3.109 1.00 90.38 335 PHE A CA 1
ATOM 2618 C C . PHE A 1 335 ? 10.040 -11.965 4.309 1.00 90.38 335 PHE A C 1
ATOM 2620 O O . PHE A 1 335 ? 10.366 -12.516 5.357 1.00 90.38 335 PHE A O 1
ATOM 2627 N N . ILE A 1 336 ? 8.860 -11.352 4.178 1.00 82.38 336 ILE A N 1
ATOM 2628 C CA . ILE A 1 336 ? 7.857 -11.354 5.251 1.00 82.38 336 ILE A CA 1
ATOM 2629 C C . ILE A 1 336 ? 7.447 -12.792 5.578 1.00 82.38 336 ILE A C 1
ATOM 2631 O O . ILE A 1 336 ? 7.453 -13.172 6.747 1.00 82.38 336 ILE A O 1
ATOM 2635 N N . MET A 1 337 ? 7.134 -13.616 4.575 1.00 78.19 337 MET A N 1
ATOM 2636 C CA . MET A 1 337 ? 6.735 -15.012 4.790 1.00 78.19 337 MET A CA 1
ATOM 2637 C C . MET A 1 337 ? 7.821 -15.829 5.503 1.00 78.19 337 MET A C 1
ATOM 2639 O O . MET A 1 337 ? 7.506 -16.631 6.384 1.00 78.19 337 MET A O 1
ATOM 2643 N N . LEU A 1 338 ? 9.092 -15.602 5.164 1.00 82.12 338 LEU A N 1
ATOM 2644 C CA . LEU A 1 338 ? 10.225 -16.306 5.770 1.00 82.12 338 LEU A CA 1
ATOM 2645 C C . LEU A 1 338 ? 10.575 -15.780 7.171 1.00 82.12 338 LEU A C 1
ATOM 2647 O O . LEU A 1 338 ? 10.895 -16.559 8.070 1.00 82.12 338 LEU A O 1
ATOM 2651 N N . LEU A 1 339 ? 10.528 -14.461 7.372 1.00 84.19 339 LEU A N 1
ATOM 2652 C CA . LEU A 1 339 ? 11.059 -13.807 8.569 1.00 84.19 339 LEU A CA 1
ATOM 2653 C C . LEU A 1 339 ? 9.991 -13.495 9.619 1.00 84.19 339 LEU A C 1
ATOM 2655 O O . LEU A 1 339 ? 10.318 -13.472 10.804 1.00 84.19 339 LEU A O 1
ATOM 2659 N N . ALA A 1 340 ? 8.724 -13.287 9.254 1.00 78.25 340 ALA A N 1
ATOM 2660 C CA . ALA A 1 340 ? 7.678 -12.938 10.218 1.00 78.25 340 ALA A CA 1
ATOM 2661 C C . ALA A 1 340 ? 7.509 -13.977 11.347 1.00 78.25 340 ALA A C 1
ATOM 2663 O O . ALA A 1 340 ? 7.408 -13.555 12.505 1.00 78.25 340 ALA A O 1
ATOM 2664 N N . PRO A 1 341 ? 7.550 -15.306 11.097 1.00 73.44 341 PRO A N 1
ATOM 2665 C CA . PRO A 1 341 ? 7.531 -16.293 12.179 1.00 73.44 341 PRO A CA 1
ATOM 2666 C C . PRO A 1 341 ? 8.735 -16.150 13.118 1.00 73.44 341 PRO A C 1
ATOM 2668 O O . PRO A 1 341 ? 8.576 -16.203 14.339 1.00 73.44 341 PRO A O 1
ATOM 2671 N N . LEU A 1 342 ? 9.928 -15.903 12.564 1.00 77.38 342 LEU A N 1
ATOM 2672 C CA . LEU A 1 342 ? 11.161 -15.705 13.332 1.00 77.38 342 LEU A CA 1
ATOM 2673 C C . LEU A 1 342 ? 11.080 -14.445 14.203 1.00 77.38 342 LEU A C 1
ATOM 2675 O O . LEU A 1 342 ? 11.374 -14.497 15.398 1.00 77.38 342 LEU A O 1
ATOM 2679 N N . PHE A 1 343 ? 10.606 -13.334 13.634 1.00 77.75 343 PHE A N 1
ATOM 2680 C CA . PHE A 1 343 ? 10.386 -12.080 14.355 1.00 77.75 343 PHE A CA 1
ATOM 2681 C C . PHE A 1 343 ? 9.326 -12.231 15.446 1.00 77.75 343 PHE A C 1
ATOM 2683 O O . PHE A 1 343 ? 9.525 -11.758 16.562 1.00 77.75 343 PHE A O 1
ATOM 2690 N N . SER A 1 344 ? 8.225 -12.930 15.166 1.00 71.25 344 SER A N 1
ATOM 2691 C CA . SER A 1 344 ? 7.187 -13.219 16.160 1.00 71.25 344 SER A CA 1
ATOM 2692 C C . SER A 1 344 ? 7.752 -14.012 17.345 1.00 71.25 344 SER A C 1
ATOM 2694 O O . SER A 1 344 ? 7.588 -13.605 18.498 1.00 71.25 344 SER A O 1
ATOM 2696 N N . MET A 1 345 ? 8.508 -15.085 17.080 1.00 71.31 345 MET A N 1
ATOM 2697 C CA . MET A 1 345 ? 9.180 -15.867 18.126 1.00 71.31 345 MET A CA 1
ATOM 2698 C C . MET A 1 345 ? 10.178 -15.023 18.929 1.00 71.31 345 MET A C 1
ATOM 2700 O O . MET A 1 345 ? 10.197 -15.099 20.161 1.00 71.31 345 MET A O 1
ATOM 2704 N N . MET A 1 346 ? 10.963 -14.179 18.254 1.00 81.44 346 MET A N 1
ATOM 2705 C CA . MET A 1 346 ? 11.901 -13.254 18.891 1.00 81.44 346 MET A CA 1
ATOM 2706 C C . MET A 1 346 ? 11.178 -12.279 19.830 1.00 81.44 346 MET A C 1
ATOM 2708 O O . MET A 1 346 ? 11.555 -12.166 20.998 1.00 81.44 346 MET A O 1
ATOM 2712 N N . TRP A 1 347 ? 10.120 -11.610 19.364 1.00 74.06 347 TRP A N 1
ATOM 2713 C CA . TRP A 1 347 ? 9.369 -10.645 20.171 1.00 74.06 347 TRP A CA 1
ATOM 2714 C C . TRP A 1 347 ? 8.681 -11.296 21.367 1.00 74.06 347 TR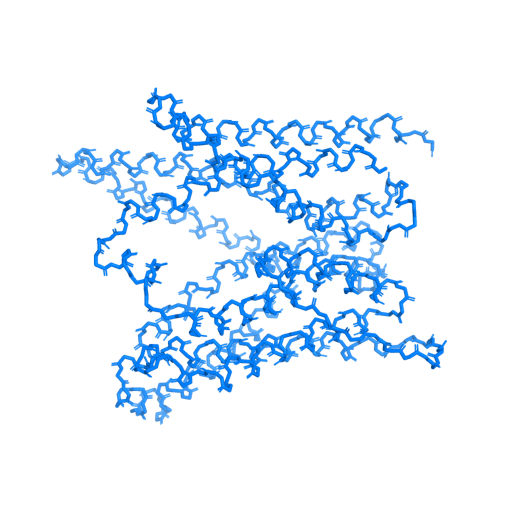P A C 1
ATOM 2716 O O . TRP A 1 347 ? 8.758 -10.767 22.476 1.00 74.06 347 TRP A O 1
ATOM 2726 N N . LEU A 1 348 ? 8.073 -12.470 21.178 1.00 71.62 348 LEU A N 1
ATOM 2727 C CA . LEU A 1 348 ? 7.466 -13.229 22.271 1.00 71.62 348 LEU A CA 1
ATOM 2728 C C . LEU A 1 348 ? 8.506 -13.621 23.329 1.00 71.62 348 LEU A C 1
ATOM 2730 O O . LEU A 1 348 ? 8.229 -13.513 24.524 1.00 71.62 348 LEU A O 1
ATOM 2734 N N . ASN A 1 349 ? 9.705 -14.038 22.915 1.00 71.38 349 ASN A N 1
ATOM 2735 C CA . ASN A 1 349 ? 10.786 -14.376 23.839 1.00 71.38 349 ASN A CA 1
ATOM 2736 C C . ASN A 1 349 ? 11.322 -13.140 24.587 1.00 71.38 349 ASN A C 1
ATOM 2738 O O . ASN A 1 349 ? 11.534 -13.184 25.799 1.00 71.38 349 ASN A O 1
ATOM 2742 N N . LEU A 1 350 ? 11.504 -12.013 23.897 1.00 79.19 350 LEU A N 1
ATOM 2743 C CA . LEU A 1 350 ? 11.939 -10.761 24.524 1.00 79.19 350 LEU A CA 1
ATOM 2744 C C . LEU A 1 350 ? 10.904 -10.236 25.525 1.00 79.19 350 LEU A C 1
ATOM 2746 O O . LEU A 1 350 ? 11.280 -9.823 26.623 1.00 79.19 350 LEU A O 1
ATOM 2750 N N . ASN A 1 351 ? 9.615 -10.314 25.190 1.00 77.88 351 ASN A N 1
ATOM 2751 C CA . ASN A 1 351 ? 8.526 -9.922 26.081 1.00 77.88 351 ASN A CA 1
ATOM 2752 C C . ASN A 1 351 ? 8.467 -10.817 27.333 1.00 77.88 351 ASN A C 1
ATOM 2754 O O . ASN A 1 351 ? 8.467 -10.305 28.452 1.00 77.88 351 ASN A O 1
ATOM 2758 N N . LYS A 1 352 ? 8.551 -12.149 27.170 1.00 77.06 352 LYS A N 1
ATOM 2759 C CA . LYS A 1 352 ? 8.645 -13.097 28.303 1.00 77.06 352 LYS A CA 1
ATOM 2760 C C . LYS A 1 352 ? 9.792 -12.753 29.259 1.00 77.06 352 LYS A C 1
ATOM 2762 O O . LYS A 1 352 ? 9.637 -12.871 30.470 1.00 77.06 352 LYS A O 1
ATOM 2767 N N . ASN A 1 353 ? 10.912 -12.276 28.719 1.00 89.44 353 ASN A N 1
ATOM 2768 C CA . ASN A 1 353 ? 12.093 -11.890 29.490 1.00 89.44 353 ASN A CA 1
ATOM 2769 C C . ASN A 1 353 ? 12.104 -10.415 29.937 1.00 89.44 353 ASN A C 1
ATOM 2771 O O . ASN A 1 353 ? 13.124 -9.961 30.451 1.00 89.44 353 ASN A O 1
ATOM 2775 N N . LYS A 1 354 ? 11.015 -9.651 29.738 1.00 87.94 354 LYS A N 1
ATOM 2776 C CA . LYS A 1 354 ? 10.925 -8.200 30.020 1.00 87.94 354 LYS A CA 1
ATOM 2777 C C . LYS A 1 354 ? 12.026 -7.361 29.344 1.00 87.94 354 LYS A C 1
ATOM 2779 O O . LYS A 1 354 ? 12.405 -6.306 29.842 1.00 87.94 354 LYS A O 1
ATOM 2784 N N . LYS A 1 355 ? 12.539 -7.835 28.206 1.00 89.25 355 LYS A N 1
ATOM 2785 C CA . LYS A 1 355 ? 13.574 -7.190 27.377 1.00 89.25 355 LYS A CA 1
ATOM 2786 C C . LYS A 1 355 ? 13.018 -6.668 26.051 1.00 89.25 355 LYS A C 1
ATOM 2788 O O . LYS A 1 355 ? 13.781 -6.390 25.132 1.00 89.25 355 LYS A O 1
ATOM 2793 N N . GLU A 1 356 ? 11.695 -6.584 25.915 1.00 83.19 356 GLU A N 1
ATOM 2794 C CA . GLU A 1 356 ? 11.083 -6.040 24.708 1.00 83.19 356 GLU A CA 1
ATOM 2795 C C . GLU A 1 356 ? 11.491 -4.564 24.534 1.00 83.19 356 GLU A C 1
ATOM 2797 O O . GLU A 1 356 ? 11.273 -3.763 25.447 1.00 83.19 356 GLU A O 1
ATOM 2802 N N . PRO A 1 357 ? 12.085 -4.183 23.387 1.00 85.75 357 PRO A N 1
ATOM 2803 C CA . PRO A 1 357 ? 12.434 -2.799 23.114 1.00 85.75 357 PRO A CA 1
ATOM 2804 C C . PRO A 1 357 ? 11.200 -1.900 23.133 1.00 85.75 357 PRO A C 1
ATOM 2806 O O . PRO A 1 357 ? 10.119 -2.285 22.677 1.00 85.75 357 PRO A O 1
ATOM 2809 N N . SER A 1 358 ? 11.382 -0.671 23.611 1.00 86.06 358 SER A N 1
ATOM 2810 C CA . SER A 1 358 ? 10.333 0.345 23.582 1.00 86.06 358 SER A CA 1
ATOM 2811 C C . SER A 1 358 ? 9.914 0.674 22.145 1.00 86.06 358 SER A C 1
ATOM 2813 O O . SER A 1 358 ? 10.671 0.474 21.193 1.00 86.06 358 SER A O 1
ATOM 2815 N N . THR A 1 359 ? 8.712 1.227 21.972 1.00 83.31 359 THR A N 1
ATOM 2816 C CA . THR A 1 359 ? 8.216 1.645 20.653 1.00 83.31 359 THR A CA 1
ATOM 2817 C C . THR A 1 359 ? 9.193 2.558 19.901 1.00 83.31 359 THR A C 1
ATOM 2819 O O . THR A 1 359 ? 9.509 2.234 18.758 1.00 83.31 359 THR A O 1
ATOM 2822 N N . PRO A 1 360 ? 9.752 3.630 20.501 1.00 85.12 360 PRO A N 1
ATOM 2823 C CA . PRO A 1 360 ? 10.749 4.454 19.815 1.00 85.12 360 PRO A CA 1
ATOM 2824 C C . PRO A 1 360 ? 11.987 3.663 19.379 1.00 85.12 360 PRO A C 1
ATOM 2826 O O . PRO A 1 360 ? 12.517 3.902 18.300 1.00 85.12 360 PRO A O 1
ATOM 2829 N N . MET A 1 361 ? 12.417 2.680 20.176 1.00 89.50 361 MET A N 1
ATOM 2830 C CA . MET A 1 361 ? 13.550 1.823 19.826 1.00 89.50 361 MET A CA 1
ATOM 2831 C C . MET A 1 361 ? 13.231 0.918 18.629 1.00 89.50 361 MET A C 1
ATOM 2833 O O . MET A 1 361 ? 14.076 0.709 17.767 1.00 89.50 361 MET A O 1
ATOM 2837 N N . LYS A 1 362 ? 11.997 0.416 18.522 1.00 87.88 362 LYS A N 1
ATOM 2838 C CA . LYS A 1 362 ? 11.545 -0.338 17.342 1.00 87.88 362 LYS A CA 1
ATOM 2839 C C . LYS A 1 362 ? 11.511 0.526 16.078 1.00 87.88 362 LYS A C 1
ATOM 2841 O O . LYS A 1 362 ? 11.936 0.061 15.026 1.00 87.88 362 LYS A O 1
ATOM 2846 N N . PHE A 1 363 ? 11.079 1.785 16.192 1.00 88.75 363 PHE A N 1
ATOM 2847 C CA . PHE A 1 363 ? 11.167 2.765 15.101 1.00 88.75 363 PHE A CA 1
ATOM 2848 C C . PHE A 1 363 ? 12.614 3.066 14.706 1.00 88.75 363 PHE A C 1
ATOM 2850 O O . PHE A 1 363 ? 12.920 3.094 13.517 1.00 88.75 363 PHE A O 1
ATOM 2857 N N . PHE A 1 364 ? 13.503 3.237 15.689 1.00 92.94 364 PHE A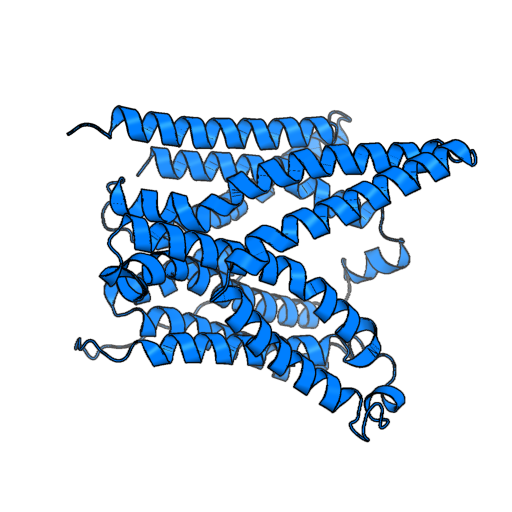 N 1
ATOM 2858 C CA . PHE A 1 364 ? 14.934 3.407 15.447 1.00 92.94 364 PHE A CA 1
ATOM 2859 C C . PHE A 1 364 ? 15.502 2.230 14.651 1.00 92.94 364 PHE A C 1
ATOM 2861 O O . PHE A 1 364 ? 16.120 2.450 13.614 1.00 92.94 364 PHE A O 1
ATOM 2868 N N . TRP A 1 365 ? 15.234 0.990 15.075 1.00 93.19 365 TRP A N 1
ATOM 2869 C CA . TRP A 1 365 ? 15.672 -0.189 14.328 1.00 93.19 365 TRP A CA 1
ATOM 2870 C C . TRP A 1 365 ? 15.050 -0.247 12.933 1.00 93.19 365 TRP A C 1
ATOM 2872 O O . TRP A 1 365 ? 15.764 -0.514 11.977 1.00 93.19 365 TRP A O 1
ATOM 2882 N N . GLY A 1 366 ? 13.766 0.078 12.781 1.00 93.69 366 GLY A N 1
ATOM 2883 C CA . GLY A 1 366 ? 13.122 0.129 11.469 1.00 93.69 366 GLY A CA 1
ATOM 2884 C C . GLY A 1 366 ? 13.800 1.096 10.494 1.00 93.69 366 GLY A C 1
ATOM 2885 O O . GLY A 1 366 ? 14.154 0.717 9.378 1.00 93.69 366 GLY A O 1
ATOM 2886 N N . LEU A 1 367 ? 14.047 2.329 10.939 1.00 95.31 367 LEU A N 1
ATOM 2887 C CA . LEU A 1 367 ? 14.716 3.363 10.144 1.00 95.31 367 LEU A CA 1
ATOM 2888 C C . LEU A 1 367 ? 16.199 3.064 9.904 1.00 95.31 367 LEU A C 1
ATOM 2890 O O . LEU A 1 367 ? 16.700 3.333 8.815 1.00 95.31 367 LEU A O 1
ATOM 2894 N N . ALA A 1 368 ? 16.901 2.484 10.878 1.00 97.06 368 ALA A N 1
ATOM 2895 C CA . ALA A 1 368 ? 18.293 2.079 10.709 1.00 97.06 368 ALA A CA 1
ATOM 2896 C C . ALA A 1 368 ? 18.430 1.013 9.613 1.00 97.06 368 ALA A C 1
ATOM 2898 O O . ALA A 1 368 ? 19.319 1.103 8.772 1.00 97.06 368 ALA A O 1
ATOM 2899 N N . GLN A 1 369 ? 17.517 0.041 9.578 1.00 97.31 369 GLN A N 1
ATOM 2900 C CA . GLN A 1 369 ? 17.516 -1.010 8.558 1.00 97.31 369 GLN A CA 1
ATOM 2901 C C . GLN A 1 369 ? 17.124 -0.457 7.184 1.00 97.31 369 GLN A C 1
ATOM 2903 O O . GLN A 1 369 ? 17.725 -0.833 6.181 1.00 97.31 369 GLN A O 1
ATOM 2908 N N . MET A 1 370 ? 16.206 0.514 7.138 1.00 96.12 370 MET A N 1
ATOM 2909 C CA . MET A 1 370 ? 15.924 1.271 5.916 1.00 96.12 370 MET A CA 1
ATOM 2910 C C . MET A 1 370 ? 17.179 1.996 5.399 1.00 96.12 370 MET A C 1
ATOM 2912 O O . MET A 1 370 ? 17.525 1.884 4.226 1.00 96.12 370 MET A O 1
ATOM 2916 N N . ALA A 1 371 ? 17.913 2.679 6.281 1.00 96.50 371 ALA A N 1
ATOM 2917 C CA . ALA A 1 371 ? 19.153 3.365 5.924 1.00 96.50 371 ALA A CA 1
ATOM 2918 C C . ALA A 1 371 ? 20.240 2.395 5.430 1.00 96.50 371 ALA A C 1
ATOM 2920 O O . ALA A 1 371 ? 20.936 2.703 4.464 1.00 96.50 371 ALA A O 1
ATOM 2921 N N . ILE A 1 372 ? 20.365 1.214 6.046 1.00 97.19 372 ILE A N 1
ATOM 2922 C CA . ILE A 1 372 ? 21.282 0.159 5.589 1.00 97.19 372 ILE A CA 1
ATOM 2923 C C . ILE A 1 372 ? 20.880 -0.338 4.196 1.00 97.19 372 ILE A C 1
ATOM 2925 O O . ILE A 1 372 ? 21.740 -0.431 3.321 1.00 97.19 372 ILE A O 1
ATOM 2929 N N . GLY A 1 373 ? 19.593 -0.610 3.965 1.00 95.94 373 GLY A N 1
ATOM 2930 C CA . GLY A 1 373 ? 19.089 -1.067 2.668 1.00 95.94 373 GLY A CA 1
ATOM 2931 C C . GLY A 1 373 ? 19.395 -0.078 1.543 1.00 95.94 373 GLY A C 1
ATOM 2932 O O . GLY A 1 373 ? 20.017 -0.452 0.549 1.00 95.94 373 GLY A O 1
ATOM 2933 N N . TYR A 1 374 ? 19.089 1.205 1.742 1.00 95.00 374 TYR A N 1
ATOM 2934 C CA . TYR A 1 374 ? 19.463 2.258 0.793 1.00 95.00 374 TYR A CA 1
ATOM 2935 C C . TYR A 1 374 ? 20.977 2.455 0.669 1.00 95.00 374 TYR A C 1
ATOM 2937 O O . TYR A 1 374 ? 21.476 2.699 -0.429 1.00 95.00 374 TYR A O 1
ATOM 2945 N N . GLY A 1 375 ? 21.731 2.299 1.759 1.00 94.31 375 GLY A N 1
ATOM 2946 C CA . GLY A 1 375 ? 23.192 2.296 1.725 1.00 94.31 375 GLY A CA 1
ATOM 2947 C C . GLY A 1 375 ? 23.740 1.212 0.795 1.00 94.31 375 GLY A C 1
ATOM 2948 O O . GLY A 1 375 ? 24.642 1.481 0.004 1.00 94.31 375 GLY A O 1
ATOM 2949 N N . ILE A 1 376 ? 23.149 0.015 0.817 1.00 93.31 376 ILE A N 1
ATOM 2950 C CA . ILE A 1 376 ? 23.500 -1.089 -0.087 1.00 93.31 376 ILE A CA 1
ATOM 2951 C C . ILE A 1 376 ? 23.138 -0.758 -1.537 1.00 93.31 376 ILE A C 1
ATOM 2953 O O . ILE A 1 376 ? 23.938 -1.049 -2.424 1.00 93.31 376 ILE A O 1
ATOM 2957 N N . VAL A 1 377 ? 21.991 -0.119 -1.792 1.00 90.12 377 VAL A N 1
ATOM 2958 C CA . VAL A 1 377 ? 21.623 0.350 -3.143 1.00 90.12 377 VAL A CA 1
ATOM 2959 C C . VAL A 1 377 ? 22.663 1.338 -3.673 1.00 90.12 377 VAL A C 1
ATOM 2961 O O . VAL A 1 377 ? 23.140 1.179 -4.793 1.00 90.12 377 VAL A O 1
ATOM 2964 N N . VAL A 1 378 ? 23.075 2.317 -2.861 1.00 89.44 378 VAL A N 1
ATOM 2965 C CA . VAL A 1 378 ? 24.092 3.311 -3.247 1.00 89.44 378 VAL A CA 1
ATOM 2966 C C . VAL A 1 378 ? 25.454 2.660 -3.484 1.00 89.44 378 VAL A C 1
ATOM 2968 O O . VAL A 1 378 ? 26.129 2.989 -4.458 1.00 89.44 378 VAL A O 1
ATOM 2971 N N . LEU A 1 379 ? 25.874 1.738 -2.614 1.00 87.94 379 LEU A N 1
ATOM 2972 C CA . LEU A 1 379 ? 27.130 1.006 -2.785 1.00 87.94 379 LEU A CA 1
ATOM 2973 C C . LEU A 1 379 ? 27.094 0.131 -4.039 1.00 87.94 379 LEU A C 1
ATOM 2975 O O . LEU A 1 379 ? 28.038 0.172 -4.820 1.00 87.94 379 LEU A O 1
ATOM 2979 N N . GLY A 1 380 ? 25.997 -0.592 -4.272 1.00 83.50 380 GLY A N 1
ATOM 2980 C CA . GLY A 1 380 ? 25.785 -1.375 -5.488 1.00 83.50 380 GLY A CA 1
ATOM 2981 C C . GLY A 1 380 ? 25.848 -0.501 -6.739 1.00 83.50 380 GLY A C 1
ATOM 2982 O O . GLY A 1 380 ? 26.607 -0.801 -7.657 1.00 83.50 380 GLY A O 1
ATOM 2983 N N . GLY A 1 381 ? 25.145 0.633 -6.731 1.00 80.38 381 GLY A N 1
ATOM 2984 C CA . GLY A 1 381 ? 25.177 1.610 -7.816 1.00 80.38 381 GLY A CA 1
ATOM 2985 C C . GLY A 1 381 ? 26.567 2.199 -8.069 1.00 80.38 381 GLY A C 1
ATOM 2986 O O . GLY A 1 381 ? 26.922 2.414 -9.215 1.00 80.38 381 GLY A O 1
ATOM 2987 N N . LYS A 1 382 ? 27.396 2.411 -7.040 1.00 81.88 382 LYS A N 1
ATOM 2988 C CA . LYS A 1 382 ? 28.777 2.907 -7.214 1.00 81.88 382 LYS A CA 1
ATOM 2989 C C . LYS A 1 382 ? 29.770 1.832 -7.647 1.00 81.88 382 LYS A C 1
ATOM 2991 O O . LYS A 1 382 ? 30.700 2.131 -8.382 1.00 81.88 382 LYS A O 1
ATOM 2996 N N . MET A 1 383 ? 29.621 0.610 -7.140 1.00 75.12 383 MET A N 1
ATOM 2997 C CA . MET A 1 383 ? 30.543 -0.495 -7.423 1.00 75.12 383 MET A CA 1
ATOM 2998 C C . MET A 1 383 ? 30.327 -1.090 -8.812 1.00 75.12 383 MET A C 1
ATOM 3000 O O . MET A 1 383 ? 31.279 -1.559 -9.427 1.00 75.12 383 MET A O 1
ATOM 3004 N N . PHE A 1 384 ? 29.078 -1.102 -9.275 1.00 69.06 384 PHE A N 1
ATOM 3005 C CA . PHE A 1 384 ? 28.692 -1.687 -10.558 1.00 69.06 384 PHE A CA 1
ATOM 3006 C C . PHE A 1 384 ? 28.235 -0.639 -11.575 1.00 69.06 384 PHE A C 1
ATOM 3008 O O . PHE A 1 384 ? 28.078 -0.961 -12.746 1.00 69.06 384 PHE A O 1
ATOM 3015 N N . GLY A 1 385 ? 28.061 0.614 -11.154 1.00 61.56 385 GLY A N 1
ATOM 3016 C CA . GLY A 1 385 ? 27.865 1.747 -12.049 1.00 61.56 385 GLY A CA 1
ATOM 3017 C C . GLY A 1 385 ? 29.194 2.394 -12.405 1.00 61.56 385 GLY A C 1
ATOM 3018 O O . GLY A 1 385 ? 29.491 3.476 -11.916 1.00 61.56 385 GLY A O 1
ATOM 3019 N N . THR A 1 386 ? 29.974 1.742 -13.266 1.00 48.12 386 THR A N 1
ATOM 3020 C CA . THR A 1 386 ? 30.920 2.427 -14.162 1.00 48.12 386 THR A CA 1
ATOM 3021 C C . THR A 1 386 ? 31.162 1.588 -15.416 1.00 48.12 386 THR A C 1
ATOM 3023 O O . THR A 1 386 ? 31.931 0.627 -15.364 1.00 48.12 386 THR A O 1
ATOM 3026 N N . ALA A 1 387 ? 30.517 1.972 -16.519 1.00 40.75 387 ALA A N 1
ATOM 3027 C CA . ALA A 1 387 ? 31.108 2.217 -17.841 1.00 40.75 387 ALA A CA 1
ATOM 3028 C C . ALA A 1 387 ? 30.014 2.780 -18.755 1.00 40.75 387 ALA A C 1
ATOM 3030 O O . ALA A 1 387 ? 29.046 2.036 -19.025 1.00 40.75 387 ALA A O 1
#

Sequence (387 aa):
MIWLVLAYLFHTIGELCISPVALSFITKLAPVKYASLMMGKYHPKALFTLFFAELWERFSFYGMRALLILYMTKVLFEHMGQEGADVRAYGIYGAYGALVYGMPVIGGLLADRFFGFRKSIILGGILMALGHFVLGLEGKFYEQNDPRKDGAFTIFYMGVNIGAFLAPLWCGFLGENYGWDWGFSLAGVGMLVGVLVFYFSQNQFGDEGYPPDTAKLKAPAFLGISNEVGVVILSILAVGLAAVLLDHNSIVTYSLPFLIAGVLIYILSYSIKLVSDGDKVAGQRLWVVLVLFFFHTIFWALFEQAGSSLVLFADRNVDMMGIPASMTQSFNPLFIMLLAPLFSMMWLNLNKNKKEPSTPMKFFWGLAQMAIGYGIVVLGGKMFGTA

Secondary structure (DSSP, 8-state):
-HHHHHHHHHHHHHHHHHHHHHHHHHHHHS-HHHHTTSS-SS-HHHHHHHHHHHHHHHHHHHHHHHHHHHHIIIIITGGGHHHHHHHHHHHHHHHHHHHHHHHHHHHHHHIIIII-HHHHHHHHHHHHHHHHHHHHHTTTT---------------S-HHHHHHHHHHHHHHHHHHHT-HHHHHHHHHHHHHHHHHHHHHHGGGGTTTTS-S-HHHHHSEEETTEEHHHHHHHHHHHHHHHHHHHHHTHHHHHHHHHHHHHHHHHHHHHHHHHHHHTT-HHHHHHHHHHHHHHHHHHHHHHHHGGGGTHHHHHHHHHS--TT--GGGGGGHHHHHHHHHHHHHHHHHHHHHHTT-PPPHHHHHHHHHHHHHHHHHHHHHHHHHH---